Protein AF-A0A3C0ZT37-F1 (afdb_monomer)

pLDDT: mean 84.64, std 20.29, range [24.23, 98.62]

Structure (mmCIF, N/CA/C/O backbone):
data_AF-A0A3C0ZT37-F1
#
_entry.id   AF-A0A3C0ZT37-F1
#
loop_
_atom_site.group_PDB
_atom_site.id
_atom_site.type_symbol
_atom_site.label_atom_id
_atom_site.label_alt_id
_atom_site.label_comp_id
_atom_site.label_asym_id
_atom_site.label_entity_id
_atom_site.label_seq_id
_atom_site.pdbx_PDB_ins_code
_atom_site.Cartn_x
_atom_site.Cartn_y
_atom_site.Cartn_z
_atom_site.occupancy
_atom_site.B_iso_or_equiv
_atom_site.auth_seq_id
_atom_site.auth_comp_id
_atom_site.auth_asym_id
_atom_site.auth_atom_id
_atom_site.pdbx_PDB_model_num
ATOM 1 N N . ALA A 1 1 ? 21.926 -20.081 -16.270 1.00 62.78 1 ALA A N 1
ATOM 2 C CA . ALA A 1 1 ? 21.949 -19.148 -17.415 1.00 62.78 1 ALA A CA 1
ATOM 3 C C . ALA A 1 1 ? 20.867 -19.490 -18.444 1.00 62.78 1 ALA A C 1
ATOM 5 O O . ALA A 1 1 ? 19.847 -18.819 -18.460 1.00 62.78 1 ALA A O 1
ATOM 6 N N . GLU A 1 2 ? 21.018 -20.553 -19.239 1.00 76.12 2 GLU A N 1
ATOM 7 C CA . GLU A 1 2 ? 20.168 -20.848 -20.412 1.00 76.12 2 GLU A CA 1
ATOM 8 C C . GLU A 1 2 ? 18.647 -20.848 -20.156 1.00 76.12 2 GLU A C 1
ATOM 10 O O . GLU A 1 2 ? 17.920 -20.118 -20.822 1.00 76.12 2 GLU A O 1
ATOM 15 N N . ARG A 1 3 ? 18.158 -21.558 -19.124 1.00 81.38 3 ARG A N 1
ATOM 16 C CA . ARG A 1 3 ? 16.723 -21.560 -18.753 1.00 81.38 3 ARG A CA 1
ATOM 17 C C . ARG A 1 3 ? 16.158 -20.169 -18.428 1.00 81.38 3 ARG A C 1
ATOM 19 O O . ARG A 1 3 ? 14.959 -19.961 -18.578 1.00 81.38 3 ARG A O 1
ATOM 26 N N . TYR A 1 4 ? 16.992 -19.241 -17.954 1.00 78.88 4 TYR A N 1
ATOM 27 C CA . TYR A 1 4 ? 16.582 -17.859 -17.693 1.00 78.88 4 TYR A CA 1
ATOM 28 C C . TYR A 1 4 ? 16.500 -17.062 -18.997 1.00 78.88 4 TYR A C 1
ATOM 30 O O . TYR A 1 4 ? 15.489 -16.413 -19.230 1.00 78.88 4 TYR A O 1
ATOM 38 N N . LEU A 1 5 ? 17.506 -17.192 -19.872 1.00 81.88 5 LEU A N 1
ATOM 39 C CA . LEU A 1 5 ? 17.511 -16.579 -21.204 1.00 81.88 5 LEU A CA 1
ATOM 40 C C . LEU A 1 5 ? 16.255 -16.993 -21.986 1.00 81.88 5 LEU A C 1
ATOM 42 O O . LEU A 1 5 ? 15.454 -16.136 -22.337 1.00 81.88 5 LEU A O 1
ATOM 46 N N . VAL A 1 6 ? 15.995 -18.298 -22.120 1.00 84.31 6 VAL A N 1
ATOM 47 C CA . VAL A 1 6 ? 14.788 -18.822 -22.791 1.00 84.31 6 VAL A CA 1
ATOM 48 C C . VAL A 1 6 ? 13.493 -18.283 -22.163 1.00 84.31 6 VAL A C 1
ATOM 50 O O . VAL A 1 6 ? 12.551 -17.956 -22.880 1.00 84.31 6 VAL A O 1
ATOM 53 N N . ARG A 1 7 ? 13.434 -18.128 -20.833 1.00 85.31 7 ARG A N 1
ATOM 54 C CA . ARG A 1 7 ? 12.256 -17.575 -20.145 1.00 85.31 7 ARG A CA 1
ATOM 55 C C . ARG A 1 7 ? 11.990 -16.104 -20.491 1.00 85.31 7 ARG A C 1
ATOM 57 O O . ARG A 1 7 ? 10.824 -15.723 -20.523 1.00 85.31 7 ARG A O 1
ATOM 64 N N . VAL A 1 8 ? 13.029 -15.288 -20.691 1.00 84.62 8 VAL A N 1
ATOM 65 C CA . VAL A 1 8 ? 12.888 -13.830 -20.898 1.00 84.62 8 VAL A CA 1
ATOM 66 C C . VAL A 1 8 ? 12.962 -13.396 -22.363 1.00 84.62 8 VAL A C 1
ATOM 68 O O . VAL A 1 8 ? 12.512 -12.297 -22.676 1.00 84.62 8 VAL A O 1
ATOM 71 N N . THR A 1 9 ? 13.496 -14.229 -23.265 1.00 86.56 9 THR A N 1
ATOM 72 C CA . THR A 1 9 ? 13.659 -13.870 -24.684 1.00 86.56 9 THR A CA 1
ATOM 73 C C . THR A 1 9 ? 12.733 -14.602 -25.652 1.00 86.56 9 THR A C 1
ATOM 75 O O . THR A 1 9 ? 12.522 -14.097 -26.750 1.00 86.56 9 THR A O 1
ATOM 78 N N . ASP A 1 10 ? 12.214 -15.785 -25.308 1.00 89.69 10 ASP A N 1
ATOM 79 C CA . ASP A 1 10 ? 11.339 -16.558 -26.200 1.00 89.69 10 ASP A CA 1
ATOM 80 C C . ASP A 1 10 ? 9.941 -15.907 -26.291 1.00 89.69 10 ASP A C 1
ATOM 82 O O . ASP A 1 10 ? 9.232 -15.850 -25.275 1.00 89.69 10 ASP A O 1
ATOM 86 N N . PRO A 1 11 ? 9.498 -15.450 -27.481 1.00 89.88 11 PRO A N 1
ATOM 87 C CA . PRO A 1 11 ? 8.179 -14.851 -27.655 1.00 89.88 11 PRO A CA 1
ATOM 88 C C . PRO A 1 11 ? 7.033 -15.759 -27.195 1.00 89.88 11 PRO A C 1
ATOM 90 O O . PRO A 1 11 ? 6.060 -15.259 -26.633 1.00 89.88 11 PRO A O 1
ATOM 93 N N . ALA A 1 12 ? 7.149 -17.084 -27.346 1.00 93.44 12 ALA A N 1
ATOM 94 C CA . ALA A 1 12 ? 6.108 -18.015 -26.920 1.00 93.44 12 ALA A CA 1
ATOM 95 C C . ALA A 1 12 ? 5.930 -18.021 -25.391 1.00 93.44 12 ALA A C 1
ATOM 97 O O . ALA A 1 12 ? 4.796 -18.076 -24.905 1.00 93.44 12 ALA A O 1
ATOM 98 N N . ASN A 1 13 ? 7.025 -17.895 -24.629 1.00 93.38 13 ASN A N 1
ATOM 99 C CA . ASN A 1 13 ? 6.995 -17.789 -23.165 1.00 93.38 13 ASN A CA 1
ATOM 100 C C . ASN A 1 13 ? 6.423 -16.442 -22.700 1.00 93.38 13 ASN A C 1
ATOM 102 O O . ASN A 1 13 ? 5.638 -16.399 -21.746 1.00 93.38 13 ASN A O 1
ATOM 106 N N . LEU A 1 14 ? 6.776 -15.352 -23.388 1.00 91.88 14 LEU A N 1
ATOM 107 C CA . LEU A 1 14 ? 6.248 -14.014 -23.106 1.00 91.88 14 LEU A CA 1
ATOM 108 C C . LEU A 1 14 ? 4.737 -13.957 -23.373 1.00 91.88 14 LEU A C 1
ATOM 110 O O . LEU A 1 14 ? 3.965 -13.601 -22.484 1.00 91.88 14 LEU A O 1
ATOM 114 N N . GLU A 1 15 ? 4.283 -14.414 -24.541 1.00 94.88 15 GLU A N 1
ATOM 115 C CA . GLU A 1 15 ? 2.856 -14.486 -24.859 1.00 94.88 15 GLU A CA 1
ATOM 116 C C . GLU A 1 15 ? 2.078 -15.436 -23.935 1.00 94.88 15 GLU A C 1
ATOM 118 O O . GLU A 1 15 ? 0.931 -15.160 -23.581 1.00 94.88 15 GLU A O 1
ATOM 123 N N . ALA A 1 16 ? 2.658 -16.579 -23.551 1.00 95.75 16 ALA A N 1
ATOM 124 C CA . ALA A 1 16 ? 2.023 -17.495 -22.606 1.00 95.75 16 ALA A CA 1
ATOM 125 C C . ALA A 1 16 ? 1.843 -16.842 -21.227 1.00 95.75 16 ALA A C 1
ATOM 127 O O . ALA A 1 16 ? 0.796 -17.025 -20.603 1.00 95.75 16 ALA A O 1
ATOM 128 N N . SER A 1 17 ? 2.816 -16.036 -20.793 1.00 94.81 17 SER A N 1
ATOM 129 C CA . SER A 1 17 ? 2.747 -15.254 -19.555 1.00 94.81 17 SER A CA 1
ATOM 130 C C . SER A 1 17 ? 1.667 -14.167 -19.635 1.00 94.81 17 SER A C 1
ATOM 132 O O . SER A 1 17 ? 0.823 -14.083 -18.743 1.00 94.81 17 SER A O 1
ATOM 134 N N . ASP A 1 18 ? 1.612 -13.412 -20.737 1.00 96.31 18 ASP A N 1
ATOM 135 C CA . ASP A 1 18 ? 0.574 -12.407 -21.010 1.00 96.31 18 ASP A CA 1
ATOM 136 C C . ASP A 1 18 ? -0.840 -13.026 -21.014 1.00 96.31 18 ASP A C 1
ATOM 138 O O . ASP A 1 18 ? -1.763 -12.501 -20.382 1.00 96.31 18 ASP A O 1
ATOM 142 N N . ARG A 1 19 ? -1.015 -14.184 -21.671 1.00 97.50 19 ARG A N 1
ATOM 143 C CA . ARG A 1 19 ? -2.281 -14.944 -21.686 1.00 97.50 19 ARG A CA 1
ATOM 144 C C . ARG A 1 19 ? -2.660 -15.474 -20.301 1.00 97.50 19 ARG A C 1
ATOM 146 O O . ARG A 1 19 ? -3.839 -15.448 -19.940 1.00 97.50 19 ARG A O 1
ATOM 153 N N . LEU A 1 20 ? -1.688 -15.947 -19.519 1.00 97.75 20 LEU A N 1
ATOM 154 C CA . LEU A 1 20 ? -1.914 -16.414 -18.150 1.00 97.75 20 LEU A CA 1
ATOM 155 C C . LEU A 1 20 ? -2.333 -15.261 -17.229 1.00 97.75 20 LEU A C 1
ATOM 157 O O . LEU A 1 20 ? -3.264 -15.429 -16.443 1.00 97.75 20 LEU A O 1
ATOM 161 N N . PHE A 1 21 ? -1.715 -14.086 -17.368 1.00 98.00 21 PHE A N 1
ATOM 162 C CA . PHE A 1 21 ? -2.103 -12.892 -16.623 1.00 98.00 21 PHE A CA 1
ATOM 163 C C . PHE A 1 21 ? -3.526 -12.429 -16.980 1.00 98.00 21 PHE A C 1
ATOM 165 O O . PHE A 1 21 ? -4.343 -12.231 -16.084 1.00 98.00 21 PHE A O 1
ATOM 172 N N . ALA A 1 22 ? -3.881 -12.362 -18.268 1.00 98.19 22 ALA A N 1
ATOM 173 C CA . ALA A 1 22 ? -5.251 -12.041 -18.685 1.00 98.19 22 ALA A CA 1
ATOM 174 C C . ALA A 1 22 ? -6.286 -13.055 -18.143 1.00 98.19 22 ALA A C 1
ATOM 176 O O . ALA A 1 22 ? -7.393 -12.679 -17.748 1.00 98.19 22 ALA A O 1
ATOM 177 N N . LYS A 1 23 ? -5.926 -14.348 -18.051 1.00 98.44 23 LYS A N 1
ATOM 178 C CA . LYS A 1 23 ? -6.744 -15.353 -17.352 1.00 98.44 23 LYS A CA 1
ATOM 179 C C . LYS A 1 23 ? -6.867 -15.038 -15.858 1.00 98.44 23 LYS A C 1
ATOM 181 O O . LYS A 1 23 ? -7.985 -15.067 -15.356 1.00 98.44 23 LYS A O 1
ATOM 186 N N . LEU A 1 24 ? -5.771 -14.726 -15.162 1.00 98.44 24 LEU A N 1
ATOM 187 C CA . LEU A 1 24 ? -5.781 -14.387 -13.734 1.00 98.44 24 LEU A CA 1
ATOM 188 C C . LEU A 1 24 ? -6.713 -13.203 -13.431 1.00 98.44 24 LEU A C 1
ATOM 190 O O . LEU A 1 24 ? -7.558 -13.321 -12.546 1.00 98.44 24 LEU A O 1
ATOM 194 N N . VAL A 1 25 ? -6.611 -12.104 -14.188 1.00 98.56 25 VAL A N 1
ATOM 195 C CA . VAL A 1 25 ? -7.469 -10.921 -13.991 1.00 98.56 25 VAL A CA 1
ATOM 196 C C . VAL A 1 25 ? -8.940 -11.265 -14.227 1.00 98.56 25 VAL A C 1
ATOM 198 O O . VAL A 1 25 ? -9.780 -10.961 -13.385 1.00 98.56 25 VAL A O 1
ATOM 201 N N . ARG A 1 26 ? -9.264 -11.997 -15.302 1.00 98.44 26 ARG A N 1
ATOM 202 C CA . ARG A 1 26 ? -10.639 -12.453 -15.573 1.00 98.44 26 ARG A CA 1
ATOM 203 C C . ARG A 1 26 ? -11.199 -13.346 -14.457 1.00 98.44 26 ARG A C 1
ATOM 205 O O . ARG A 1 26 ? -12.362 -13.202 -14.079 1.00 98.44 26 ARG A O 1
ATOM 212 N N . GLU A 1 27 ? -10.395 -14.260 -13.914 1.00 98.56 27 GLU A N 1
ATOM 213 C CA . GLU A 1 27 ? -10.796 -15.095 -12.776 1.00 98.56 27 GLU A CA 1
ATOM 214 C C . GLU A 1 27 ? -11.001 -14.257 -11.498 1.00 98.56 27 GLU A C 1
ATOM 216 O O . GLU A 1 27 ? -11.981 -14.478 -10.782 1.00 98.56 27 GLU A O 1
ATOM 221 N N . ALA A 1 28 ? -10.153 -13.259 -11.230 1.00 98.50 28 ALA A N 1
ATOM 222 C CA . ALA A 1 28 ? -10.330 -12.324 -10.117 1.00 98.50 28 ALA A CA 1
ATOM 223 C C . ALA A 1 28 ? -11.627 -11.501 -10.268 1.00 98.50 28 ALA A C 1
ATOM 225 O O . ALA A 1 28 ? -12.463 -11.489 -9.359 1.00 98.50 28 ALA A O 1
ATOM 226 N N . HIS A 1 29 ? -11.860 -10.918 -11.448 1.00 98.56 29 HIS A N 1
ATOM 227 C CA . HIS A 1 29 ? -13.063 -10.142 -11.772 1.00 98.56 29 HIS A CA 1
ATOM 228 C C . HIS A 1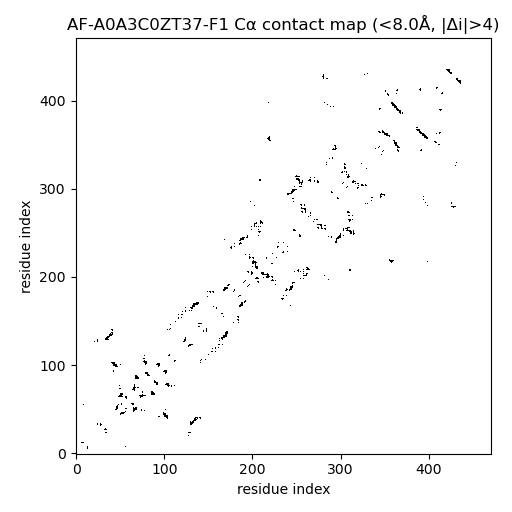 29 ? -14.349 -10.950 -11.593 1.00 98.56 29 HIS A C 1
ATOM 230 O O . HIS A 1 29 ? -15.300 -10.449 -10.996 1.00 98.56 29 HIS A O 1
ATOM 236 N N . SER A 1 30 ? -14.368 -12.221 -12.015 1.00 98.38 30 SER A N 1
ATOM 237 C CA . SER A 1 30 ? -15.528 -13.114 -11.820 1.00 98.38 30 SER A CA 1
ATOM 238 C C . SER A 1 30 ? -15.886 -13.363 -10.345 1.00 98.38 30 SER A C 1
ATOM 240 O O . SER A 1 30 ? -17.005 -13.767 -10.038 1.00 98.38 30 SER A O 1
ATOM 242 N N . ARG A 1 31 ? -14.950 -13.090 -9.425 1.00 98.19 31 ARG A N 1
ATOM 243 C CA . ARG A 1 31 ? -15.101 -13.203 -7.965 1.00 98.19 31 ARG A CA 1
ATOM 244 C C . ARG A 1 31 ? -15.261 -11.833 -7.285 1.00 98.19 31 ARG A C 1
ATOM 246 O O . ARG A 1 31 ? -15.252 -11.751 -6.060 1.00 98.19 31 ARG A O 1
ATOM 253 N N . GLY A 1 32 ? -15.400 -10.755 -8.063 1.00 97.50 32 GLY A N 1
ATOM 254 C CA . GLY A 1 32 ? -15.494 -9.379 -7.565 1.00 97.50 32 GLY A CA 1
ATOM 255 C C . GLY A 1 32 ? -14.183 -8.816 -7.004 1.00 97.50 32 GLY A C 1
ATOM 256 O O . GLY A 1 32 ? -14.214 -7.821 -6.280 1.00 97.50 32 GLY A O 1
ATOM 257 N N . ILE A 1 33 ? -13.044 -9.444 -7.311 1.00 98.25 33 ILE A N 1
ATOM 258 C CA . ILE A 1 33 ? -11.706 -9.022 -6.879 1.00 98.25 33 ILE A CA 1
ATOM 259 C C . ILE A 1 33 ? -11.094 -8.148 -7.977 1.00 98.25 33 ILE A C 1
ATOM 261 O O . ILE A 1 33 ? -11.113 -8.518 -9.148 1.00 98.25 33 ILE A O 1
ATOM 265 N N . ARG A 1 34 ? -10.548 -6.993 -7.588 1.00 98.19 34 ARG A N 1
ATOM 266 C CA . ARG A 1 34 ? -9.828 -6.058 -8.464 1.00 98.19 34 ARG A CA 1
ATOM 267 C C . ARG A 1 34 ? -8.325 -6.339 -8.406 1.00 98.19 34 ARG A C 1
ATOM 269 O O . ARG A 1 34 ? -7.826 -6.734 -7.355 1.00 98.19 34 ARG A O 1
ATOM 276 N N . VAL A 1 35 ? -7.611 -6.132 -9.510 1.00 98.50 35 VAL A N 1
ATOM 277 C CA . VAL A 1 35 ? -6.169 -6.389 -9.639 1.00 98.50 35 VAL A CA 1
ATOM 278 C C . VAL A 1 35 ? -5.430 -5.087 -9.930 1.00 98.50 35 VAL A C 1
ATOM 280 O O . VAL A 1 35 ? -5.585 -4.503 -11.000 1.00 98.50 35 VAL A O 1
ATOM 283 N N . ILE A 1 36 ? -4.600 -4.656 -8.982 1.00 98.44 36 ILE A N 1
ATOM 284 C CA . ILE A 1 36 ? -3.688 -3.515 -9.115 1.00 98.44 36 ILE A CA 1
ATOM 285 C C . ILE A 1 36 ? -2.286 -4.074 -9.380 1.00 98.44 36 ILE A C 1
ATOM 287 O O . ILE A 1 36 ? -1.880 -5.040 -8.734 1.00 98.44 36 ILE A O 1
ATOM 291 N N . LEU A 1 37 ? -1.567 -3.494 -10.340 1.00 98.38 37 LEU A N 1
ATOM 292 C CA . LEU A 1 37 ? -0.207 -3.900 -10.702 1.00 98.38 37 LEU A CA 1
ATOM 293 C C . LEU A 1 37 ? 0.845 -2.988 -10.080 1.00 98.38 37 LEU A C 1
ATOM 295 O O . LEU A 1 37 ? 0.604 -1.796 -9.930 1.00 98.38 37 LEU A O 1
ATOM 299 N N . ASP A 1 38 ? 2.025 -3.531 -9.791 1.00 97.88 38 ASP A N 1
ATOM 300 C CA . ASP A 1 38 ? 3.190 -2.722 -9.436 1.00 97.88 38 ASP A CA 1
ATOM 301 C C . ASP A 1 38 ? 3.871 -2.180 -10.703 1.00 97.88 38 ASP A C 1
ATOM 303 O O . ASP A 1 38 ? 4.174 -2.927 -11.639 1.00 97.88 38 ASP A O 1
ATOM 307 N N . GLY A 1 39 ? 4.046 -0.865 -10.756 1.00 96.69 39 GLY A N 1
ATOM 308 C CA . GLY A 1 39 ? 4.568 -0.100 -11.879 1.00 96.69 39 GLY A CA 1
ATOM 309 C C . GLY A 1 39 ? 5.954 0.436 -11.560 1.00 96.69 39 GLY A C 1
ATOM 310 O O . GLY A 1 39 ? 6.101 1.614 -11.229 1.00 96.69 39 GLY A O 1
ATOM 311 N N . VAL A 1 40 ? 6.964 -0.428 -11.683 1.00 95.81 40 VAL A N 1
ATOM 312 C CA . VAL A 1 40 ? 8.378 -0.060 -11.529 1.00 95.81 40 VAL A CA 1
ATOM 313 C C . VAL A 1 40 ? 8.829 0.721 -12.761 1.00 95.81 40 VAL A C 1
ATOM 315 O O . VAL A 1 40 ? 9.255 0.152 -13.765 1.00 95.81 40 VAL A O 1
ATOM 318 N N . PHE A 1 41 ? 8.647 2.041 -12.705 1.00 95.19 41 PHE A N 1
ATOM 319 C CA . PHE A 1 41 ? 8.941 2.952 -13.814 1.00 95.19 41 PHE A CA 1
ATOM 320 C C . PHE A 1 41 ? 10.163 3.852 -13.558 1.00 95.19 41 PHE A C 1
ATOM 322 O O . PHE A 1 41 ? 10.697 4.401 -14.512 1.00 95.19 41 PHE A O 1
ATOM 329 N N . ASN A 1 42 ? 10.657 3.997 -12.324 1.00 93.38 42 ASN A N 1
ATOM 330 C CA . ASN A 1 42 ? 11.855 4.809 -12.038 1.00 93.38 42 ASN A CA 1
ATOM 331 C C . ASN A 1 42 ? 13.147 4.210 -12.635 1.00 93.38 42 ASN A C 1
ATOM 333 O O . ASN A 1 42 ? 14.013 4.911 -13.157 1.00 93.38 42 ASN A O 1
ATOM 337 N N . HIS A 1 43 ? 13.267 2.888 -12.590 1.00 93.75 43 HIS A N 1
ATOM 338 C CA . HIS A 1 43 ? 14.451 2.149 -13.009 1.00 93.75 43 HIS A CA 1
ATOM 339 C C . HIS A 1 43 ? 14.038 0.838 -13.691 1.00 93.75 43 HIS A C 1
ATOM 341 O O . HIS A 1 43 ? 12.890 0.406 -13.594 1.00 93.75 43 HIS A O 1
ATOM 347 N N . CYS A 1 44 ? 14.972 0.182 -14.377 1.00 93.00 44 CYS A N 1
ATOM 348 C CA . CYS A 1 44 ? 14.813 -1.211 -14.805 1.00 93.00 44 CYS A CA 1
ATOM 349 C C . CYS A 1 44 ? 15.963 -2.061 -14.253 1.00 93.00 44 CYS A C 1
ATOM 351 O O . CYS A 1 44 ? 16.907 -1.520 -13.690 1.00 93.00 44 CYS A O 1
ATOM 353 N N . GLY A 1 45 ? 15.917 -3.385 -14.417 1.00 93.12 45 GLY A N 1
ATOM 354 C CA . GLY A 1 45 ? 17.074 -4.232 -14.102 1.00 93.12 45 GLY A CA 1
ATOM 355 C C . GLY A 1 45 ? 18.237 -4.012 -15.082 1.00 93.12 45 GLY A C 1
ATOM 356 O O . GLY A 1 45 ? 18.001 -3.720 -16.256 1.00 93.12 45 GLY A O 1
ATOM 357 N N . SER A 1 46 ? 19.480 -4.226 -14.642 1.00 91.31 46 SER A N 1
ATOM 358 C CA . SER A 1 46 ? 20.684 -4.271 -15.502 1.00 91.31 46 SER A CA 1
ATOM 359 C C . SER A 1 46 ? 20.547 -5.271 -16.664 1.00 91.31 46 SER A C 1
ATOM 361 O O . SER A 1 46 ? 20.938 -4.987 -17.799 1.00 91.31 46 SER A O 1
ATOM 363 N N . PHE A 1 47 ? 19.871 -6.387 -16.382 1.00 90.31 47 PHE A N 1
ATOM 364 C CA . PHE A 1 47 ? 19.502 -7.465 -17.304 1.00 90.31 47 PHE A CA 1
ATOM 365 C C . PHE A 1 47 ? 18.277 -7.166 -18.175 1.00 90.31 47 PHE A C 1
ATOM 367 O O . PHE A 1 47 ? 17.806 -8.038 -18.911 1.00 90.31 47 PHE A O 1
ATOM 374 N N . HIS A 1 48 ? 17.701 -5.965 -18.096 1.00 92.69 48 HIS A N 1
ATOM 375 C CA . HIS A 1 48 ? 16.637 -5.572 -19.009 1.00 92.69 48 HIS A CA 1
ATOM 376 C C . HIS A 1 48 ? 17.210 -5.316 -20.406 1.00 92.69 48 HIS A C 1
ATOM 378 O O . HIS A 1 48 ? 18.287 -4.737 -20.536 1.00 92.69 48 HIS A O 1
ATOM 384 N N . ARG A 1 49 ? 16.462 -5.670 -21.459 1.00 91.50 49 ARG A N 1
ATOM 385 C CA . ARG A 1 49 ? 16.884 -5.543 -22.869 1.00 91.50 49 ARG A CA 1
ATOM 386 C C . ARG A 1 49 ? 17.419 -4.156 -23.248 1.00 91.50 49 ARG A C 1
ATOM 388 O O . ARG A 1 49 ? 18.268 -4.042 -24.127 1.00 91.50 49 ARG A O 1
ATOM 395 N N . TRP A 1 50 ? 16.917 -3.107 -22.599 1.00 94.12 50 TRP A N 1
ATOM 396 C CA . TRP A 1 50 ? 17.378 -1.739 -22.829 1.00 94.12 50 TRP A CA 1
ATOM 397 C C . TRP A 1 50 ? 18.832 -1.515 -22.396 1.00 94.12 50 TRP A C 1
ATOM 399 O O . TRP A 1 50 ? 19.553 -0.811 -23.095 1.00 94.12 50 TRP A O 1
ATOM 409 N N . MET A 1 51 ? 19.279 -2.124 -21.294 1.00 92.38 51 MET A N 1
ATOM 410 C CA . MET A 1 51 ? 20.653 -2.002 -20.794 1.00 92.38 51 MET A CA 1
ATOM 411 C C . MET A 1 51 ? 21.542 -3.154 -21.295 1.00 92.38 51 MET A C 1
ATOM 413 O O . MET A 1 51 ? 22.616 -2.898 -21.841 1.00 92.38 51 MET A O 1
ATOM 417 N N . ASP A 1 52 ? 21.048 -4.392 -21.174 1.00 90.94 52 ASP A N 1
ATOM 418 C CA . ASP A 1 52 ? 21.694 -5.670 -21.518 1.00 90.94 52 ASP A CA 1
ATOM 419 C C . ASP A 1 52 ? 23.106 -5.846 -20.929 1.00 90.94 52 ASP A C 1
ATOM 421 O O . ASP A 1 52 ? 24.060 -6.184 -21.636 1.00 90.94 52 ASP A O 1
ATOM 425 N N . ALA A 1 53 ? 23.264 -5.591 -19.625 1.00 87.81 53 ALA A N 1
ATOM 426 C CA . ALA A 1 53 ? 24.578 -5.619 -18.982 1.00 87.81 53 ALA A CA 1
ATOM 427 C C . ALA A 1 53 ? 25.238 -7.014 -18.992 1.00 87.81 53 ALA A C 1
ATOM 429 O O . ALA A 1 53 ? 26.464 -7.123 -19.047 1.00 87.81 53 ALA A O 1
ATOM 430 N N . GLU A 1 54 ? 24.421 -8.065 -18.979 1.00 87.19 54 GLU A N 1
ATOM 431 C CA . GLU A 1 54 ? 24.790 -9.480 -18.930 1.00 87.19 54 GLU A CA 1
ATOM 432 C C . GLU A 1 54 ? 24.741 -10.163 -20.315 1.00 87.19 54 GLU A C 1
ATOM 434 O O . GLU A 1 54 ? 24.952 -11.375 -20.410 1.00 87.19 54 GLU A O 1
ATOM 439 N N . LYS A 1 55 ? 24.501 -9.398 -21.395 1.00 87.31 55 LYS A N 1
ATOM 440 C CA . LYS A 1 55 ? 24.547 -9.844 -22.807 1.00 87.31 55 LYS A CA 1
ATOM 441 C C . LYS A 1 55 ? 23.600 -11.006 -23.126 1.00 87.31 55 LYS A C 1
ATOM 443 O O . LYS A 1 55 ? 23.930 -11.946 -23.854 1.00 87.31 55 LYS A O 1
ATOM 448 N N . ILE A 1 56 ? 22.402 -10.931 -22.561 1.00 86.81 56 ILE A N 1
ATOM 449 C CA . ILE A 1 56 ? 21.308 -11.886 -22.733 1.00 86.81 56 ILE A CA 1
ATOM 450 C C . ILE A 1 56 ? 20.680 -11.732 -24.125 1.00 86.81 56 ILE A C 1
ATOM 452 O O . ILE A 1 56 ? 20.311 -12.738 -24.734 1.00 86.81 56 ILE A O 1
ATOM 456 N N . TYR A 1 57 ? 20.586 -10.502 -24.648 1.00 87.56 57 TYR A N 1
ATOM 457 C CA . TYR A 1 57 ? 19.866 -10.201 -25.892 1.00 87.56 57 TYR A CA 1
ATOM 458 C C . TYR A 1 57 ? 20.791 -10.039 -27.111 1.00 87.56 57 TYR A C 1
ATOM 460 O O . TYR A 1 57 ? 20.308 -10.162 -28.233 1.00 87.56 57 TYR A O 1
ATOM 468 N N . GLU A 1 58 ? 22.114 -9.885 -26.933 1.00 81.94 58 GLU A N 1
ATOM 469 C CA . GLU A 1 58 ? 23.104 -9.836 -28.038 1.00 81.94 58 GLU A CA 1
ATOM 470 C C . GLU A 1 58 ? 23.005 -11.009 -29.040 1.00 81.94 58 GLU A C 1
ATOM 472 O O . GLU A 1 58 ? 23.440 -10.879 -30.185 1.00 81.94 58 GLU A O 1
ATOM 477 N N . LYS A 1 59 ? 22.455 -12.157 -28.622 1.00 77.69 59 LYS A N 1
ATOM 478 C CA . LYS A 1 59 ? 22.288 -13.365 -29.451 1.00 77.69 59 LYS A CA 1
ATOM 479 C C . LYS A 1 59 ? 20.969 -13.416 -30.233 1.00 77.69 59 LYS A C 1
ATOM 481 O O . LYS A 1 59 ? 20.725 -14.408 -30.920 1.00 77.69 59 LYS A O 1
ATOM 486 N N . LEU A 1 60 ? 20.100 -12.410 -30.111 1.00 82.69 60 LEU A N 1
ATOM 487 C CA . LEU A 1 60 ? 18.816 -12.402 -30.810 1.00 82.69 60 LEU A CA 1
ATOM 488 C C . LEU A 1 60 ? 18.968 -12.067 -32.304 1.00 82.69 60 LEU A C 1
ATOM 490 O O . LEU A 1 60 ? 19.810 -11.240 -32.659 1.00 82.69 60 LEU A O 1
ATOM 494 N N . PRO A 1 61 ? 18.130 -12.649 -33.191 1.00 81.62 61 PRO A N 1
ATOM 495 C CA . PRO A 1 61 ? 18.247 -12.448 -34.639 1.00 81.62 61 PRO A CA 1
ATOM 496 C C . PRO A 1 61 ? 18.068 -11.001 -35.120 1.00 81.62 61 PRO A C 1
ATOM 498 O O . PRO A 1 61 ? 18.455 -10.688 -36.241 1.00 81.62 61 PRO A O 1
ATOM 501 N N . ASP A 1 62 ? 17.475 -10.125 -34.303 1.00 84.62 62 ASP A N 1
ATOM 502 C CA . ASP A 1 62 ? 17.273 -8.711 -34.642 1.00 84.62 62 ASP A CA 1
ATOM 503 C C . ASP A 1 62 ? 18.540 -7.843 -34.500 1.00 84.62 62 ASP A C 1
ATOM 505 O O . ASP A 1 62 ? 18.569 -6.719 -35.001 1.00 84.62 62 ASP A O 1
ATOM 509 N N . GLY A 1 63 ? 19.598 -8.354 -33.856 1.00 81.50 63 GLY A N 1
ATOM 510 C CA . GLY A 1 63 ? 20.886 -7.669 -33.720 1.00 81.50 63 GLY A CA 1
ATOM 511 C C . GLY A 1 63 ? 20.873 -6.400 -32.854 1.00 81.50 63 GLY A C 1
ATOM 512 O O . GLY A 1 63 ? 21.875 -5.679 -32.824 1.00 81.50 63 GLY A O 1
ATOM 513 N N . ILE A 1 64 ? 19.776 -6.103 -32.146 1.00 87.44 64 ILE A N 1
ATOM 514 C CA . ILE A 1 64 ? 19.651 -4.891 -31.331 1.00 87.44 64 ILE A CA 1
ATOM 515 C C . ILE A 1 64 ? 20.402 -5.079 -30.010 1.00 87.44 64 ILE A C 1
ATOM 517 O O . ILE A 1 64 ? 19.989 -5.846 -29.142 1.00 87.44 64 ILE A O 1
ATOM 521 N N . ARG A 1 65 ? 21.487 -4.319 -29.833 1.00 88.12 65 ARG A N 1
ATOM 522 C CA . ARG A 1 65 ? 22.285 -4.294 -28.598 1.00 88.12 65 ARG A CA 1
ATOM 523 C C . ARG A 1 65 ? 21.706 -3.336 -27.558 1.00 88.12 65 ARG A C 1
ATOM 525 O O . ARG A 1 65 ? 21.206 -2.268 -27.918 1.00 88.12 65 ARG A O 1
ATOM 532 N N . GLY A 1 66 ? 21.848 -3.678 -26.278 1.00 91.94 66 GLY A N 1
ATOM 533 C CA . GLY A 1 66 ? 21.549 -2.778 -25.160 1.00 91.94 66 GLY A CA 1
ATOM 534 C C . GLY A 1 66 ? 22.493 -1.570 -25.076 1.00 91.94 66 GLY A C 1
ATOM 535 O O . GLY A 1 66 ? 23.560 -1.533 -25.700 1.00 91.94 66 GLY A O 1
ATOM 536 N N . ALA A 1 67 ? 22.092 -0.571 -24.293 1.00 91.69 67 ALA A N 1
ATOM 537 C CA . ALA A 1 67 ? 22.782 0.706 -24.133 1.00 91.69 67 ALA A CA 1
ATOM 538 C C . ALA A 1 67 ? 24.218 0.562 -23.596 1.00 91.69 67 ALA A C 1
ATOM 540 O O . ALA A 1 67 ? 25.118 1.277 -24.046 1.00 91.69 67 ALA A O 1
ATOM 541 N N . LYS A 1 68 ? 24.467 -0.415 -22.708 1.00 88.56 68 LYS A N 1
ATOM 542 C CA . LYS A 1 68 ? 25.813 -0.706 -22.185 1.00 88.56 68 LYS A CA 1
ATOM 543 C C . LYS A 1 68 ? 26.782 -1.152 -23.282 1.00 88.56 68 LYS A C 1
ATOM 545 O O . LYS A 1 68 ? 27.952 -0.776 -23.278 1.00 88.56 68 LYS A O 1
ATOM 550 N N . ALA A 1 69 ? 26.286 -1.944 -24.233 1.00 86.69 69 ALA A N 1
ATOM 551 C CA . ALA A 1 69 ? 27.086 -2.581 -25.274 1.00 86.69 69 ALA A CA 1
ATOM 552 C C . ALA A 1 69 ? 27.341 -1.679 -26.499 1.00 86.69 69 ALA A C 1
ATOM 554 O O . ALA A 1 69 ? 28.254 -1.954 -27.284 1.00 86.69 69 ALA A O 1
ATOM 555 N N . SER A 1 70 ? 26.564 -0.604 -26.706 1.00 86.81 70 SER A N 1
ATOM 556 C CA . SER A 1 70 ? 26.819 0.349 -27.797 1.00 86.81 70 SER A CA 1
ATOM 557 C C . SER A 1 70 ? 26.161 1.721 -27.620 1.00 86.81 70 SER A C 1
ATOM 559 O O . SER A 1 70 ? 24.945 1.818 -27.478 1.00 86.81 70 SER A O 1
ATOM 561 N N . ARG A 1 71 ? 26.931 2.798 -27.848 1.00 85.94 71 ARG A N 1
ATOM 562 C CA . ARG A 1 71 ? 26.406 4.173 -27.993 1.00 85.94 71 ARG A CA 1
ATOM 563 C C . ARG A 1 71 ? 25.411 4.353 -29.146 1.00 85.94 71 ARG A C 1
ATOM 565 O O . ARG A 1 71 ? 24.668 5.332 -29.153 1.00 85.94 71 ARG A O 1
ATOM 572 N N . ARG A 1 72 ? 25.421 3.433 -30.122 1.00 89.00 72 ARG A N 1
ATOM 573 C CA . ARG A 1 72 ? 24.480 3.385 -31.257 1.00 89.00 72 ARG A CA 1
ATOM 574 C C . ARG A 1 72 ? 23.237 2.530 -30.972 1.00 89.00 72 ARG A C 1
ATOM 576 O O . ARG A 1 72 ? 22.443 2.316 -31.881 1.00 89.00 72 ARG A O 1
ATOM 583 N N . SER A 1 73 ? 23.080 2.012 -29.751 1.00 91.25 73 SER A N 1
ATOM 584 C CA . SER A 1 73 ? 21.839 1.362 -29.325 1.00 91.25 73 SER A CA 1
ATOM 585 C C . SER A 1 73 ? 20.666 2.347 -29.440 1.00 91.25 73 SER A C 1
ATOM 587 O O . SER A 1 73 ? 20.834 3.503 -29.042 1.00 91.25 73 SER A O 1
ATOM 589 N N . PRO A 1 74 ? 19.472 1.919 -29.896 1.00 92.25 74 PRO A N 1
ATOM 590 C CA . PRO A 1 74 ? 18.270 2.756 -29.822 1.00 92.25 74 PRO A CA 1
ATOM 591 C C . PRO A 1 74 ? 17.917 3.137 -28.374 1.00 92.25 74 PRO A C 1
ATOM 593 O O . PRO A 1 74 ? 17.266 4.146 -28.138 1.00 92.25 74 PRO A O 1
ATOM 596 N N . TYR A 1 75 ? 18.397 2.370 -27.391 1.00 93.88 75 TYR A N 1
ATOM 597 C CA . TYR A 1 75 ? 18.163 2.604 -25.967 1.00 93.88 75 TYR A CA 1
ATOM 598 C C . TYR A 1 75 ? 19.254 3.464 -25.308 1.00 93.88 75 TYR A C 1
ATOM 600 O O . TYR A 1 75 ? 19.216 3.671 -24.099 1.00 93.88 75 TYR A O 1
ATOM 608 N N . ALA A 1 76 ? 20.238 3.971 -26.063 1.00 90.75 76 ALA A N 1
ATOM 609 C CA . ALA A 1 76 ? 21.373 4.710 -25.499 1.00 90.75 76 ALA A CA 1
ATOM 610 C C . ALA A 1 76 ? 20.963 5.980 -24.727 1.00 90.75 76 ALA A C 1
ATOM 612 O O . ALA A 1 76 ? 21.668 6.377 -23.806 1.00 90.75 76 ALA A O 1
ATOM 613 N N . GLU A 1 77 ? 19.832 6.598 -25.081 1.00 93.00 77 GLU A N 1
ATOM 614 C CA . GLU A 1 77 ? 19.296 7.793 -24.409 1.00 93.00 77 GLU A CA 1
ATOM 615 C C . GLU A 1 77 ? 18.340 7.464 -23.252 1.00 93.00 77 GLU A C 1
ATOM 617 O O . GLU A 1 77 ? 18.011 8.350 -22.467 1.00 93.00 77 GLU A O 1
ATOM 622 N N . TYR A 1 78 ? 17.930 6.196 -23.096 1.00 94.62 78 TYR A N 1
ATOM 623 C CA . TYR A 1 78 ? 17.049 5.750 -22.004 1.00 94.62 78 TYR A CA 1
ATOM 624 C C . TYR A 1 78 ? 17.772 5.730 -20.648 1.00 94.62 78 TYR A C 1
ATOM 626 O O . TYR A 1 78 ? 17.121 5.591 -19.617 1.00 94.62 78 TYR A O 1
ATOM 634 N N . PHE A 1 79 ? 19.096 5.890 -20.638 1.00 93.75 79 PHE A N 1
ATOM 635 C CA . PHE A 1 79 ? 19.935 5.961 -19.444 1.00 93.75 79 PHE A CA 1
ATOM 636 C C . PHE A 1 79 ? 20.888 7.146 -19.553 1.00 93.75 79 PHE A C 1
ATOM 638 O O . PHE A 1 79 ? 21.217 7.602 -20.651 1.00 93.75 79 PHE A O 1
ATOM 645 N N . ARG A 1 80 ? 21.372 7.625 -18.408 1.00 90.75 80 ARG A N 1
ATOM 646 C CA . ARG A 1 80 ? 22.388 8.673 -18.348 1.00 90.75 80 ARG A CA 1
ATOM 647 C C . ARG A 1 80 ? 23.733 8.061 -17.980 1.00 90.75 80 ARG A C 1
ATOM 649 O O . ARG A 1 80 ? 23.933 7.663 -16.837 1.00 90.75 80 ARG A O 1
ATOM 656 N N . PHE A 1 81 ? 24.639 7.994 -18.952 1.00 89.94 81 PHE A N 1
ATOM 657 C CA . PHE A 1 81 ? 26.022 7.563 -18.742 1.00 89.94 81 PHE A CA 1
ATOM 658 C C . PHE A 1 81 ? 26.917 8.753 -18.370 1.00 89.94 81 PHE A C 1
ATOM 660 O O . PHE A 1 81 ? 26.736 9.854 -18.896 1.00 89.94 81 PHE A O 1
ATOM 667 N N . ALA A 1 82 ? 27.879 8.536 -17.472 1.00 84.69 82 ALA A N 1
ATOM 668 C CA . ALA A 1 82 ? 28.786 9.576 -16.982 1.00 84.69 82 ALA A CA 1
ATOM 669 C C . ALA A 1 82 ? 30.034 9.752 -17.865 1.00 84.69 82 ALA A C 1
ATOM 671 O O . ALA A 1 82 ? 30.579 10.854 -17.944 1.00 84.69 82 ALA A O 1
ATOM 672 N N . ASN A 1 83 ? 30.478 8.690 -18.546 1.00 82.38 83 ASN A N 1
ATOM 673 C CA . ASN A 1 83 ? 31.594 8.721 -19.492 1.00 82.38 83 ASN A CA 1
ATOM 674 C C . ASN A 1 83 ? 31.161 8.281 -20.910 1.00 82.38 83 ASN A C 1
ATOM 676 O O . ASN A 1 83 ? 29.983 8.028 -21.164 1.00 82.38 83 ASN A O 1
ATOM 680 N N . SER A 1 84 ? 32.110 8.218 -21.853 1.00 81.38 84 SER A N 1
ATOM 681 C CA . SER A 1 84 ? 31.855 7.799 -23.243 1.00 81.38 84 SER A CA 1
ATOM 682 C C . SER A 1 84 ? 32.568 6.505 -23.665 1.00 81.38 84 SER A C 1
ATOM 684 O O . SER A 1 84 ? 32.983 6.365 -24.816 1.00 81.38 84 SER A O 1
ATOM 686 N N . GLU A 1 85 ? 32.723 5.553 -22.747 1.00 79.31 85 GLU A N 1
ATOM 687 C CA . GLU A 1 85 ? 33.465 4.310 -22.977 1.00 79.31 85 GLU A CA 1
ATOM 688 C C . GLU A 1 85 ? 32.543 3.179 -23.460 1.00 79.31 85 GLU A C 1
ATOM 690 O O . GLU A 1 85 ? 31.659 2.721 -22.747 1.00 79.31 85 GLU A O 1
ATOM 695 N N . TRP A 1 86 ? 32.751 2.691 -24.686 1.00 82.44 86 TRP A N 1
ATOM 696 C CA . TRP A 1 86 ? 32.046 1.530 -25.250 1.00 82.44 86 TRP A CA 1
ATOM 697 C C . TRP A 1 86 ? 33.055 0.560 -25.878 1.00 82.44 86 TRP A C 1
ATOM 699 O O . TRP A 1 86 ? 34.062 1.021 -26.416 1.00 82.44 86 TRP A O 1
ATOM 709 N N . PRO A 1 87 ? 32.808 -0.769 -25.865 1.00 68.69 87 PRO A N 1
ATOM 710 C CA . PRO A 1 87 ? 31.518 -1.443 -25.651 1.00 68.69 87 PRO A CA 1
ATOM 711 C C . PRO A 1 87 ? 31.261 -2.000 -24.229 1.00 68.69 87 PRO A C 1
ATOM 713 O O . PRO A 1 87 ? 30.578 -3.016 -24.099 1.00 68.69 87 PRO A O 1
ATOM 716 N N . SER A 1 88 ? 31.786 -1.373 -23.169 1.00 71.69 88 SER A N 1
ATOM 717 C CA . SER A 1 88 ? 31.362 -1.638 -21.781 1.00 71.69 88 SER A CA 1
ATOM 718 C C . SER A 1 88 ? 31.360 -0.341 -20.978 1.00 71.69 88 SER A C 1
ATOM 720 O O . SER A 1 88 ? 32.404 0.064 -20.479 1.00 71.69 88 SER A O 1
ATOM 722 N N . ASN A 1 89 ? 30.201 0.318 -20.884 1.00 78.75 89 ASN A N 1
ATOM 723 C CA . ASN A 1 89 ? 30.052 1.501 -20.038 1.00 78.75 89 ASN A CA 1
ATOM 724 C C . ASN A 1 89 ? 29.461 1.119 -18.678 1.00 78.75 89 ASN A C 1
ATOM 726 O O . ASN A 1 89 ? 28.259 0.889 -18.553 1.00 78.75 89 ASN A O 1
ATOM 730 N N . ASP A 1 90 ? 30.306 1.052 -17.657 1.00 80.38 90 ASP A N 1
ATOM 731 C CA . ASP A 1 90 ? 29.903 0.735 -16.285 1.00 80.38 90 ASP A CA 1
ATOM 732 C C . ASP A 1 90 ? 29.529 1.988 -15.464 1.00 80.38 90 ASP A C 1
ATOM 734 O O . ASP A 1 90 ? 29.202 1.887 -14.286 1.00 80.38 90 ASP A O 1
ATOM 738 N N . THR A 1 91 ? 29.531 3.180 -16.078 1.00 85.38 91 THR A N 1
ATOM 739 C CA . THR A 1 91 ? 29.279 4.457 -15.389 1.00 85.38 91 THR A CA 1
ATOM 740 C C . THR A 1 91 ? 27.936 5.068 -15.797 1.00 85.38 91 THR A C 1
ATOM 742 O O . THR A 1 91 ? 27.833 5.776 -16.797 1.00 85.38 91 THR A O 1
ATOM 745 N N . TYR A 1 92 ? 26.882 4.813 -15.023 1.00 85.56 92 TYR A N 1
ATOM 746 C CA . TYR A 1 92 ? 25.540 5.354 -15.271 1.00 85.56 92 TYR A CA 1
ATOM 747 C C . TYR A 1 92 ? 24.789 5.676 -13.978 1.00 85.56 92 TYR A C 1
ATOM 749 O O . TYR A 1 92 ? 25.100 5.152 -12.908 1.00 85.56 92 TYR A O 1
ATOM 757 N N . ASP A 1 93 ? 23.778 6.535 -14.090 1.00 86.06 93 ASP A N 1
ATOM 758 C CA . ASP A 1 93 ? 22.860 6.818 -12.990 1.00 86.06 93 ASP A CA 1
ATOM 759 C C . ASP A 1 93 ? 22.080 5.553 -12.607 1.00 86.06 93 ASP A C 1
ATOM 761 O O . ASP A 1 93 ? 21.461 4.896 -13.447 1.00 86.06 93 ASP A O 1
ATOM 765 N N . ALA A 1 94 ? 22.076 5.228 -11.317 1.00 84.94 94 ALA A N 1
ATOM 766 C CA . ALA A 1 94 ? 21.426 4.045 -10.771 1.00 84.94 94 ALA A CA 1
ATOM 767 C C . ALA A 1 94 ? 20.686 4.381 -9.474 1.00 84.94 94 ALA A C 1
ATOM 769 O O . ALA A 1 94 ? 21.140 5.222 -8.686 1.00 84.94 94 ALA A O 1
ATOM 770 N N . TRP A 1 95 ? 19.550 3.724 -9.232 1.00 82.38 95 TRP A N 1
ATOM 771 C CA . TRP A 1 95 ? 18.765 3.960 -8.024 1.00 82.38 95 TRP A CA 1
ATOM 772 C C . TRP A 1 95 ? 19.586 3.580 -6.785 1.00 82.38 95 TRP A C 1
ATOM 774 O O . TRP A 1 95 ? 20.089 2.464 -6.673 1.00 82.38 95 TRP A O 1
ATOM 784 N N . TRP A 1 96 ? 19.808 4.557 -5.899 1.00 78.75 96 TRP A N 1
ATOM 785 C CA . TRP A 1 96 ? 20.684 4.446 -4.720 1.00 78.75 96 TRP A CA 1
ATOM 786 C C . TRP A 1 96 ? 22.099 3.894 -5.014 1.00 78.75 96 TRP A C 1
ATOM 788 O O . TRP A 1 96 ? 22.751 3.342 -4.132 1.00 78.75 96 TRP A O 1
ATOM 798 N N . LYS A 1 97 ? 22.610 4.099 -6.240 1.00 81.88 97 LYS A N 1
ATOM 799 C CA . LYS A 1 97 ? 23.891 3.557 -6.742 1.00 81.88 97 LYS A CA 1
ATOM 800 C C . LYS A 1 97 ? 23.954 2.022 -6.844 1.00 81.88 97 LYS A C 1
ATOM 802 O O . LYS A 1 97 ? 25.042 1.479 -7.017 1.00 81.88 97 LYS A O 1
ATOM 807 N N . PHE A 1 98 ? 22.827 1.312 -6.779 1.00 81.25 98 PHE A N 1
ATOM 808 C CA . PHE A 1 98 ? 22.799 -0.121 -7.067 1.00 81.25 98 PHE A CA 1
ATOM 809 C C . PHE A 1 98 ? 22.911 -0.352 -8.576 1.00 81.25 98 PHE A C 1
ATOM 811 O O . PHE A 1 98 ? 21.940 -0.166 -9.300 1.00 81.25 98 PHE A O 1
ATOM 818 N N . GLU A 1 99 ? 24.077 -0.791 -9.055 1.00 83.81 99 GLU A N 1
ATOM 819 C CA . GLU A 1 99 ? 24.350 -1.068 -10.482 1.00 83.81 99 GLU A CA 1
ATOM 820 C C . GLU A 1 99 ? 23.320 -2.013 -11.134 1.00 83.81 99 GLU A C 1
ATOM 822 O O . GLU A 1 99 ? 23.043 -1.927 -12.327 1.00 83.81 99 GLU A O 1
ATOM 827 N N . THR A 1 100 ? 22.684 -2.886 -10.351 1.00 87.69 100 THR A N 1
ATOM 828 C CA . THR A 1 100 ? 21.603 -3.770 -10.813 1.00 87.69 100 THR A CA 1
ATOM 829 C C . THR A 1 100 ? 20.299 -3.043 -11.162 1.00 87.69 100 THR A C 1
ATOM 831 O O . THR A 1 100 ? 19.436 -3.656 -11.791 1.00 87.69 100 THR A O 1
ATOM 834 N N . LEU A 1 101 ? 20.150 -1.765 -10.788 1.00 91.19 101 LEU A N 1
ATOM 835 C CA . LEU A 1 101 ? 18.953 -0.932 -10.961 1.00 91.19 101 LEU A CA 1
ATOM 836 C C . LEU A 1 101 ? 19.261 0.410 -11.682 1.00 91.19 101 LEU A C 1
ATOM 838 O O . LEU A 1 101 ? 19.117 1.482 -11.079 1.00 91.19 101 LEU A O 1
ATOM 842 N N . PRO A 1 102 ? 19.683 0.395 -12.968 1.00 92.12 102 PRO A N 1
ATOM 843 C CA . PRO A 1 102 ? 19.860 1.608 -13.770 1.00 92.12 102 PRO A CA 1
ATOM 844 C C . PRO A 1 102 ? 18.624 2.525 -13.775 1.00 92.12 102 PRO A C 1
ATOM 846 O O . PRO A 1 102 ? 17.516 2.086 -14.104 1.00 92.12 102 PRO A O 1
ATOM 849 N N . LYS A 1 103 ? 18.819 3.813 -13.463 1.00 93.81 103 LYS A N 1
ATOM 850 C CA . LYS A 1 103 ? 17.758 4.829 -13.476 1.00 93.81 103 LYS A CA 1
ATOM 851 C C . LYS A 1 103 ? 17.426 5.235 -14.912 1.00 93.81 103 LYS A C 1
ATOM 853 O O . LYS A 1 103 ? 18.318 5.437 -15.738 1.00 93.81 103 LYS A O 1
ATOM 858 N N . LEU A 1 104 ? 16.134 5.355 -15.202 1.00 94.81 104 LEU A N 1
ATOM 859 C CA . LEU A 1 104 ? 15.632 5.685 -16.530 1.00 94.81 104 LEU A CA 1
ATOM 860 C C . LEU A 1 104 ? 15.650 7.208 -16.763 1.00 94.81 104 LEU A C 1
ATOM 862 O O . LEU A 1 104 ? 15.171 7.995 -15.951 1.00 94.81 104 LEU A O 1
ATOM 866 N N . ASN A 1 105 ? 16.218 7.632 -17.890 1.00 94.56 105 ASN A N 1
ATOM 867 C CA . ASN A 1 105 ? 16.463 9.032 -18.241 1.00 94.56 105 ASN A CA 1
ATOM 868 C C . ASN A 1 105 ? 15.274 9.644 -19.002 1.00 94.56 105 ASN A C 1
ATOM 870 O O . ASN A 1 105 ? 15.312 9.825 -20.221 1.00 94.56 105 ASN A O 1
ATOM 874 N N . TYR A 1 106 ? 14.198 9.953 -18.281 1.00 93.81 106 TYR A N 1
ATOM 875 C CA . TYR A 1 106 ? 12.989 10.524 -18.879 1.00 93.81 106 TYR A CA 1
ATOM 876 C C . TYR A 1 106 ? 13.200 11.925 -19.464 1.00 93.81 106 TYR A C 1
ATOM 878 O O . TYR A 1 106 ? 12.772 12.176 -20.591 1.00 93.81 106 TYR A O 1
ATOM 886 N N . ASP A 1 107 ? 13.886 12.815 -18.738 1.00 91.25 107 ASP A N 1
ATOM 887 C CA . ASP A 1 107 ? 14.174 14.187 -19.179 1.00 91.25 107 ASP A CA 1
ATOM 888 C C . ASP A 1 107 ? 14.953 14.219 -20.513 1.00 91.25 107 ASP A C 1
ATOM 890 O O . ASP A 1 107 ? 14.791 15.148 -21.305 1.00 91.25 107 ASP A O 1
ATOM 894 N N . GLY A 1 108 ? 15.777 13.196 -20.783 1.00 90.38 108 GLY A N 1
ATOM 895 C CA . GLY A 1 108 ? 16.547 13.057 -22.020 1.00 90.38 108 GLY A CA 1
ATOM 896 C C . GLY A 1 108 ? 15.902 12.215 -23.127 1.00 90.38 108 GLY A C 1
ATOM 897 O O . GLY A 1 108 ? 16.464 12.173 -24.218 1.00 90.38 108 GLY A O 1
ATOM 898 N N . SER A 1 109 ? 14.758 11.551 -22.901 1.00 94.62 109 SER A N 1
ATOM 899 C CA . SER A 1 109 ? 14.134 10.692 -23.920 1.00 94.62 109 SER A CA 1
ATOM 900 C C . SER A 1 109 ? 12.599 10.729 -23.913 1.00 94.62 109 SER A C 1
ATOM 902 O O . SER A 1 109 ? 11.904 10.048 -23.155 1.00 94.62 109 SER A O 1
ATOM 904 N N . GLU A 1 110 ? 12.037 11.461 -24.879 1.00 95.62 110 GLU A N 1
ATOM 905 C CA . GLU A 1 110 ? 10.596 11.451 -25.171 1.00 95.62 110 GLU A CA 1
ATOM 906 C C . GLU A 1 110 ? 10.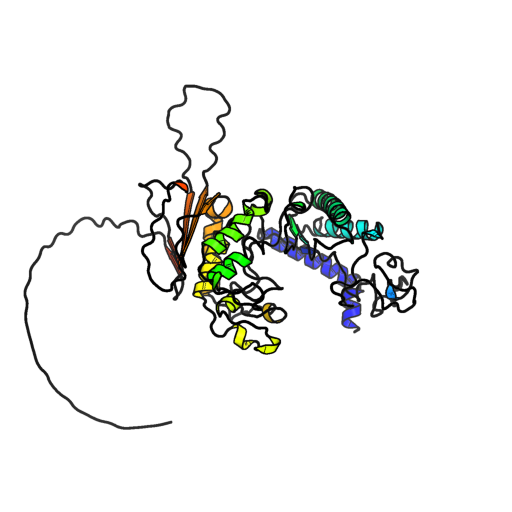134 10.114 -25.798 1.00 95.62 110 GLU A C 1
ATOM 908 O O . GLU A 1 110 ? 8.941 9.807 -25.822 1.00 95.62 110 GLU A O 1
ATOM 913 N N . GLU A 1 111 ? 11.044 9.271 -26.300 1.00 96.50 111 GLU A N 1
ATOM 914 C CA . GLU A 1 111 ? 10.701 7.899 -26.699 1.00 96.50 111 GLU A CA 1
ATOM 915 C C . GLU A 1 111 ? 10.441 7.006 -25.485 1.00 96.50 111 GLU A C 1
ATOM 917 O O . GLU A 1 111 ? 9.360 6.420 -25.402 1.00 96.50 111 GLU A O 1
ATOM 922 N N . LEU A 1 112 ? 11.341 7.010 -24.496 1.00 96.31 112 LEU A N 1
ATOM 923 C CA . LEU A 1 112 ? 11.125 6.365 -23.198 1.00 96.31 112 LEU A CA 1
ATOM 924 C C . LEU A 1 112 ? 9.819 6.848 -22.544 1.00 96.31 112 LEU A C 1
ATOM 926 O O . LEU A 1 112 ? 9.009 6.030 -22.102 1.00 96.31 112 LEU A O 1
ATOM 930 N N . CYS A 1 113 ? 9.555 8.162 -22.554 1.00 96.94 113 CYS A N 1
ATOM 931 C CA . CYS A 1 113 ? 8.301 8.716 -22.035 1.00 96.94 113 CYS A CA 1
ATOM 932 C C . CYS A 1 113 ? 7.064 8.114 -22.722 1.00 96.94 113 CYS A C 1
ATOM 934 O O . CYS A 1 113 ? 6.105 7.716 -22.055 1.00 96.94 113 CYS A O 1
ATOM 936 N N . ARG A 1 114 ? 7.070 8.031 -24.061 1.00 97.75 114 ARG A N 1
ATOM 937 C CA . ARG A 1 114 ? 5.972 7.433 -24.840 1.00 97.75 114 ARG A CA 1
ATOM 938 C C . ARG A 1 114 ? 5.840 5.935 -24.585 1.00 97.75 114 ARG A C 1
ATOM 940 O O . ARG A 1 114 ? 4.713 5.450 -24.495 1.00 97.75 114 ARG A O 1
ATOM 947 N N . GLU A 1 115 ? 6.952 5.223 -24.443 1.00 97.69 115 GLU A N 1
ATOM 948 C CA . GLU A 1 115 ? 6.980 3.777 -24.234 1.00 97.69 115 GLU A CA 1
ATOM 949 C C . GLU A 1 115 ? 6.448 3.380 -22.851 1.00 97.69 115 GLU A C 1
ATOM 951 O O . GLU A 1 115 ? 5.583 2.511 -22.747 1.00 97.69 115 GLU A O 1
ATOM 956 N N . ILE A 1 116 ? 6.846 4.080 -21.788 1.00 97.62 116 ILE A N 1
ATOM 957 C CA . ILE A 1 116 ? 6.330 3.832 -20.433 1.00 97.62 116 ILE A CA 1
ATOM 958 C C . ILE A 1 116 ? 4.841 4.195 -20.345 1.00 97.62 116 ILE A C 1
ATOM 960 O O . ILE A 1 116 ? 4.045 3.439 -19.785 1.00 97.62 116 ILE A O 1
ATOM 964 N N . ILE A 1 117 ? 4.410 5.284 -20.992 1.00 98.38 117 ILE A N 1
ATOM 965 C CA . ILE A 1 117 ? 2.982 5.613 -21.123 1.00 98.38 117 ILE A CA 1
ATOM 966 C C . ILE A 1 117 ? 2.227 4.531 -21.923 1.00 98.38 117 ILE A C 1
ATOM 968 O O . ILE A 1 117 ? 1.088 4.192 -21.585 1.00 98.38 117 ILE A O 1
ATOM 972 N N . ARG A 1 118 ? 2.836 3.941 -22.961 1.00 98.44 118 ARG A N 1
ATOM 973 C CA . ARG A 1 118 ? 2.262 2.815 -23.717 1.00 98.44 118 ARG A CA 1
ATOM 974 C C . ARG A 1 118 ? 2.114 1.571 -22.838 1.00 98.44 118 ARG A C 1
ATOM 976 O O . ARG A 1 118 ? 1.064 0.932 -22.898 1.00 98.44 118 ARG A O 1
ATOM 983 N N . ILE A 1 119 ? 3.105 1.257 -22.002 1.00 97.75 119 ILE A N 1
ATOM 984 C CA . ILE A 1 119 ? 3.065 0.153 -21.029 1.00 97.75 119 ILE A CA 1
ATOM 985 C C . ILE A 1 119 ? 1.966 0.395 -19.984 1.00 97.75 119 ILE A C 1
ATOM 987 O O . ILE A 1 119 ? 1.112 -0.472 -19.794 1.00 97.75 119 ILE A O 1
ATOM 991 N N . GLY A 1 120 ? 1.913 1.592 -19.391 1.00 97.62 120 GLY A N 1
ATOM 992 C CA . GLY A 1 120 ? 0.878 1.997 -18.433 1.00 97.62 120 GLY A CA 1
ATOM 993 C C . GLY A 1 120 ? -0.542 1.838 -18.984 1.00 97.62 120 GLY A C 1
ATOM 994 O O . GLY A 1 120 ? -1.439 1.374 -18.279 1.00 97.62 120 GLY A O 1
ATOM 995 N N . LYS A 1 121 ? -0.738 2.139 -20.276 1.00 98.19 121 LYS A N 1
ATOM 996 C CA . LYS A 1 121 ? -1.991 1.872 -21.000 1.00 98.19 121 LYS A CA 1
ATOM 997 C C . LYS A 1 121 ? -2.230 0.392 -21.302 1.00 98.19 121 LYS A C 1
ATOM 999 O O . LYS A 1 121 ? -3.379 -0.036 -21.209 1.00 98.19 121 LYS A O 1
ATOM 1004 N N . LYS A 1 122 ? -1.205 -0.370 -21.718 1.00 98.00 122 LYS A N 1
ATOM 1005 C CA . LYS A 1 122 ? -1.331 -1.768 -22.185 1.00 98.00 122 LYS A CA 1
ATOM 1006 C C . LYS A 1 122 ? -2.108 -2.601 -21.170 1.00 98.00 122 LYS A C 1
ATOM 1008 O O . LYS A 1 122 ? -3.121 -3.192 -21.520 1.00 98.00 122 LYS A O 1
ATOM 1013 N N . TRP A 1 123 ? -1.643 -2.622 -19.925 1.00 98.31 123 TRP A N 1
ATOM 1014 C CA . TRP A 1 123 ? -2.127 -3.571 -18.922 1.00 98.31 123 TRP A CA 1
ATOM 1015 C C . TRP A 1 123 ? -3.506 -3.239 -18.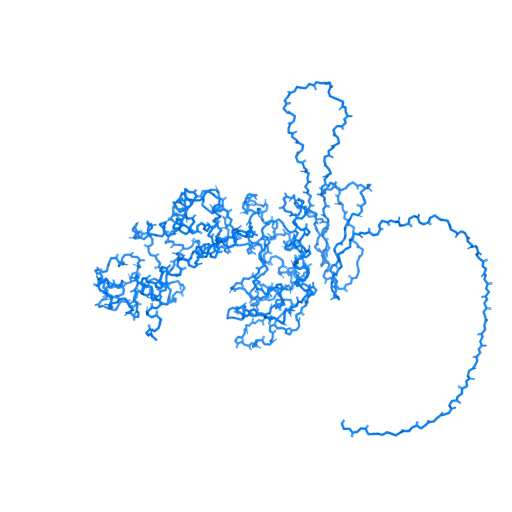345 1.00 98.31 123 TRP A C 1
ATOM 1017 O O . TRP A 1 123 ? -4.217 -4.150 -17.932 1.00 98.31 123 TRP A O 1
ATOM 1027 N N . VAL A 1 124 ? -3.926 -1.971 -18.378 1.00 98.50 124 VAL A N 1
ATOM 1028 C CA . VAL A 1 124 ? -5.299 -1.569 -18.008 1.00 98.50 124 VAL A CA 1
ATOM 1029 C C . VAL A 1 124 ? -6.290 -1.677 -19.177 1.00 98.50 124 VAL A C 1
ATOM 1031 O O . VAL A 1 124 ? -7.493 -1.548 -18.975 1.00 98.50 124 VAL A O 1
ATOM 1034 N N . SER A 1 125 ? -5.804 -1.919 -20.402 1.00 98.44 125 SER A N 1
ATOM 1035 C CA . SER A 1 125 ? -6.633 -2.105 -21.602 1.00 98.44 125 SER A CA 1
ATOM 1036 C C . SER A 1 125 ? -7.026 -3.577 -21.804 1.00 98.44 125 SER A C 1
ATOM 1038 O O . SER A 1 125 ? -6.332 -4.475 -21.316 1.00 98.44 125 SER A O 1
ATOM 1040 N N . PRO A 1 126 ? -8.078 -3.870 -22.592 1.00 97.00 126 PRO A N 1
ATOM 1041 C CA . PRO A 1 126 ? -8.327 -5.219 -23.095 1.00 97.00 126 PRO A CA 1
ATOM 1042 C C . PRO A 1 126 ? -7.111 -5.787 -23.855 1.00 97.00 126 PRO A C 1
ATOM 1044 O O . PRO A 1 126 ? -6.433 -5.033 -24.557 1.00 97.00 126 PRO A O 1
ATOM 1047 N N . PRO A 1 127 ? -6.826 -7.101 -23.757 1.00 96.62 127 PRO A N 1
ATOM 1048 C CA . PRO A 1 127 ? -7.583 -8.132 -23.037 1.00 96.62 127 PRO A CA 1
ATOM 1049 C C . PRO A 1 127 ? -7.220 -8.273 -21.544 1.00 96.62 127 PRO A C 1
ATOM 1051 O O . PRO A 1 127 ? -7.744 -9.167 -20.887 1.00 96.62 127 PRO A O 1
ATOM 1054 N N . TYR A 1 128 ? -6.307 -7.450 -21.020 1.00 97.94 128 TYR A N 1
ATOM 1055 C CA . TYR A 1 128 ? -5.747 -7.600 -19.671 1.00 97.94 128 TYR A CA 1
ATOM 1056 C C . TYR A 1 128 ? -6.642 -6.996 -18.587 1.00 97.94 128 TYR A C 1
ATOM 1058 O O . TYR A 1 128 ? -6.871 -7.639 -17.569 1.00 97.94 128 TYR A O 1
ATOM 1066 N N . CYS A 1 129 ? -7.158 -5.786 -18.826 1.00 97.88 129 CYS A N 1
ATOM 1067 C CA . CYS A 1 129 ? -8.127 -5.090 -17.975 1.00 97.88 129 CYS A CA 1
ATOM 1068 C C . CYS A 1 129 ? -7.730 -4.966 -16.488 1.00 97.88 129 CYS A C 1
ATOM 1070 O O . CYS A 1 129 ? -8.597 -5.061 -15.622 1.00 97.88 129 CYS A O 1
ATOM 1072 N N . ALA A 1 130 ? -6.449 -4.740 -16.172 1.00 98.44 130 ALA A N 1
ATOM 1073 C CA . ALA A 1 130 ? -6.043 -4.423 -14.802 1.00 98.44 130 ALA A CA 1
ATOM 1074 C C . ALA A 1 130 ? -6.752 -3.153 -14.286 1.00 98.44 130 ALA A C 1
ATOM 1076 O O . ALA A 1 130 ? -7.031 -2.211 -15.037 1.00 98.44 130 ALA A O 1
ATOM 1077 N N . ASP A 1 131 ? -7.031 -3.130 -12.986 1.00 98.62 131 ASP A N 1
ATOM 1078 C CA . ASP A 1 131 ? -7.851 -2.120 -12.313 1.00 98.62 131 ASP A CA 1
ATOM 1079 C C . ASP A 1 131 ? -7.029 -0.974 -11.707 1.00 98.62 131 ASP A C 1
ATOM 1081 O O . ASP A 1 131 ? -7.583 -0.111 -11.027 1.00 98.62 131 ASP A O 1
ATOM 1085 N N . GLY A 1 132 ? -5.713 -0.945 -11.926 1.00 98.12 132 GLY A N 1
ATOM 1086 C CA . GLY A 1 132 ? -4.871 0.159 -11.483 1.00 98.12 132 GLY A CA 1
ATOM 1087 C C . GLY A 1 132 ? -3.379 -0.137 -11.419 1.00 98.12 132 GLY A C 1
ATOM 1088 O O . GLY A 1 132 ? -2.922 -1.233 -11.748 1.00 98.12 132 GLY A O 1
ATOM 1089 N N . TRP A 1 133 ? -2.648 0.866 -10.941 1.00 98.50 133 TRP A N 1
ATOM 1090 C CA 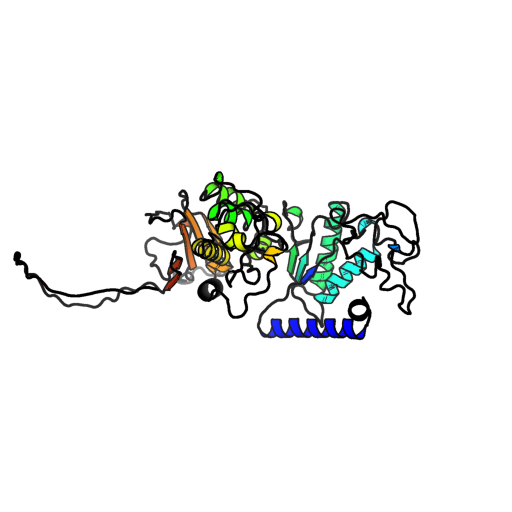. TRP A 1 133 ? -1.205 0.873 -10.731 1.00 98.50 133 TRP A CA 1
ATOM 1091 C C . TRP A 1 133 ? -0.862 1.327 -9.305 1.00 98.50 133 TRP A C 1
ATOM 1093 O O . TRP A 1 133 ? -1.315 2.394 -8.889 1.00 98.50 133 TRP A O 1
ATOM 1103 N N . ARG A 1 134 ? -0.030 0.552 -8.598 1.00 98.00 134 ARG A N 1
ATOM 1104 C CA . ARG A 1 134 ? 0.861 1.018 -7.525 1.00 98.00 134 ARG A CA 1
ATOM 1105 C C . ARG A 1 134 ? 2.138 1.501 -8.198 1.00 98.00 134 ARG A C 1
ATOM 1107 O O . ARG A 1 134 ? 2.713 0.762 -8.984 1.00 98.00 134 ARG A O 1
ATOM 1114 N N . LEU A 1 135 ? 2.546 2.737 -7.952 1.00 96.75 135 LEU A N 1
ATOM 1115 C CA . LEU A 1 135 ? 3.714 3.344 -8.586 1.00 96.75 135 LEU A CA 1
ATOM 1116 C C . LEU A 1 135 ? 4.902 3.303 -7.625 1.00 96.75 135 LEU A C 1
ATOM 1118 O O . LEU A 1 135 ? 4.870 3.958 -6.581 1.00 96.75 135 LEU A O 1
ATOM 1122 N N . ASP A 1 136 ? 5.925 2.540 -7.996 1.00 92.06 136 ASP A N 1
ATOM 1123 C CA . ASP A 1 136 ? 7.183 2.406 -7.262 1.00 92.06 136 ASP A CA 1
ATOM 1124 C C . ASP A 1 136 ? 8.011 3.694 -7.341 1.00 92.06 136 ASP A C 1
ATOM 1126 O O . ASP A 1 136 ? 8.201 4.239 -8.434 1.00 92.06 136 ASP A O 1
ATOM 1130 N N . VAL A 1 137 ? 8.488 4.190 -6.191 1.00 86.25 137 VAL A N 1
ATOM 1131 C CA . VAL A 1 137 ? 9.380 5.365 -6.086 1.00 86.25 137 VAL A CA 1
ATOM 1132 C C . VAL A 1 137 ? 8.899 6.563 -6.945 1.00 86.25 137 VAL A C 1
ATOM 1134 O O . VAL A 1 137 ? 9.669 7.281 -7.586 1.00 86.25 137 VAL A O 1
ATOM 1137 N N . ALA A 1 138 ? 7.582 6.796 -6.981 1.00 85.69 138 ALA A N 1
ATOM 1138 C CA . ALA A 1 138 ? 6.940 7.661 -7.977 1.00 85.69 138 ALA A CA 1
ATOM 1139 C C . ALA A 1 138 ? 7.397 9.134 -7.937 1.00 85.69 138 ALA A C 1
ATOM 1141 O O . ALA A 1 138 ? 7.371 9.828 -8.957 1.00 85.69 138 ALA A O 1
ATOM 1142 N N . ALA A 1 139 ? 7.819 9.616 -6.765 1.00 84.62 139 ALA A N 1
ATOM 1143 C CA . ALA A 1 139 ? 8.258 10.994 -6.554 1.00 84.62 139 ALA A CA 1
ATOM 1144 C C . ALA A 1 139 ? 9.607 11.337 -7.229 1.00 84.62 139 ALA A C 1
ATOM 1146 O O . ALA A 1 139 ? 9.847 12.510 -7.518 1.00 84.62 139 ALA A O 1
ATOM 1147 N N . ASP A 1 140 ? 10.461 10.344 -7.513 1.00 87.38 140 ASP A N 1
ATOM 1148 C CA . ASP A 1 140 ? 11.832 10.516 -8.041 1.00 87.38 140 ASP A CA 1
ATOM 1149 C C . ASP A 1 140 ? 11.978 10.038 -9.505 1.00 87.38 140 ASP A C 1
ATOM 1151 O O . ASP A 1 140 ? 13.065 9.698 -9.950 1.00 87.38 140 ASP A O 1
ATOM 1155 N N . LEU A 1 141 ? 10.895 9.997 -10.287 1.00 87.12 141 LEU A N 1
ATOM 1156 C CA . LEU A 1 141 ? 10.913 9.440 -11.650 1.00 87.12 141 LEU A CA 1
ATOM 1157 C C . LEU A 1 141 ? 11.945 10.103 -12.594 1.00 87.12 141 LEU A C 1
ATOM 1159 O O . LEU A 1 141 ? 12.728 9.419 -13.247 1.00 87.12 141 LEU A O 1
ATOM 1163 N N . GLY A 1 142 ? 11.923 11.431 -12.686 1.00 85.19 142 GLY A N 1
ATOM 1164 C CA . GLY A 1 142 ? 12.844 12.260 -13.468 1.00 85.19 142 GLY A CA 1
ATOM 1165 C C . GLY A 1 142 ? 13.648 13.210 -12.580 1.00 85.19 142 GLY A C 1
ATOM 1166 O O . GLY A 1 142 ? 13.490 13.244 -11.355 1.00 85.19 142 GLY A O 1
ATOM 1167 N N . TYR A 1 143 ? 14.534 13.990 -13.198 1.00 85.12 143 TYR A N 1
ATOM 1168 C CA . TYR A 1 143 ? 15.564 14.763 -12.488 1.00 85.12 143 TYR A CA 1
ATOM 1169 C C . TYR A 1 143 ? 15.079 16.097 -11.902 1.00 85.12 143 TYR A C 1
ATOM 1171 O O . TYR A 1 143 ? 15.837 16.765 -11.195 1.00 85.12 143 TYR A O 1
ATOM 1179 N N . SER A 1 144 ? 13.839 16.513 -12.180 1.00 89.38 144 SER A N 1
ATOM 1180 C CA . SER A 1 144 ? 13.268 17.751 -11.642 1.00 89.38 144 SER A CA 1
ATOM 1181 C C . SER A 1 144 ? 11.815 17.571 -11.175 1.00 89.38 144 SER A C 1
ATOM 1183 O O . SER A 1 144 ? 11.028 16.918 -11.865 1.00 89.38 144 SER A O 1
ATOM 1185 N N . PRO A 1 145 ? 11.391 18.204 -10.059 1.00 87.75 145 PRO A N 1
ATOM 1186 C CA . PRO A 1 145 ? 10.006 18.113 -9.586 1.00 87.75 145 PRO A CA 1
ATOM 1187 C C . PRO A 1 145 ? 8.976 18.546 -10.640 1.00 87.75 145 PRO A C 1
ATOM 1189 O O . PRO A 1 145 ? 7.920 17.933 -10.776 1.00 87.75 145 PRO A O 1
ATOM 1192 N N . SER A 1 146 ? 9.297 19.575 -11.431 1.00 90.88 146 SER A N 1
ATOM 1193 C CA . SER A 1 146 ? 8.452 20.062 -12.527 1.00 90.88 146 SER A CA 1
ATOM 1194 C C . SER A 1 146 ? 8.250 19.028 -13.634 1.00 90.88 146 SER A C 1
ATOM 1196 O O . SER A 1 146 ? 7.136 18.899 -14.144 1.00 90.88 146 SER A O 1
ATOM 1198 N N . PHE A 1 147 ? 9.299 18.281 -13.992 1.00 93.25 147 PHE A N 1
ATOM 1199 C CA . PHE A 1 147 ? 9.192 17.211 -14.978 1.00 93.25 147 PHE A CA 1
ATOM 1200 C C . PHE A 1 147 ? 8.368 16.042 -14.426 1.00 93.25 147 PHE A C 1
ATOM 1202 O O . PHE A 1 147 ? 7.482 15.540 -15.117 1.00 93.25 147 PHE A O 1
ATOM 1209 N N . ASN A 1 148 ? 8.576 15.669 -13.160 1.00 93.00 148 ASN A N 1
ATOM 1210 C CA . ASN A 1 148 ? 7.857 14.563 -12.518 1.00 93.00 148 ASN A CA 1
ATOM 1211 C C . ASN A 1 148 ? 6.341 14.837 -12.506 1.00 93.00 148 ASN A C 1
ATOM 1213 O O . ASN A 1 148 ? 5.560 13.987 -12.937 1.00 93.00 148 ASN A O 1
ATOM 1217 N N . HIS A 1 149 ? 5.926 16.061 -12.152 1.00 94.75 149 HIS A N 1
ATOM 1218 C CA . HIS A 1 149 ? 4.533 16.506 -12.287 1.00 94.75 149 HIS A CA 1
ATOM 1219 C C . HIS A 1 149 ? 4.028 16.460 -13.740 1.00 94.75 149 HIS A C 1
ATOM 1221 O O . HIS A 1 149 ? 2.944 15.942 -14.019 1.00 94.75 149 HIS A O 1
ATOM 1227 N N . GLN A 1 150 ? 4.808 16.959 -14.706 1.00 95.75 150 GLN A N 1
ATOM 1228 C CA . GLN A 1 150 ? 4.418 16.926 -16.120 1.00 95.75 150 GLN A CA 1
ATOM 1229 C C . GLN A 1 150 ? 4.214 15.489 -16.631 1.00 95.75 150 GLN A C 1
ATOM 1231 O O . GLN A 1 150 ? 3.236 15.218 -17.338 1.00 95.75 150 GLN A O 1
ATOM 1236 N N . PHE A 1 151 ? 5.103 14.563 -16.267 1.00 96.88 151 PHE A N 1
ATOM 1237 C CA . PHE A 1 151 ? 4.995 13.158 -16.635 1.00 96.88 151 PHE A CA 1
ATOM 1238 C C . PHE A 1 151 ? 3.753 12.512 -16.019 1.00 96.88 151 PHE A C 1
ATOM 1240 O O . PHE A 1 151 ? 2.962 11.913 -16.751 1.00 96.88 151 PHE A O 1
ATOM 1247 N N . TRP A 1 152 ? 3.519 12.662 -14.711 1.00 97.12 152 TRP A N 1
ATOM 1248 C CA . TRP A 1 152 ? 2.381 12.004 -14.062 1.00 97.12 152 TRP A CA 1
ATOM 1249 C C . TRP A 1 152 ? 1.025 12.523 -14.563 1.00 97.12 152 TRP A C 1
ATOM 1251 O O . TRP A 1 152 ? 0.105 11.718 -14.732 1.00 97.12 152 TRP A O 1
ATOM 1261 N N . LYS A 1 153 ? 0.915 13.799 -14.968 1.00 97.81 153 LYS A N 1
ATOM 1262 C CA . LYS A 1 153 ? -0.274 14.321 -15.680 1.00 97.81 153 LYS A CA 1
ATOM 1263 C C . LYS A 1 153 ? -0.488 13.638 -17.034 1.00 97.81 153 LYS A C 1
ATOM 1265 O O . LYS A 1 153 ? -1.610 13.244 -17.375 1.00 97.81 153 LYS A O 1
ATOM 1270 N N . ARG A 1 154 ? 0.584 13.451 -17.817 1.00 97.94 154 ARG A N 1
ATOM 1271 C CA . ARG A 1 154 ? 0.540 12.719 -19.101 1.00 97.94 154 ARG A CA 1
ATOM 1272 C C . ARG A 1 154 ? 0.147 11.252 -18.890 1.00 97.94 154 ARG A C 1
ATOM 1274 O O . ARG A 1 154 ? -0.713 10.745 -19.614 1.00 97.94 154 ARG A O 1
ATOM 1281 N N . PHE A 1 155 ? 0.736 10.597 -17.889 1.00 98.44 155 PHE A N 1
ATOM 1282 C CA . PHE A 1 155 ? 0.474 9.207 -17.521 1.00 98.44 155 PHE A CA 1
ATOM 1283 C C . PHE A 1 155 ? -0.978 9.004 -17.071 1.00 98.44 155 PHE A C 1
ATOM 1285 O O . PHE A 1 155 ? -1.673 8.165 -17.645 1.00 98.44 155 PHE A O 1
ATOM 1292 N N . ARG A 1 156 ? -1.493 9.827 -16.143 1.00 98.31 156 ARG A N 1
ATOM 1293 C CA . ARG A 1 156 ? -2.902 9.785 -15.717 1.00 98.31 156 ARG A CA 1
ATOM 1294 C C . ARG A 1 156 ? -3.846 9.931 -16.899 1.00 98.31 156 ARG A C 1
ATOM 1296 O O . ARG A 1 156 ? -4.729 9.096 -17.075 1.00 98.31 156 ARG A O 1
ATOM 1303 N N . LYS A 1 157 ? -3.652 10.954 -17.739 1.00 98.44 157 LYS A N 1
ATOM 1304 C CA . LYS A 1 157 ? -4.494 11.190 -18.924 1.00 98.44 157 LYS A CA 1
ATOM 1305 C C . LYS A 1 157 ? -4.510 9.983 -19.866 1.00 98.44 157 LYS A C 1
ATOM 1307 O O . LYS A 1 157 ? -5.542 9.679 -20.460 1.00 98.44 157 LYS A O 1
ATOM 1312 N N . ALA A 1 158 ? -3.382 9.292 -20.002 1.00 98.44 158 ALA A N 1
ATOM 1313 C CA . ALA A 1 158 ? -3.258 8.094 -20.818 1.00 98.44 158 ALA A CA 1
ATOM 1314 C C . ALA A 1 158 ? -3.955 6.868 -20.196 1.00 98.44 158 ALA A C 1
ATOM 1316 O O . ALA A 1 158 ? -4.735 6.213 -20.890 1.00 98.44 158 ALA A O 1
ATOM 1317 N N . V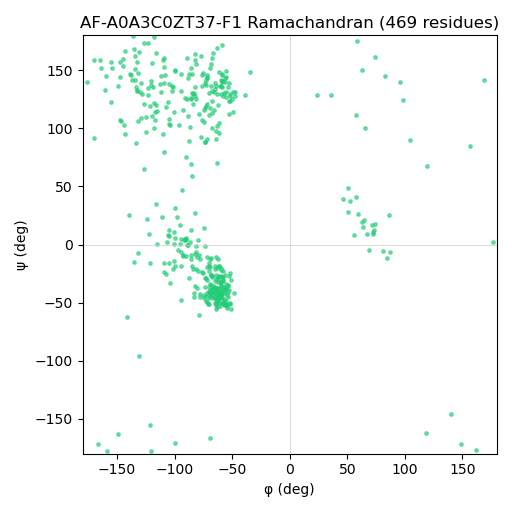AL A 1 159 ? -3.716 6.595 -18.909 1.00 98.50 159 VAL A N 1
ATOM 1318 C CA . VAL A 1 159 ? -4.312 5.481 -18.149 1.00 98.50 159 VAL A CA 1
ATOM 1319 C C . VAL A 1 159 ? -5.824 5.649 -18.023 1.00 98.50 159 VAL A C 1
ATOM 1321 O O . VAL A 1 159 ? -6.561 4.768 -18.454 1.00 98.50 159 VAL A O 1
ATOM 1324 N N . LYS A 1 160 ? -6.308 6.809 -17.560 1.00 98.31 160 LYS A N 1
ATOM 1325 C CA . LYS A 1 160 ? -7.746 7.098 -17.415 1.00 98.31 160 LYS A CA 1
ATOM 1326 C C . LYS A 1 160 ? -8.493 7.111 -18.757 1.00 98.31 160 LYS A C 1
ATOM 1328 O O . LYS A 1 160 ? -9.680 6.816 -18.795 1.00 98.31 160 LYS A O 1
ATOM 1333 N N . LYS A 1 161 ? -7.814 7.398 -19.880 1.00 98.31 161 LYS A N 1
ATOM 1334 C CA . LYS A 1 161 ? -8.392 7.237 -21.231 1.00 98.31 161 LYS A CA 1
ATOM 1335 C C . LYS A 1 161 ? -8.516 5.766 -21.655 1.00 98.31 161 LYS A C 1
ATOM 1337 O O . LYS A 1 161 ? -9.374 5.457 -22.475 1.00 98.31 161 LYS A O 1
ATOM 1342 N N . ALA A 1 162 ? -7.653 4.882 -21.155 1.00 98.19 162 ALA A N 1
ATOM 1343 C CA . ALA A 1 162 ? -7.714 3.447 -21.432 1.00 98.19 162 ALA A CA 1
ATOM 1344 C C . ALA A 1 162 ? -8.718 2.725 -20.514 1.00 98.19 162 ALA A C 1
ATOM 1346 O O . ALA A 1 162 ? -9.490 1.897 -20.989 1.00 98.19 162 ALA A O 1
ATOM 1347 N N . ASN A 1 163 ? -8.740 3.083 -19.228 1.00 98.19 163 ASN A N 1
ATOM 1348 C CA . ASN A 1 163 ? -9.696 2.613 -18.231 1.00 98.19 163 ASN A CA 1
ATOM 1349 C C . ASN A 1 163 ? -9.971 3.752 -17.218 1.00 98.19 163 ASN A C 1
ATOM 1351 O O . ASN A 1 163 ? -9.101 4.037 -16.392 1.00 98.19 163 ASN A O 1
ATOM 1355 N N . PRO A 1 164 ? -11.144 4.418 -17.259 1.00 97.50 164 PRO A N 1
ATOM 1356 C CA . PRO A 1 164 ? -11.472 5.523 -16.347 1.00 97.50 164 PRO A CA 1
ATOM 1357 C C . PRO A 1 164 ? -11.450 5.137 -14.862 1.00 97.50 164 PRO A C 1
ATOM 1359 O O . PRO A 1 164 ? -11.054 5.946 -14.021 1.00 97.50 164 PRO A O 1
ATOM 1362 N N . GLU A 1 165 ? -11.806 3.888 -14.555 1.00 96.88 165 GLU A N 1
ATOM 1363 C CA . GLU A 1 165 ? -11.870 3.353 -13.192 1.00 96.88 165 GLU A CA 1
ATOM 1364 C C . GLU A 1 165 ? -10.500 2.890 -12.667 1.00 96.88 165 GLU A C 1
ATOM 1366 O O . GLU A 1 165 ? -10.381 2.576 -11.485 1.00 96.88 165 GLU A O 1
ATOM 1371 N N . ALA A 1 166 ? -9.456 2.846 -13.509 1.00 98.12 166 ALA A N 1
ATOM 1372 C CA . ALA A 1 166 ? -8.140 2.363 -13.094 1.00 98.12 166 ALA A CA 1
ATOM 1373 C C . ALA A 1 166 ? -7.518 3.289 -12.040 1.00 98.12 166 ALA A C 1
ATOM 1375 O O . ALA A 1 166 ? -7.224 4.450 -12.340 1.00 98.12 166 ALA A O 1
ATOM 1376 N N . VAL A 1 167 ? -7.307 2.793 -10.818 1.00 97.69 167 VAL A N 1
ATOM 1377 C CA . VAL A 1 167 ? -6.717 3.581 -9.725 1.00 97.69 167 VAL A CA 1
ATOM 1378 C C . VAL A 1 167 ? -5.222 3.806 -9.951 1.00 97.69 167 VAL A C 1
ATOM 1380 O O . VAL A 1 167 ? -4.513 2.920 -10.421 1.00 97.69 167 VAL A O 1
ATOM 1383 N N . ILE A 1 168 ? -4.729 4.994 -9.619 1.00 98.12 168 ILE A N 1
ATOM 1384 C CA . ILE A 1 168 ? -3.305 5.334 -9.640 1.00 98.12 168 ILE A CA 1
ATOM 1385 C C . ILE A 1 168 ? -2.899 5.674 -8.208 1.00 98.12 168 ILE A C 1
ATOM 1387 O O . ILE A 1 168 ? -3.178 6.774 -7.736 1.00 98.12 168 ILE A O 1
ATOM 1391 N N . LEU A 1 169 ? -2.277 4.729 -7.507 1.00 95.94 169 LEU A N 1
ATOM 1392 C CA . LEU A 1 169 ? -1.769 4.931 -6.152 1.00 95.94 169 LEU A CA 1
ATOM 1393 C C . LEU A 1 169 ? -0.242 4.963 -6.169 1.00 95.94 169 LEU A C 1
ATOM 1395 O O . LEU A 1 169 ? 0.382 4.184 -6.883 1.00 95.94 169 LEU A O 1
ATOM 1399 N N . ALA A 1 170 ? 0.369 5.861 -5.407 1.00 94.81 170 ALA A N 1
ATOM 1400 C CA . ALA A 1 170 ? 1.820 6.019 -5.391 1.00 94.81 170 ALA A CA 1
ATOM 1401 C C . ALA A 1 170 ? 2.441 5.590 -4.065 1.00 94.81 170 ALA A C 1
ATOM 1403 O O . ALA A 1 170 ? 1.886 5.825 -2.989 1.00 94.81 170 ALA A O 1
ATOM 1404 N N . GLU A 1 171 ? 3.636 5.018 -4.136 1.00 91.88 171 GLU A N 1
ATOM 1405 C CA . GLU A 1 171 ? 4.530 5.016 -2.993 1.00 91.88 171 GLU A CA 1
ATOM 1406 C C . GLU A 1 171 ? 5.081 6.431 -2.768 1.00 91.88 171 GLU A C 1
ATOM 1408 O O . GLU A 1 171 ? 5.735 7.000 -3.643 1.00 91.88 171 GLU A O 1
ATOM 1413 N N . ASN A 1 172 ? 4.833 6.996 -1.584 1.00 87.88 172 ASN A N 1
ATOM 1414 C CA . ASN A 1 172 ? 5.488 8.222 -1.145 1.00 87.88 172 ASN A CA 1
ATOM 1415 C C . ASN A 1 172 ? 5.652 8.241 0.381 1.00 87.88 172 ASN A C 1
ATOM 1417 O O . ASN A 1 172 ? 4.709 7.938 1.105 1.00 87.88 172 ASN A O 1
ATOM 1421 N N . TYR A 1 173 ? 6.829 8.653 0.853 1.00 83.19 173 TYR A N 1
ATOM 1422 C CA . TYR A 1 173 ? 7.180 8.770 2.279 1.00 83.19 173 TYR A CA 1
ATOM 1423 C C . TYR A 1 173 ? 7.200 10.230 2.774 1.00 83.19 173 TYR A C 1
ATOM 1425 O O . TYR A 1 173 ? 7.756 10.525 3.827 1.00 83.19 173 TYR A O 1
ATOM 1433 N N . THR A 1 174 ? 6.673 11.158 1.974 1.00 78.44 174 THR A N 1
ATOM 1434 C CA . THR A 1 174 ? 6.751 12.611 2.191 1.00 78.44 174 THR A CA 1
ATOM 1435 C C . THR A 1 174 ? 5.399 13.276 1.914 1.00 78.44 174 THR A C 1
ATOM 1437 O O . THR A 1 174 ? 4.455 12.603 1.490 1.00 78.44 174 THR A O 1
ATOM 1440 N N . ASP A 1 175 ? 5.322 14.602 2.075 1.00 83.25 175 ASP A N 1
ATOM 1441 C CA . ASP A 1 175 ? 4.150 15.396 1.693 1.00 83.25 175 ASP A CA 1
ATOM 1442 C C . ASP A 1 175 ? 3.693 15.066 0.258 1.00 83.25 175 ASP A C 1
ATOM 1444 O O . ASP A 1 175 ? 4.382 15.318 -0.736 1.00 83.25 175 ASP A O 1
ATOM 1448 N N . SER A 1 176 ? 2.501 14.476 0.170 1.00 86.81 176 SER A N 1
ATOM 1449 C CA . SER A 1 176 ? 1.879 14.050 -1.081 1.00 86.81 176 SER A CA 1
ATOM 1450 C C . SER A 1 176 ? 0.871 15.059 -1.639 1.00 86.81 176 SER A C 1
ATOM 1452 O O . SER A 1 176 ? 0.392 14.873 -2.760 1.00 86.81 176 SER A O 1
ATOM 1454 N N . GLN A 1 177 ? 0.573 16.151 -0.921 1.00 87.88 177 GLN A N 1
ATOM 1455 C CA . GLN A 1 177 ? -0.528 17.069 -1.229 1.00 87.88 177 GLN A CA 1
ATOM 1456 C C . GLN A 1 177 ? -0.466 17.589 -2.673 1.00 87.88 177 GLN A C 1
ATOM 1458 O O . GLN A 1 177 ? -1.490 17.656 -3.358 1.00 87.88 177 GLN A O 1
ATOM 1463 N N . LYS A 1 178 ? 0.734 17.916 -3.169 1.00 90.12 178 LYS A N 1
ATOM 1464 C CA . LYS A 1 178 ? 0.961 18.446 -4.528 1.00 90.12 178 LYS A CA 1
ATOM 1465 C C . LYS A 1 178 ? 0.550 17.471 -5.637 1.00 90.12 178 LYS A C 1
ATOM 1467 O O . LYS A 1 178 ? 0.083 17.911 -6.681 1.00 90.12 178 LYS A O 1
ATOM 1472 N N . TRP A 1 179 ? 0.672 16.168 -5.394 1.00 91.69 179 TRP A N 1
ATOM 1473 C CA . TRP A 1 179 ? 0.343 15.103 -6.347 1.00 91.69 179 TRP A CA 1
ATOM 1474 C C . TRP A 1 179 ? -1.146 14.730 -6.346 1.00 91.69 179 TRP A C 1
ATOM 1476 O O . TRP A 1 179 ? -1.658 14.169 -7.314 1.00 91.69 179 TRP A O 1
ATOM 1486 N N . LEU A 1 180 ? -1.857 15.048 -5.262 1.00 93.00 180 LEU A N 1
ATOM 1487 C CA . LEU A 1 180 ? -3.246 14.642 -5.026 1.00 93.00 180 LEU A CA 1
ATOM 1488 C C . LEU A 1 180 ? -4.279 15.701 -5.447 1.00 93.00 180 LEU A C 1
ATOM 1490 O O . LEU A 1 180 ? -5.454 15.607 -5.103 1.00 93.00 180 LEU A O 1
ATOM 1494 N N . GLN A 1 181 ? -3.875 16.682 -6.259 1.00 91.00 181 GLN A N 1
ATOM 1495 C CA . GLN A 1 181 ? -4.748 17.739 -6.798 1.00 91.00 181 GLN A CA 1
ATOM 1496 C C . GLN A 1 181 ? -5.697 17.254 -7.925 1.00 91.00 181 GLN A C 1
ATOM 1498 O O . GLN A 1 181 ? -6.278 18.058 -8.648 1.00 91.00 181 GLN A O 1
ATOM 1503 N N . GLY A 1 182 ? -5.854 15.936 -8.108 1.00 90.75 182 GLY A N 1
ATOM 1504 C CA . GLY A 1 182 ? -6.784 15.315 -9.064 1.00 90.75 182 GLY A CA 1
ATOM 1505 C C . GLY A 1 182 ? -6.270 15.161 -10.503 1.00 90.75 182 GLY A C 1
ATOM 1506 O O . GLY A 1 182 ? -6.876 14.422 -11.287 1.00 90.75 182 GLY A O 1
ATOM 1507 N N . GLU A 1 183 ? -5.145 15.792 -10.851 1.00 94.25 183 GLU A N 1
ATOM 1508 C CA . GLU A 1 183 ? -4.523 15.713 -12.184 1.00 94.25 183 GLU A CA 1
ATOM 1509 C C . GLU A 1 183 ? -3.451 14.620 -12.323 1.00 94.25 183 GLU A C 1
ATOM 1511 O O . GLU A 1 183 ? -3.026 14.333 -13.443 1.00 94.25 183 GLU A O 1
ATOM 1516 N N . GLU A 1 184 ? -3.029 13.982 -11.226 1.00 95.62 184 GLU A N 1
ATOM 1517 C CA . GLU A 1 184 ? -1.879 13.062 -11.204 1.00 95.62 184 GLU A CA 1
ATOM 1518 C C . GLU A 1 184 ? -2.231 11.732 -10.513 1.00 95.62 184 GLU A C 1
ATOM 1520 O O . GLU A 1 184 ? -2.811 10.841 -11.148 1.00 95.62 184 GLU A O 1
ATOM 1525 N N . TRP A 1 185 ? -1.929 11.579 -9.225 1.00 96.06 185 TRP A N 1
ATOM 1526 C CA . TRP A 1 185 ? -2.256 10.362 -8.476 1.00 96.06 185 TRP A CA 1
ATOM 1527 C C . TRP A 1 185 ? -3.691 10.438 -7.927 1.00 96.06 185 TRP A C 1
ATOM 1529 O O . TRP A 1 185 ? -4.227 11.520 -7.694 1.00 96.06 185 TRP A O 1
ATOM 1539 N N . ASP A 1 186 ? -4.339 9.286 -7.747 1.00 96.31 186 ASP A N 1
ATOM 1540 C CA . ASP A 1 186 ? -5.607 9.192 -7.014 1.00 96.31 186 ASP A CA 1
ATOM 1541 C C . ASP A 1 186 ? -5.371 9.140 -5.499 1.00 96.31 186 ASP A C 1
ATOM 1543 O O . ASP A 1 186 ? -6.183 9.665 -4.743 1.00 96.31 186 ASP A O 1
ATOM 1547 N N . THR A 1 187 ? -4.290 8.488 -5.048 1.00 95.00 187 THR A N 1
ATOM 1548 C CA . THR A 1 187 ? -3.970 8.303 -3.621 1.00 95.00 187 THR A CA 1
ATOM 1549 C C . THR A 1 187 ? -2.530 7.808 -3.392 1.00 95.00 187 THR A C 1
ATOM 1551 O O . THR A 1 187 ? -1.736 7.740 -4.331 1.00 95.00 187 THR A O 1
ATOM 1554 N N . ILE A 1 188 ? -2.194 7.448 -2.149 1.00 94.69 188 ILE A N 1
ATOM 1555 C CA . ILE A 1 188 ? -0.875 6.967 -1.718 1.00 94.69 188 ILE A CA 1
ATOM 1556 C C . ILE A 1 188 ? -0.924 5.677 -0.880 1.00 94.69 188 ILE A C 1
ATOM 1558 O O . ILE A 1 188 ? -1.963 5.289 -0.334 1.00 94.69 188 ILE A O 1
ATOM 1562 N N . MET A 1 189 ? 0.249 5.059 -0.726 1.00 95.44 189 MET A N 1
ATOM 1563 C CA . MET A 1 189 ? 0.582 4.156 0.380 1.00 95.44 189 MET A CA 1
ATOM 1564 C C . MET A 1 189 ? 0.648 4.969 1.682 1.00 95.44 189 MET A C 1
ATOM 1566 O O . MET A 1 189 ? 1.491 5.851 1.820 1.00 95.44 189 MET A O 1
ATOM 1570 N N . ASN A 1 190 ? -0.278 4.733 2.618 1.00 94.00 190 ASN A N 1
ATOM 1571 C CA . ASN A 1 190 ? -0.505 5.642 3.748 1.00 94.00 190 ASN A CA 1
ATOM 1572 C C . ASN A 1 190 ? 0.437 5.360 4.933 1.00 94.00 190 ASN A C 1
ATOM 1574 O O . ASN A 1 190 ? 0.021 4.863 5.983 1.00 94.00 190 ASN A O 1
ATOM 1578 N N . TYR A 1 191 ? 1.726 5.646 4.749 1.00 93.94 191 TYR A N 1
ATOM 1579 C CA . TYR A 1 191 ? 2.721 5.501 5.811 1.00 93.94 191 TYR A CA 1
ATOM 1580 C C . TYR A 1 191 ? 2.535 6.555 6.911 1.00 93.94 191 TYR A C 1
ATOM 1582 O O . TYR A 1 191 ? 2.413 6.203 8.082 1.00 93.94 191 TYR A O 1
ATOM 1590 N N . GLU A 1 192 ? 2.457 7.829 6.517 1.00 90.50 192 GLU A N 1
ATOM 1591 C CA . GLU A 1 192 ? 2.489 8.994 7.415 1.00 90.50 192 GLU A CA 1
ATOM 1592 C C . GLU A 1 192 ? 1.236 9.120 8.298 1.00 90.50 192 GLU A C 1
ATOM 1594 O O . GLU A 1 192 ? 1.350 9.342 9.498 1.00 90.50 192 GLU A O 1
ATOM 1599 N N . PHE A 1 193 ? 0.034 8.935 7.737 1.00 92.06 193 PHE A N 1
ATOM 1600 C CA . PHE A 1 193 ? -1.227 9.190 8.454 1.00 92.06 193 PHE A CA 1
ATOM 1601 C C . PHE A 1 193 ? -1.966 7.918 8.894 1.00 92.06 193 PHE A C 1
ATOM 1603 O O . PHE A 1 193 ? -3.114 7.993 9.343 1.00 92.06 193 PHE A O 1
ATOM 1610 N N . PHE A 1 194 ? -1.337 6.748 8.749 1.00 94.94 194 PHE A N 1
ATOM 1611 C CA . PHE A 1 194 ? -1.880 5.481 9.239 1.00 94.94 194 PHE A CA 1
ATOM 1612 C C . PHE A 1 194 ? -0.806 4.562 9.827 1.00 94.94 194 PHE A C 1
ATOM 1614 O O . PHE A 1 194 ? -0.886 4.267 11.015 1.00 94.94 194 PHE A O 1
ATOM 1621 N N . MET A 1 195 ? 0.184 4.109 9.043 1.00 96.50 195 MET A N 1
ATOM 1622 C CA . MET A 1 195 ? 1.122 3.076 9.517 1.00 96.50 195 MET A CA 1
ATOM 1623 C C . MET A 1 195 ? 1.963 3.548 10.710 1.00 96.50 195 MET A C 1
ATOM 1625 O O . MET A 1 195 ? 1.979 2.870 11.735 1.00 96.50 195 MET A O 1
ATOM 1629 N N . GLU A 1 196 ? 2.652 4.684 10.592 1.00 94.88 196 GLU A N 1
ATOM 1630 C CA . GLU A 1 196 ? 3.542 5.193 11.646 1.00 94.88 196 GLU A CA 1
ATOM 1631 C C . GLU A 1 196 ? 2.797 5.547 12.941 1.00 94.88 196 GLU A C 1
ATOM 1633 O O . GLU A 1 196 ? 3.126 4.936 13.959 1.00 94.88 196 GLU A O 1
ATOM 1638 N N . PRO A 1 197 ? 1.755 6.410 12.953 1.00 95.75 197 PRO A N 1
ATOM 1639 C CA . PRO A 1 197 ? 1.067 6.762 14.196 1.00 95.75 197 PRO A CA 1
ATOM 1640 C C . PRO A 1 197 ? 0.460 5.541 14.897 1.00 95.75 197 PRO A C 1
ATOM 1642 O O . PRO A 1 197 ? 0.579 5.412 16.114 1.00 95.75 197 PRO A O 1
ATOM 1645 N N . LEU A 1 198 ? -0.138 4.606 14.147 1.00 97.12 198 LEU A N 1
ATOM 1646 C CA . LEU A 1 198 ? -0.691 3.368 14.706 1.00 97.12 198 LEU A CA 1
ATOM 1647 C C . LEU A 1 198 ? 0.401 2.490 15.332 1.00 97.12 198 LEU A C 1
ATOM 1649 O O . LEU A 1 198 ? 0.182 1.911 16.395 1.00 97.12 198 LEU A O 1
ATOM 1653 N N . THR A 1 199 ? 1.573 2.399 14.699 1.00 97.62 199 THR A N 1
ATOM 1654 C CA . THR A 1 199 ? 2.707 1.619 15.220 1.00 97.62 199 THR A CA 1
ATOM 1655 C C . THR A 1 199 ? 3.310 2.275 16.458 1.00 97.62 199 THR A C 1
ATOM 1657 O O . THR A 1 199 ? 3.498 1.599 17.467 1.00 97.62 199 THR A O 1
ATOM 1660 N N . GLY A 1 200 ? 3.537 3.591 16.416 1.00 97.69 200 GLY A N 1
ATOM 1661 C CA . GLY A 1 200 ? 4.007 4.371 17.557 1.00 97.69 200 GLY A CA 1
ATOM 1662 C C . GLY A 1 200 ? 3.101 4.173 18.771 1.00 97.69 200 GLY A C 1
ATOM 1663 O O . GLY A 1 200 ? 3.579 3.726 19.809 1.00 97.69 200 GLY A O 1
ATOM 1664 N N . PHE A 1 201 ? 1.789 4.371 18.601 1.00 97.81 201 PHE A N 1
ATOM 1665 C CA . PHE A 1 201 ? 0.806 4.187 19.670 1.00 97.81 201 PHE A CA 1
ATOM 1666 C C . PHE A 1 201 ? 0.771 2.752 20.217 1.00 97.81 201 PHE A C 1
ATOM 1668 O O . PHE A 1 201 ? 0.887 2.555 21.424 1.00 97.81 201 PHE A O 1
ATOM 1675 N N . LEU A 1 202 ? 0.625 1.740 19.351 1.00 97.50 202 LEU A N 1
ATOM 1676 C CA . LEU A 1 202 ? 0.398 0.357 19.788 1.00 97.50 202 LEU A CA 1
ATOM 1677 C C . LEU A 1 202 ? 1.657 -0.397 20.232 1.00 97.50 202 LEU A C 1
ATOM 1679 O O . LEU A 1 202 ? 1.535 -1.392 20.945 1.00 97.50 202 LEU A O 1
ATOM 1683 N N . THR A 1 203 ? 2.856 0.001 19.795 1.00 97.50 203 THR A N 1
ATOM 1684 C CA . THR A 1 203 ? 4.090 -0.753 20.092 1.00 97.50 203 THR A CA 1
ATOM 1685 C C . THR A 1 203 ? 5.273 0.111 20.526 1.00 97.50 203 THR A C 1
ATOM 1687 O O . THR A 1 203 ? 6.242 -0.421 21.074 1.00 97.50 203 THR A O 1
ATOM 1690 N N . GLY A 1 204 ? 5.233 1.429 20.317 1.00 97.56 204 GLY A N 1
ATOM 1691 C CA . GLY A 1 204 ? 6.385 2.300 20.551 1.00 97.56 204 GLY A CA 1
ATOM 1692 C C . GLY A 1 204 ? 7.561 1.990 19.626 1.00 97.56 204 GLY A C 1
ATOM 1693 O O . GLY A 1 204 ? 8.697 2.296 19.969 1.00 97.56 204 GLY A O 1
ATOM 1694 N N . MET A 1 205 ? 7.332 1.336 18.486 1.00 97.56 205 MET A N 1
ATOM 1695 C CA . MET A 1 205 ? 8.354 1.077 17.468 1.00 97.56 205 MET A CA 1
ATOM 1696 C C . MET A 1 205 ? 8.081 1.943 16.244 1.00 97.56 205 MET A C 1
ATOM 1698 O O . MET A 1 205 ? 6.927 2.250 15.951 1.00 97.56 205 MET A O 1
ATOM 1702 N N . GLU A 1 206 ? 9.118 2.281 15.483 1.00 94.81 206 GLU A N 1
ATOM 1703 C CA . GLU A 1 206 ? 8.904 2.720 14.100 1.00 94.81 206 GLU A CA 1
ATOM 1704 C C . GLU A 1 206 ? 8.746 1.503 13.159 1.00 94.81 206 GLU A C 1
ATOM 1706 O O . GLU A 1 206 ? 9.037 0.356 13.527 1.00 94.81 206 GLU A O 1
ATOM 1711 N N . LYS A 1 207 ? 8.218 1.728 11.952 1.00 94.88 207 LYS A N 1
ATOM 1712 C CA . LYS A 1 207 ? 7.833 0.671 10.994 1.00 94.88 207 LYS A CA 1
ATOM 1713 C C . LYS A 1 207 ? 8.938 -0.312 10.552 1.00 94.88 207 LYS A C 1
ATOM 1715 O O . LYS A 1 207 ? 8.597 -1.412 10.119 1.00 94.88 207 LYS A O 1
ATOM 1720 N N . HIS A 1 208 ? 10.227 0.023 10.627 1.00 95.56 208 HIS A N 1
ATOM 1721 C CA . HIS A 1 208 ? 11.339 -0.855 10.229 1.00 95.56 208 HIS A CA 1
ATOM 1722 C C . HIS A 1 208 ? 11.919 -1.711 11.377 1.00 95.56 208 HIS A C 1
ATOM 1724 O O . HIS A 1 208 ? 12.697 -2.623 11.105 1.00 95.56 208 HIS A O 1
ATOM 1730 N N . SER A 1 209 ? 11.526 -1.486 12.635 1.00 96.00 209 SER A N 1
ATOM 1731 C CA . SER A 1 209 ? 12.190 -2.036 13.834 1.00 96.00 209 SER A CA 1
ATOM 1732 C C . SER A 1 209 ? 13.647 -1.569 14.050 1.00 96.00 209 SER A C 1
ATOM 1734 O O . SER A 1 209 ? 14.377 -2.189 14.820 1.00 96.00 209 SER A O 1
ATOM 1736 N N . ASP A 1 210 ? 14.074 -0.463 13.439 1.00 95.75 210 ASP A N 1
ATOM 1737 C CA . ASP A 1 210 ? 15.384 0.172 13.647 1.00 95.75 210 ASP A CA 1
ATOM 1738 C C . ASP A 1 210 ? 15.430 1.069 14.900 1.00 95.75 210 ASP A C 1
ATOM 1740 O O . ASP A 1 210 ? 16.513 1.343 15.420 1.00 95.75 210 ASP A O 1
ATOM 1744 N N . ALA A 1 211 ? 14.279 1.530 15.407 1.00 96.56 211 ALA A N 1
ATOM 1745 C CA . ALA A 1 211 ? 14.210 2.365 16.608 1.00 96.56 211 ALA A CA 1
ATOM 1746 C C . ALA A 1 211 ? 12.969 2.098 17.476 1.00 96.56 211 ALA A C 1
ATOM 1748 O O . ALA A 1 211 ? 11.907 1.699 16.993 1.00 96.56 211 ALA A O 1
ATOM 1749 N N . ARG A 1 212 ? 13.121 2.380 18.777 1.00 96.88 212 ARG A N 1
ATOM 1750 C CA . ARG A 1 212 ? 12.071 2.332 19.801 1.00 96.88 212 ARG A CA 1
ATOM 1751 C C . ARG A 1 212 ? 11.888 3.720 20.421 1.00 96.88 212 ARG A C 1
ATOM 1753 O O . ARG A 1 212 ? 12.866 4.407 20.713 1.00 96.88 212 ARG A O 1
ATOM 1760 N N . ARG A 1 213 ? 10.635 4.128 20.586 1.00 96.56 213 ARG A N 1
ATOM 1761 C CA . ARG A 1 213 ? 10.154 5.453 20.987 1.00 96.56 213 ARG A CA 1
ATOM 1762 C C . ARG A 1 213 ? 9.087 5.290 22.065 1.00 96.56 213 ARG A C 1
ATOM 1764 O O . ARG A 1 213 ? 7.896 5.209 21.773 1.00 96.56 213 ARG A O 1
ATOM 1771 N N . GLU A 1 214 ? 9.530 5.221 23.319 1.00 95.62 214 GLU A N 1
ATOM 1772 C CA . GLU A 1 214 ? 8.621 5.093 24.470 1.00 95.62 214 GLU A CA 1
ATOM 1773 C C . GLU A 1 214 ? 7.673 6.283 24.605 1.00 95.62 214 GLU A C 1
ATOM 1775 O O . GLU A 1 214 ? 6.566 6.114 25.091 1.00 95.62 214 GLU A O 1
ATOM 1780 N N . ASP A 1 215 ? 8.081 7.457 24.126 1.00 95.88 215 ASP A N 1
ATOM 1781 C CA . ASP A 1 215 ? 7.279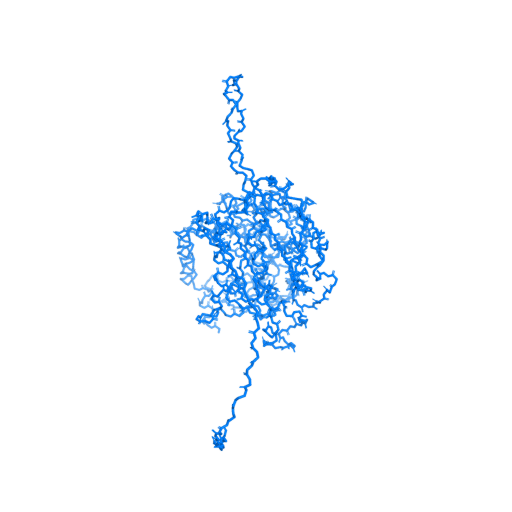 8.679 24.111 1.00 95.88 215 ASP A CA 1
ATOM 1782 C C . ASP A 1 215 ? 6.076 8.629 23.153 1.00 95.88 215 ASP A C 1
ATOM 1784 O O . ASP A 1 215 ? 5.216 9.497 23.224 1.00 95.88 215 ASP A O 1
ATOM 1788 N N . LEU A 1 216 ? 6.005 7.627 22.268 1.00 96.56 216 LEU A N 1
ATOM 1789 C CA . LEU A 1 216 ? 4.845 7.386 21.403 1.00 96.56 216 LEU A CA 1
ATOM 1790 C C . LEU A 1 216 ? 3.950 6.250 21.920 1.00 96.56 216 LEU A C 1
ATOM 1792 O O . LEU A 1 216 ? 2.785 6.173 21.532 1.00 96.56 216 LEU A O 1
ATOM 1796 N N . TYR A 1 217 ? 4.478 5.362 22.771 1.00 97.12 217 TYR A N 1
ATOM 1797 C CA . TYR A 1 217 ? 3.772 4.164 23.223 1.00 97.12 217 TYR A CA 1
ATOM 1798 C C . TYR A 1 217 ? 2.619 4.538 24.154 1.00 97.12 217 TYR A C 1
ATOM 1800 O O . TYR A 1 217 ? 2.835 4.987 25.276 1.00 97.12 217 TYR A O 1
ATOM 1808 N N . GLY A 1 218 ? 1.390 4.337 23.683 1.00 95.88 218 GLY A N 1
ATOM 1809 C CA . GLY A 1 218 ? 0.191 4.734 24.410 1.00 95.88 218 GLY A CA 1
ATOM 1810 C C . GLY A 1 218 ? -0.083 6.238 24.456 1.00 95.88 218 GLY A C 1
ATOM 1811 O O . GLY A 1 218 ? -0.981 6.615 25.196 1.00 95.88 218 GLY A O 1
ATOM 1812 N N . ASP A 1 219 ? 0.611 7.089 23.686 1.00 96.25 219 ASP A N 1
ATOM 1813 C CA . ASP A 1 219 ? 0.303 8.530 23.606 1.00 96.25 219 ASP A CA 1
ATOM 1814 C C . ASP A 1 219 ? -0.781 8.802 22.531 1.00 96.25 219 ASP A C 1
ATOM 1816 O O . ASP A 1 219 ? -0.470 8.858 21.330 1.00 96.25 219 ASP A O 1
ATOM 1820 N N . PRO A 1 220 ? -2.063 9.008 22.910 1.00 94.56 220 PRO A N 1
ATOM 1821 C CA . PRO A 1 220 ? -3.109 9.356 21.950 1.00 94.56 220 PRO A CA 1
ATOM 1822 C C . PRO A 1 220 ? -2.894 10.750 21.340 1.00 94.56 220 PRO A C 1
ATOM 1824 O O . PRO A 1 220 ? -3.287 10.997 20.199 1.00 94.56 220 PRO A O 1
ATOM 1827 N N . THR A 1 221 ? -2.234 11.676 22.041 1.00 94.50 221 THR A N 1
ATOM 1828 C CA . THR A 1 221 ? -1.947 13.020 21.528 1.00 94.50 221 THR A CA 1
ATOM 1829 C C . THR A 1 221 ? -0.921 12.974 20.400 1.00 94.50 221 THR A C 1
ATOM 1831 O O . THR A 1 221 ? -1.127 13.647 19.384 1.00 94.50 221 THR A O 1
ATOM 1834 N N . ALA A 1 222 ? 0.132 12.158 20.508 1.00 94.56 222 ALA A N 1
ATOM 1835 C CA . ALA A 1 222 ? 1.035 11.884 19.390 1.00 94.56 222 ALA A CA 1
ATOM 1836 C C . ALA A 1 222 ? 0.305 11.234 18.211 1.00 94.56 222 ALA A C 1
ATOM 1838 O O . ALA A 1 222 ? 0.379 11.753 17.092 1.00 94.56 222 ALA A O 1
ATOM 1839 N N . PHE A 1 223 ? -0.468 10.173 18.473 1.00 95.62 223 PHE A N 1
ATOM 1840 C CA . PHE A 1 223 ? -1.265 9.491 17.453 1.00 95.62 223 PHE A CA 1
ATOM 1841 C C . PHE A 1 223 ? -2.150 10.473 16.669 1.00 95.62 223 PHE A C 1
ATOM 1843 O O . PHE A 1 223 ? -2.096 10.524 15.440 1.00 95.62 223 PHE A O 1
ATOM 1850 N N . TRP A 1 224 ? -2.928 11.311 17.361 1.00 93.81 224 TRP A N 1
ATOM 1851 C CA . TRP A 1 224 ? -3.834 12.265 16.720 1.00 93.81 224 TRP A CA 1
ATOM 1852 C C . TRP A 1 224 ? -3.131 13.461 16.079 1.00 93.81 224 TRP A C 1
ATOM 1854 O O . TRP A 1 224 ? -3.649 14.007 15.102 1.00 93.81 224 TRP A O 1
ATOM 1864 N N . ARG A 1 225 ? -1.964 13.878 16.585 1.00 91.75 225 ARG A N 1
ATOM 1865 C CA . ARG A 1 225 ? -1.134 14.916 15.955 1.00 91.75 225 ARG A CA 1
ATOM 1866 C C . ARG A 1 225 ? -0.692 14.476 14.562 1.00 91.75 225 ARG A C 1
ATOM 1868 O O . ARG A 1 225 ? -0.807 15.258 13.617 1.00 91.75 225 ARG A O 1
ATOM 1875 N N . GLU A 1 226 ? -0.226 13.239 14.440 1.00 90.12 226 GLU A N 1
ATOM 1876 C CA . GLU A 1 226 ? 0.265 12.664 13.187 1.00 90.12 226 GLU A CA 1
ATOM 1877 C C . GLU A 1 226 ? -0.894 12.220 12.293 1.00 90.12 226 GLU A C 1
ATOM 1879 O O . GLU A 1 226 ? -1.105 12.821 11.241 1.00 90.12 226 GLU A O 1
ATOM 1884 N N . ALA A 1 227 ? -1.745 11.290 12.736 1.00 90.75 227 ALA A N 1
ATOM 1885 C CA . ALA A 1 227 ? -2.870 10.799 11.938 1.00 90.75 227 ALA A CA 1
ATOM 1886 C C . ALA A 1 227 ? -3.852 11.923 11.548 1.00 90.75 227 ALA A C 1
ATOM 1888 O O . ALA A 1 227 ? -4.316 11.992 10.409 1.00 90.75 227 ALA A O 1
ATOM 1889 N N . GLY A 1 228 ? -4.108 12.884 12.445 1.00 83.25 228 GLY A N 1
ATOM 1890 C CA . GLY A 1 228 ? -4.918 14.074 12.160 1.00 83.25 228 GLY A CA 1
ATOM 1891 C C . GLY A 1 228 ? -4.326 15.008 11.095 1.00 83.25 228 GLY A C 1
ATOM 1892 O O . GLY A 1 228 ? -5.028 15.899 10.613 1.00 83.25 228 GLY A O 1
ATOM 1893 N N . GLY A 1 229 ? -3.071 14.803 10.678 1.00 78.56 229 GLY A N 1
ATOM 1894 C CA . GLY A 1 229 ? -2.479 15.412 9.485 1.00 78.56 229 GLY A CA 1
ATOM 1895 C C . GLY A 1 229 ? -3.305 15.178 8.217 1.00 78.56 229 GLY A C 1
ATOM 1896 O O . GLY A 1 229 ? -3.465 16.117 7.437 1.00 78.56 229 GLY A O 1
ATOM 1897 N N . MET A 1 230 ? -3.956 14.011 8.077 1.00 74.25 230 MET A N 1
ATOM 1898 C CA . MET A 1 230 ? -4.799 13.689 6.912 1.00 74.25 230 MET A CA 1
ATOM 1899 C C . MET A 1 230 ? -5.864 14.766 6.638 1.00 74.25 230 MET A C 1
ATOM 1901 O O . MET A 1 230 ? -6.089 15.139 5.491 1.00 74.25 230 MET A O 1
ATOM 1905 N N . ASN A 1 231 ? -6.469 15.313 7.701 1.00 67.69 231 ASN A N 1
ATOM 1906 C CA . ASN A 1 231 ? -7.561 16.285 7.627 1.00 67.69 231 ASN A CA 1
ATOM 1907 C C . ASN A 1 231 ? -7.058 17.732 7.480 1.00 67.69 231 ASN A C 1
ATOM 1909 O O . ASN A 1 231 ? -7.842 18.633 7.189 1.00 67.69 231 ASN A O 1
ATOM 1913 N N . ARG A 1 232 ? -5.757 17.983 7.682 1.00 61.78 232 ARG A N 1
ATOM 1914 C CA . ARG A 1 232 ? -5.135 19.318 7.645 1.00 61.78 232 ARG A CA 1
ATOM 1915 C C . ARG A 1 232 ? -4.577 19.642 6.253 1.00 61.78 232 ARG A C 1
ATOM 1917 O O . ARG A 1 232 ? -3.458 20.120 6.120 1.00 61.78 232 ARG A O 1
ATOM 1924 N N . ASN A 1 233 ? -5.389 19.386 5.225 1.00 60.12 233 ASN A N 1
ATOM 1925 C CA . ASN A 1 233 ? -5.103 19.532 3.787 1.00 60.12 233 ASN A CA 1
ATOM 1926 C C . ASN A 1 233 ? -4.084 18.553 3.165 1.00 60.12 233 ASN A C 1
ATOM 1928 O O . ASN A 1 233 ? -3.941 18.576 1.944 1.00 60.12 233 ASN A O 1
ATOM 1932 N N . ALA A 1 234 ? -3.431 17.674 3.936 1.00 72.25 234 ALA A N 1
ATOM 1933 C CA . ALA A 1 234 ? -2.436 16.743 3.391 1.00 72.25 234 ALA A CA 1
ATOM 1934 C C . ALA A 1 234 ? -3.048 15.672 2.465 1.00 72.25 234 ALA A C 1
ATOM 1936 O O . ALA A 1 234 ? -2.497 15.389 1.401 1.00 72.25 234 ALA A O 1
ATOM 1937 N N . LEU A 1 235 ? -4.214 15.115 2.827 1.00 85.81 235 LEU A N 1
ATOM 1938 C CA . LEU A 1 235 ? -4.970 14.178 1.990 1.00 85.81 235 LEU A CA 1
ATOM 1939 C C . LEU A 1 235 ? -6.366 14.739 1.675 1.00 85.81 235 LEU A C 1
ATOM 1941 O O . LEU A 1 235 ? -7.225 14.782 2.556 1.00 85.81 235 LEU A O 1
ATOM 1945 N N . PRO A 1 236 ? -6.655 15.121 0.417 1.00 89.31 236 PRO A N 1
ATOM 1946 C CA . PRO A 1 236 ? -8.019 15.417 -0.009 1.00 89.31 236 PRO A CA 1
ATOM 1947 C C . PRO A 1 236 ? -8.952 14.227 0.256 1.00 89.31 236 PRO A C 1
ATOM 1949 O O . PRO A 1 236 ? -8.563 13.081 0.041 1.00 89.31 236 PRO A O 1
ATOM 1952 N N . GLU A 1 237 ? -10.202 14.487 0.653 1.00 88.12 237 GLU A N 1
ATOM 1953 C CA . GLU A 1 237 ? -11.191 13.456 1.034 1.00 88.12 237 GLU A CA 1
ATOM 1954 C C . GLU A 1 237 ? -11.288 12.304 0.014 1.00 88.12 237 GLU A C 1
ATOM 1956 O O . GLU A 1 237 ? -11.327 11.135 0.389 1.00 88.12 237 GLU A O 1
ATOM 1961 N N . ALA A 1 238 ? -11.261 12.608 -1.289 1.00 90.19 238 ALA A N 1
ATOM 1962 C CA . ALA A 1 238 ? -11.281 11.588 -2.339 1.00 90.19 238 ALA A CA 1
ATOM 1963 C C . ALA A 1 238 ? -10.071 10.633 -2.274 1.00 90.19 238 ALA A C 1
ATOM 1965 O O . ALA A 1 238 ? -10.252 9.426 -2.417 1.00 90.19 238 ALA A O 1
ATOM 1966 N N . ALA A 1 239 ? -8.871 11.160 -2.010 1.00 92.75 239 ALA A N 1
ATOM 1967 C CA . ALA A 1 239 ? -7.643 10.383 -1.863 1.00 92.75 239 ALA A CA 1
ATOM 1968 C C . ALA A 1 239 ? -7.626 9.603 -0.542 1.00 92.75 239 ALA A C 1
ATOM 1970 O O . ALA A 1 239 ? -7.323 8.409 -0.548 1.00 92.75 239 ALA A O 1
ATOM 1971 N N . LEU A 1 240 ? -8.025 10.240 0.567 1.00 91.50 240 LEU A N 1
ATOM 1972 C CA . LEU A 1 240 ? -8.150 9.606 1.884 1.00 91.50 240 LEU A CA 1
ATOM 1973 C C . LEU A 1 240 ? -9.092 8.396 1.842 1.00 91.50 240 LEU A C 1
ATOM 1975 O O . LEU A 1 240 ? -8.789 7.351 2.406 1.00 91.50 240 LEU A O 1
ATOM 1979 N N . ARG A 1 241 ? -10.228 8.488 1.141 1.00 91.00 241 ARG A N 1
ATOM 1980 C CA . ARG A 1 241 ? -11.213 7.392 1.069 1.00 91.00 241 ARG A CA 1
ATOM 1981 C C . ARG A 1 241 ? -10.711 6.129 0.378 1.00 91.00 241 ARG A C 1
ATOM 1983 O O . ARG A 1 241 ? -11.306 5.073 0.592 1.00 91.00 241 ARG A O 1
ATOM 1990 N N . VAL A 1 242 ? -9.640 6.220 -0.406 1.00 93.25 242 VAL A N 1
ATOM 1991 C CA . VAL A 1 242 ? -9.031 5.081 -1.109 1.00 93.25 242 VAL A CA 1
ATOM 1992 C C . VAL A 1 242 ? -7.555 4.868 -0.747 1.00 93.25 242 VAL A C 1
ATOM 1994 O O . VAL A 1 242 ? -6.908 4.027 -1.364 1.00 93.25 242 VAL A O 1
ATOM 1997 N N . SER A 1 243 ? -7.025 5.570 0.265 1.00 94.19 243 SER A N 1
ATOM 1998 C CA . SER A 1 243 ? -5.627 5.437 0.693 1.00 94.19 243 SER A CA 1
ATOM 1999 C C . SER A 1 243 ? -5.326 4.042 1.221 1.00 94.19 243 SER A C 1
ATOM 2001 O O . SER A 1 243 ? -6.111 3.466 1.978 1.00 94.19 243 SER A O 1
ATOM 2003 N N . MET A 1 244 ? -4.178 3.500 0.822 1.00 96.38 244 MET A N 1
ATOM 2004 C CA . MET A 1 244 ? -3.767 2.135 1.138 1.00 96.38 244 MET A CA 1
ATOM 2005 C C . MET A 1 244 ? -3.275 2.085 2.591 1.00 96.38 244 MET A C 1
ATOM 2007 O O . MET A 1 244 ? -2.117 2.380 2.887 1.00 96.38 244 MET A O 1
ATOM 2011 N N . ASN A 1 245 ? -4.191 1.762 3.508 1.00 96.62 245 ASN A N 1
ATOM 2012 C CA . ASN A 1 245 ? -3.958 1.697 4.949 1.00 96.62 245 ASN A CA 1
ATOM 2013 C C . ASN A 1 245 ? -3.459 0.299 5.323 1.00 96.62 245 ASN A C 1
ATOM 2015 O O . ASN A 1 245 ? -4.238 -0.615 5.609 1.00 96.62 245 ASN A O 1
ATOM 2019 N N . GLN A 1 246 ? -2.146 0.135 5.278 1.00 97.06 246 GLN A N 1
ATOM 2020 C CA . GLN A 1 246 ? -1.438 -1.123 5.499 1.00 97.06 246 GLN A CA 1
ATOM 2021 C C . GLN A 1 246 ? -0.764 -1.144 6.875 1.00 97.06 246 GLN A C 1
ATOM 2023 O O . GLN A 1 246 ? -0.175 -0.147 7.287 1.00 97.06 246 GLN A O 1
ATOM 2028 N N . LEU A 1 247 ? -0.847 -2.279 7.578 1.00 98.12 247 LEU A N 1
ATOM 2029 C CA . LEU A 1 247 ? -0.097 -2.506 8.820 1.00 98.12 247 LEU A CA 1
ATOM 2030 C C . LEU A 1 247 ? 1.366 -2.857 8.515 1.00 98.12 247 LEU A C 1
ATOM 2032 O O . LEU A 1 247 ? 2.270 -2.313 9.146 1.00 98.12 247 LEU A O 1
ATOM 2036 N N . SER A 1 248 ? 1.589 -3.703 7.506 1.00 98.00 248 SER A N 1
ATOM 2037 C CA . SER A 1 248 ? 2.897 -4.072 6.954 1.00 98.00 248 SER A CA 1
ATOM 2038 C C . SER A 1 248 ? 2.887 -4.074 5.428 1.00 98.00 248 SER A C 1
ATOM 2040 O O . SER A 1 248 ? 1.836 -4.008 4.798 1.00 98.00 248 SER A O 1
ATOM 2042 N N . ASN A 1 249 ? 4.075 -4.154 4.836 1.00 97.19 249 ASN A N 1
ATOM 2043 C CA . ASN A 1 249 ? 4.310 -4.329 3.407 1.00 97.19 249 ASN A CA 1
ATOM 2044 C C . ASN A 1 249 ? 5.618 -5.122 3.202 1.00 97.19 249 ASN A C 1
ATOM 2046 O O . ASN A 1 249 ? 6.139 -5.741 4.130 1.00 97.19 249 ASN A O 1
ATOM 2050 N N . HIS A 1 250 ? 6.167 -5.073 1.989 1.00 96.56 250 HIS A N 1
ATOM 2051 C CA . HIS A 1 250 ? 7.403 -5.754 1.626 1.00 96.56 250 HIS A CA 1
ATOM 2052 C C . HIS A 1 250 ? 8.698 -5.018 2.025 1.00 96.56 250 HIS A C 1
ATOM 2054 O O . HIS A 1 250 ? 9.767 -5.597 1.842 1.00 96.56 250 HIS A O 1
ATOM 2060 N N . ASP A 1 251 ? 8.644 -3.826 2.629 1.00 95.31 251 ASP A N 1
ATOM 2061 C CA . ASP A 1 251 ? 9.828 -2.987 2.935 1.00 95.31 251 ASP A CA 1
ATOM 2062 C C . ASP A 1 251 ? 9.979 -2.660 4.432 1.00 95.31 251 ASP A C 1
ATOM 2064 O O . ASP A 1 251 ? 11.054 -2.289 4.913 1.00 95.31 251 ASP A O 1
ATOM 2068 N N . HIS A 1 252 ? 8.906 -2.861 5.194 1.00 96.06 252 HIS A N 1
ATOM 2069 C CA . HIS A 1 252 ? 8.818 -2.665 6.640 1.00 96.06 252 HIS A CA 1
ATOM 2070 C C . HIS A 1 252 ? 8.719 -4.008 7.367 1.00 96.06 252 HIS A C 1
ATOM 2072 O O . HIS A 1 252 ? 8.360 -5.025 6.767 1.00 96.06 252 HIS A O 1
ATOM 2078 N N . SER A 1 253 ? 9.035 -4.039 8.661 1.00 97.31 253 SER A N 1
ATOM 2079 C CA . SER A 1 253 ? 8.919 -5.272 9.444 1.00 97.31 253 SER A CA 1
ATOM 2080 C C . SER A 1 253 ? 7.447 -5.669 9.626 1.00 97.31 253 SER A C 1
ATOM 2082 O O . SER A 1 253 ? 6.528 -4.840 9.542 1.00 97.31 253 SER A O 1
ATOM 2084 N N . ARG A 1 254 ? 7.185 -6.960 9.857 1.00 98.38 254 ARG A N 1
ATOM 2085 C CA . ARG A 1 254 ? 5.830 -7.468 10.125 1.00 98.38 254 ARG A CA 1
ATOM 2086 C C . ARG A 1 254 ? 5.262 -6.790 11.373 1.00 98.38 254 ARG A C 1
ATOM 2088 O O . ARG A 1 254 ? 5.965 -6.657 12.374 1.00 98.38 254 ARG A O 1
ATOM 2095 N N . PHE A 1 255 ? 3.998 -6.366 11.336 1.00 98.56 255 PHE A N 1
ATOM 2096 C CA . PHE A 1 255 ? 3.388 -5.653 12.460 1.00 98.56 255 PHE A CA 1
ATOM 2097 C C . PHE A 1 255 ? 3.407 -6.515 13.725 1.00 98.56 255 PHE A C 1
ATOM 2099 O O . PHE A 1 255 ? 3.824 -6.045 14.780 1.00 98.56 255 PHE A O 1
ATOM 2106 N N . LEU A 1 256 ? 3.082 -7.807 13.589 1.00 98.31 256 LEU A N 1
ATOM 2107 C CA . LEU A 1 256 ? 3.184 -8.773 14.680 1.00 98.31 256 LEU A CA 1
ATOM 2108 C C . LEU A 1 256 ? 4.601 -8.824 15.275 1.00 98.31 256 LEU A C 1
ATOM 2110 O O . LEU A 1 256 ? 4.725 -8.855 16.492 1.00 98.31 256 LEU A O 1
ATOM 2114 N N . THR A 1 257 ? 5.664 -8.727 14.470 1.00 98.38 257 THR A N 1
ATOM 2115 C CA . THR A 1 257 ? 7.038 -8.608 14.992 1.00 98.38 257 THR A CA 1
ATOM 2116 C C . THR A 1 257 ? 7.236 -7.318 15.778 1.00 98.38 257 THR A C 1
ATOM 2118 O O . THR A 1 257 ? 7.708 -7.385 16.904 1.00 98.38 257 THR A O 1
ATOM 2121 N N . ARG A 1 258 ? 6.798 -6.157 15.272 1.00 98.44 258 ARG A N 1
ATOM 2122 C CA . ARG A 1 258 ? 6.903 -4.877 16.007 1.00 98.44 258 ARG A CA 1
ATOM 2123 C C . ARG A 1 258 ? 6.230 -4.898 17.380 1.00 98.44 258 ARG A C 1
ATOM 2125 O O . ARG A 1 258 ? 6.683 -4.178 18.265 1.00 98.44 258 ARG A O 1
ATOM 2132 N N . THR A 1 259 ? 5.220 -5.743 17.598 1.00 97.56 259 THR A N 1
ATOM 2133 C CA . THR A 1 259 ? 4.599 -5.899 18.927 1.00 97.56 259 THR A CA 1
ATOM 2134 C C . THR A 1 259 ? 5.547 -6.437 20.006 1.00 97.56 259 THR A C 1
ATOM 2136 O O . THR A 1 259 ? 5.279 -6.202 21.178 1.00 97.56 259 THR A O 1
ATOM 2139 N N . ASN A 1 260 ? 6.662 -7.098 19.654 1.00 96.75 260 ASN A N 1
ATOM 2140 C CA . ASN A 1 260 ? 7.660 -7.546 20.636 1.00 96.75 260 ASN A CA 1
ATOM 2141 C C . ASN A 1 260 ? 8.598 -6.432 21.130 1.00 96.75 260 ASN A C 1
ATOM 2143 O O . ASN A 1 260 ? 9.352 -6.634 22.083 1.00 96.75 260 ASN A O 1
ATOM 2147 N N . ARG A 1 261 ? 8.542 -5.251 20.499 1.00 96.62 261 ARG A N 1
ATOM 2148 C CA . ARG A 1 261 ? 9.284 -4.039 20.882 1.00 96.62 261 ARG A CA 1
ATOM 2149 C C . ARG A 1 261 ? 10.815 -4.214 20.875 1.00 96.62 261 ARG A C 1
ATOM 2151 O O . ARG A 1 261 ? 11.528 -3.510 21.598 1.00 96.62 261 ARG A O 1
ATOM 2158 N N . VAL A 1 262 ? 11.321 -5.152 20.066 1.00 96.31 262 VAL A N 1
ATOM 2159 C CA . VAL A 1 262 ? 12.753 -5.414 19.861 1.00 96.31 262 VAL A CA 1
ATOM 2160 C C . VAL A 1 262 ? 13.278 -4.586 18.688 1.00 96.31 262 VAL A C 1
ATOM 2162 O O . VAL A 1 262 ? 12.756 -4.658 17.575 1.00 96.31 262 VAL A O 1
ATOM 2165 N N . VAL A 1 263 ? 14.346 -3.825 18.938 1.00 96.94 263 VAL A N 1
ATOM 2166 C CA . VAL A 1 263 ? 15.104 -3.107 17.905 1.00 96.94 263 VAL A CA 1
ATOM 2167 C C . VAL A 1 263 ? 16.130 -4.042 17.272 1.00 96.94 263 VAL A C 1
ATOM 2169 O O . VAL A 1 263 ? 16.926 -4.656 17.984 1.00 96.94 263 VAL A O 1
ATOM 2172 N N . GLY A 1 264 ? 16.154 -4.118 15.944 1.00 94.50 264 GLY A N 1
ATOM 2173 C CA . GLY A 1 264 ? 17.176 -4.832 15.188 1.00 94.50 264 GLY A CA 1
ATOM 2174 C C . GLY A 1 264 ? 16.670 -5.431 13.879 1.00 94.50 264 GLY A C 1
ATOM 2175 O O . GLY A 1 264 ? 15.557 -5.174 13.426 1.00 94.50 264 GLY A O 1
ATOM 2176 N N . ARG A 1 265 ? 17.529 -6.242 13.255 1.00 95.06 265 ARG A N 1
ATOM 2177 C CA . ARG A 1 265 ? 17.293 -6.840 11.937 1.00 95.06 265 ARG A CA 1
ATOM 2178 C C . ARG A 1 265 ? 17.645 -8.323 11.939 1.00 95.06 265 ARG A C 1
ATOM 2180 O O . ARG A 1 265 ? 18.398 -8.799 12.790 1.00 95.06 265 ARG A O 1
ATOM 2187 N N . VAL A 1 266 ? 17.142 -9.057 10.947 1.00 95.31 266 VAL A N 1
ATOM 2188 C CA . VAL A 1 266 ? 17.357 -10.510 10.832 1.00 95.31 266 VAL A CA 1
ATOM 2189 C C . VAL A 1 266 ? 18.841 -10.892 10.770 1.00 95.31 266 VAL A C 1
ATOM 2191 O O . VAL A 1 266 ? 19.224 -11.932 11.296 1.00 95.31 266 VAL A O 1
ATOM 2194 N N . GLN A 1 267 ? 19.691 -10.035 10.194 1.00 94.25 267 GLN A N 1
ATOM 2195 C CA . GLN A 1 267 ? 21.131 -10.270 10.063 1.00 94.25 267 GLN A CA 1
ATOM 2196 C C . GLN A 1 267 ? 21.873 -10.245 11.411 1.00 94.25 267 GLN A C 1
ATOM 2198 O O . GLN A 1 267 ? 22.917 -10.880 11.524 1.00 94.25 267 GLN A O 1
ATOM 2203 N N . SER A 1 268 ? 21.360 -9.528 12.421 1.00 94.06 268 SER A N 1
ATOM 2204 C CA . SER A 1 268 ? 21.982 -9.424 13.750 1.00 94.06 268 SER A CA 1
ATOM 2205 C C . SER A 1 268 ? 21.285 -10.266 14.820 1.00 94.06 268 SER A C 1
ATOM 2207 O O . SER A 1 268 ? 21.955 -10.770 15.717 1.00 94.06 268 SER A O 1
ATOM 2209 N N . LEU A 1 269 ? 19.961 -10.435 14.731 1.00 95.25 269 LEU A N 1
ATOM 2210 C CA . LEU A 1 269 ? 19.151 -11.127 15.745 1.00 95.25 269 LEU A CA 1
ATOM 2211 C C . LEU A 1 269 ? 18.692 -12.538 15.335 1.00 95.25 269 LEU A C 1
ATOM 2213 O O . LEU A 1 269 ? 18.264 -13.322 16.182 1.00 95.25 269 LEU A O 1
ATOM 2217 N N . GLY A 1 270 ? 18.763 -12.870 14.044 1.00 94.69 270 GLY A N 1
ATOM 2218 C CA . GLY A 1 270 ? 18.247 -14.120 13.489 1.00 94.69 270 GLY A CA 1
ATOM 2219 C C . GLY A 1 270 ? 16.715 -14.180 13.390 1.00 94.69 270 GLY A C 1
ATOM 2220 O O . GLY A 1 270 ? 15.975 -13.447 14.048 1.00 94.69 270 GLY A O 1
ATOM 2221 N N . CYS A 1 271 ? 16.215 -15.099 12.561 1.00 91.94 271 CYS A N 1
ATOM 2222 C CA . CYS A 1 271 ? 14.790 -15.198 12.218 1.00 91.94 271 CYS A CA 1
ATOM 2223 C C . CYS A 1 271 ? 13.874 -15.492 13.423 1.00 91.94 271 CYS A C 1
ATOM 2225 O O . CYS A 1 271 ? 12.703 -15.106 13.421 1.00 91.94 271 CYS A O 1
ATOM 2227 N N . ALA A 1 272 ? 14.388 -16.180 14.450 1.00 94.25 272 ALA A N 1
ATOM 2228 C CA . ALA A 1 272 ? 13.620 -16.567 15.635 1.00 94.25 272 ALA A CA 1
ATOM 2229 C C . ALA A 1 272 ? 13.244 -15.365 16.519 1.00 94.25 272 ALA A C 1
ATOM 2231 O O . ALA A 1 272 ? 12.144 -15.333 17.074 1.00 94.25 272 ALA A O 1
ATOM 2232 N N . ALA A 1 273 ? 14.110 -14.350 16.603 1.00 95.81 273 ALA A N 1
ATOM 2233 C CA . ALA A 1 273 ? 13.857 -13.148 17.396 1.00 95.81 273 ALA A CA 1
ATOM 2234 C C . ALA A 1 273 ? 12.662 -12.327 16.874 1.00 95.81 273 ALA A C 1
ATOM 2236 O O . ALA A 1 273 ? 12.049 -11.593 17.641 1.00 95.81 273 ALA A O 1
ATOM 2237 N N . ALA A 1 274 ? 12.270 -12.497 15.605 1.00 95.94 274 ALA A N 1
ATOM 2238 C CA . ALA A 1 274 ? 11.090 -11.842 15.037 1.00 95.94 274 ALA A CA 1
ATOM 2239 C C . ALA A 1 274 ? 9.753 -12.370 15.606 1.00 95.94 274 ALA A C 1
ATOM 2241 O O . ALA A 1 274 ? 8.729 -11.702 15.460 1.00 95.94 274 ALA A O 1
ATOM 2242 N N . LEU A 1 275 ? 9.754 -13.567 16.211 1.00 95.06 275 LEU A N 1
ATOM 2243 C CA . LEU A 1 275 ? 8.584 -14.234 16.807 1.00 95.06 275 LEU A CA 1
ATOM 2244 C C . LEU A 1 275 ? 8.609 -14.234 18.343 1.00 95.06 275 LEU A C 1
ATOM 2246 O O . LEU A 1 275 ? 7.567 -14.313 18.989 1.00 95.06 275 LEU A O 1
ATOM 2250 N N . GLN A 1 276 ? 9.790 -14.158 18.953 1.00 95.62 276 GLN A N 1
ATOM 2251 C CA . GLN A 1 276 ? 9.901 -14.131 20.408 1.00 95.62 276 GLN A CA 1
ATOM 2252 C C . GLN A 1 276 ? 9.284 -12.842 20.967 1.00 95.62 276 GLN A C 1
ATOM 2254 O O . GLN A 1 276 ? 9.567 -11.749 20.480 1.00 95.62 276 GLN A O 1
ATOM 2259 N N . GLY A 1 277 ? 8.428 -12.984 21.983 1.00 94.62 277 GLY A N 1
ATOM 2260 C CA . GLY A 1 277 ? 7.784 -11.860 22.670 1.00 94.62 277 GLY A CA 1
ATOM 2261 C C . GLY A 1 277 ? 6.678 -11.141 21.888 1.00 94.62 277 GLY A C 1
ATOM 2262 O O . GLY A 1 277 ? 6.290 -10.057 22.299 1.00 94.62 277 GLY A O 1
ATOM 2263 N N . THR A 1 278 ? 6.171 -11.677 20.772 1.00 96.81 278 THR A N 1
ATOM 2264 C CA . THR A 1 278 ? 5.088 -11.015 20.017 1.00 96.81 278 THR A CA 1
ATOM 2265 C C . THR A 1 278 ? 3.733 -11.119 20.722 1.00 96.81 278 THR A C 1
ATOM 2267 O O . THR A 1 278 ? 3.361 -12.191 21.201 1.00 96.81 278 THR A O 1
ATOM 2270 N N . HIS A 1 279 ? 2.964 -10.031 20.709 1.00 94.81 279 HIS A N 1
ATOM 2271 C CA . HIS A 1 279 ? 1.664 -9.880 21.361 1.00 94.81 279 HIS A CA 1
ATOM 2272 C C . HIS A 1 279 ? 0.514 -9.938 20.343 1.00 94.81 279 HIS A C 1
ATOM 2274 O O . HIS A 1 279 ? 0.233 -8.976 19.621 1.00 94.81 279 HIS A O 1
ATOM 2280 N N . MET A 1 280 ? -0.188 -11.072 20.297 1.00 93.44 280 MET A N 1
ATOM 2281 C CA . MET A 1 280 ? -1.294 -11.295 19.357 1.00 93.44 280 MET A CA 1
ATOM 2282 C C . MET A 1 280 ? -2.513 -10.406 19.661 1.00 93.44 280 MET A C 1
ATOM 2284 O O . MET A 1 280 ? -3.270 -10.031 18.766 1.00 93.44 280 MET A O 1
ATOM 2288 N N . GLU A 1 281 ? -2.691 -10.019 20.922 1.00 92.56 281 GLU A N 1
ATOM 2289 C CA . GLU A 1 281 ? -3.698 -9.060 21.367 1.00 92.56 281 GLU A CA 1
ATOM 2290 C C . GLU A 1 281 ? -3.525 -7.681 20.715 1.00 92.56 281 GLU A C 1
ATOM 2292 O O . GLU A 1 281 ? -4.500 -7.121 20.210 1.00 92.56 281 GLU A O 1
ATOM 2297 N N . VAL A 1 282 ? -2.283 -7.199 20.612 1.00 95.44 282 VAL A N 1
ATOM 2298 C CA . VAL A 1 282 ? -1.947 -5.923 19.964 1.00 95.44 282 VAL A CA 1
ATOM 2299 C C . VAL A 1 282 ? -2.144 -6.021 18.448 1.00 95.44 282 VAL A C 1
ATOM 2301 O O . VAL A 1 282 ? -2.663 -5.094 17.827 1.00 95.44 282 VAL A O 1
ATOM 2304 N N . MET A 1 283 ? -1.833 -7.174 17.841 1.00 96.88 283 MET A N 1
ATOM 2305 C CA . MET A 1 283 ? -2.157 -7.430 16.431 1.00 96.88 283 MET A CA 1
ATOM 2306 C C . MET A 1 283 ? -3.675 -7.372 16.182 1.00 96.88 283 MET A C 1
ATOM 2308 O O . MET A 1 283 ? -4.119 -6.716 15.242 1.00 96.88 283 MET A O 1
ATOM 2312 N N . ARG A 1 284 ? -4.506 -7.976 17.045 1.00 95.44 284 ARG A N 1
ATOM 2313 C CA . ARG A 1 284 ? -5.975 -7.891 16.914 1.00 95.44 284 ARG A CA 1
ATOM 2314 C C . ARG A 1 284 ? -6.500 -6.457 17.077 1.00 95.44 284 ARG A C 1
ATOM 2316 O O . ARG A 1 284 ? -7.390 -6.067 16.323 1.00 95.44 284 ARG A O 1
ATOM 2323 N N . GLN A 1 285 ? -5.930 -5.659 17.983 1.00 95.44 285 GLN A N 1
ATOM 2324 C CA . GLN A 1 285 ? -6.244 -4.226 18.113 1.00 95.44 285 GLN A CA 1
ATOM 2325 C C . GLN A 1 285 ? -5.878 -3.441 16.842 1.00 95.44 285 GLN A C 1
ATOM 2327 O O . GLN A 1 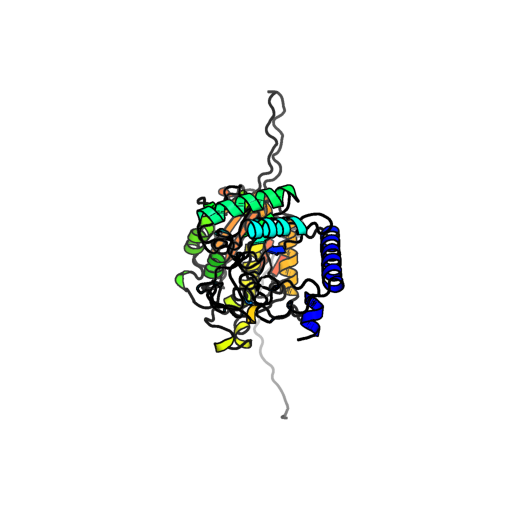285 ? -6.688 -2.659 16.343 1.00 95.44 285 GLN A O 1
ATOM 2332 N N . ALA A 1 286 ? -4.703 -3.695 16.261 1.00 97.50 286 ALA A N 1
ATOM 2333 C CA . ALA A 1 286 ? -4.269 -3.072 15.012 1.00 97.50 286 ALA A CA 1
ATOM 2334 C C . ALA A 1 286 ? -5.207 -3.391 13.835 1.00 97.50 286 ALA A C 1
ATOM 2336 O O . ALA A 1 286 ? -5.550 -2.498 13.060 1.00 97.50 286 ALA A O 1
ATOM 2337 N N . VAL A 1 287 ? -5.677 -4.638 13.727 1.00 97.62 287 VAL A N 1
ATOM 2338 C CA . VAL A 1 287 ? -6.638 -5.069 12.695 1.00 97.62 287 VAL A CA 1
ATOM 2339 C C . VAL A 1 287 ? -8.018 -4.440 12.920 1.00 97.62 287 VAL A C 1
ATOM 2341 O O . VAL A 1 287 ? -8.649 -4.004 11.956 1.00 97.62 287 VAL A O 1
ATOM 2344 N N . LEU A 1 288 ? -8.470 -4.317 14.176 1.00 96.50 288 LEU A N 1
ATOM 2345 C CA . LEU A 1 288 ? -9.691 -3.584 14.524 1.00 96.50 288 LEU A CA 1
ATOM 2346 C C . LEU A 1 288 ? -9.606 -2.126 14.055 1.00 96.50 288 LEU A C 1
ATOM 2348 O O . LEU A 1 288 ? -10.497 -1.686 13.325 1.00 96.50 288 LEU A O 1
ATOM 2352 N N . ILE A 1 289 ? -8.525 -1.404 14.378 1.00 97.12 289 ILE A N 1
ATOM 2353 C CA . ILE A 1 289 ? -8.299 -0.038 13.875 1.00 97.12 289 ILE A CA 1
ATOM 2354 C C . ILE A 1 289 ? -8.266 -0.037 12.342 1.00 97.12 289 ILE A C 1
ATOM 2356 O O . ILE A 1 289 ? -9.010 0.715 11.720 1.00 97.12 289 ILE A O 1
ATOM 2360 N N . GLN A 1 290 ? -7.487 -0.914 11.702 1.00 98.06 290 GLN A N 1
ATOM 2361 C CA . GLN A 1 290 ? -7.378 -0.973 10.240 1.00 98.06 290 GLN A CA 1
ATOM 2362 C C . GLN A 1 290 ? -8.745 -1.126 9.555 1.00 98.06 290 GLN A C 1
ATOM 2364 O O . GLN A 1 290 ? -9.039 -0.429 8.581 1.00 98.06 290 GLN A O 1
ATOM 2369 N N . MET A 1 291 ? -9.610 -1.993 10.085 1.00 97.56 291 MET A N 1
ATOM 2370 C CA . MET A 1 291 ? -10.947 -2.254 9.546 1.00 97.56 291 MET A CA 1
ATOM 2371 C C . MET A 1 291 ? -11.993 -1.209 9.954 1.00 97.56 291 MET A C 1
ATOM 2373 O O . MET A 1 291 ? -13.062 -1.156 9.338 1.00 97.56 291 MET A O 1
ATOM 2377 N N . THR A 1 292 ? -11.691 -0.318 10.900 1.00 96.12 292 THR A N 1
ATOM 2378 C CA . THR A 1 292 ? -12.589 0.757 11.354 1.00 96.12 292 THR A CA 1
ATOM 2379 C C . THR A 1 292 ? -12.068 2.173 11.063 1.00 96.12 292 THR A C 1
ATOM 2381 O O . THR A 1 292 ? -12.798 3.138 11.278 1.00 96.12 292 THR A O 1
ATOM 2384 N N . TRP A 1 293 ? -10.899 2.329 10.434 1.00 95.81 293 TRP A N 1
ATOM 2385 C CA . TRP A 1 293 ? -10.355 3.618 9.976 1.00 95.81 293 TRP A CA 1
ATOM 2386 C C . TRP A 1 293 ? -10.940 4.079 8.618 1.00 95.81 293 TRP A C 1
ATOM 2388 O O . TRP A 1 293 ? -11.399 3.239 7.825 1.00 95.81 293 TRP A O 1
ATOM 2398 N N . PRO A 1 294 ? -10.957 5.388 8.293 1.00 94.38 294 PRO A N 1
ATOM 2399 C CA . PRO A 1 294 ? -11.214 5.884 6.935 1.00 94.38 294 PRO A CA 1
ATOM 2400 C C . PRO A 1 294 ? -10.110 5.457 5.951 1.00 94.38 294 PRO A C 1
ATOM 2402 O O . PRO A 1 294 ? -8.937 5.501 6.300 1.00 94.38 294 PRO A O 1
ATOM 2405 N N . GLY A 1 295 ? -10.480 5.051 4.730 1.00 94.31 295 GLY A N 1
ATOM 2406 C CA . GLY A 1 295 ? -9.551 4.611 3.673 1.00 94.31 295 GLY A CA 1
ATOM 2407 C C . GLY A 1 295 ? -9.749 3.160 3.231 1.00 94.31 295 GLY A C 1
ATOM 2408 O O . GLY A 1 295 ? -10.809 2.570 3.473 1.00 94.31 295 GLY A O 1
ATOM 2409 N N . ALA A 1 296 ? -8.742 2.582 2.574 1.00 96.56 296 ALA A N 1
ATOM 2410 C CA . ALA A 1 296 ? -8.737 1.208 2.076 1.00 96.56 296 ALA A CA 1
ATOM 2411 C C . ALA A 1 296 ? -7.862 0.298 2.974 1.00 96.56 296 ALA A C 1
ATOM 2413 O O . ALA A 1 296 ? -6.632 0.337 2.873 1.00 96.56 296 ALA A O 1
ATOM 2414 N N . PRO A 1 297 ? -8.463 -0.533 3.854 1.00 98.06 297 PRO A N 1
ATOM 2415 C CA . PRO A 1 297 ? -7.728 -1.510 4.659 1.00 98.06 297 PRO A CA 1
ATOM 2416 C C . PRO A 1 297 ? -6.947 -2.457 3.752 1.00 98.06 297 PRO A C 1
ATOM 2418 O O . PRO A 1 297 ? -7.521 -3.036 2.829 1.00 98.06 297 PRO A O 1
ATOM 2421 N N . THR A 1 298 ? -5.651 -2.607 4.006 1.00 98.25 298 THR A N 1
ATOM 2422 C CA . THR A 1 298 ? -4.748 -3.366 3.138 1.00 98.25 298 THR A CA 1
ATOM 2423 C C . THR A 1 298 ? -3.948 -4.379 3.948 1.00 98.25 298 THR A C 1
ATOM 2425 O O . THR A 1 298 ? -3.070 -4.019 4.728 1.00 98.25 298 THR A O 1
ATOM 2428 N N . ILE A 1 299 ? -4.264 -5.658 3.769 1.00 98.56 299 ILE A N 1
ATOM 2429 C CA . ILE A 1 299 ? -3.598 -6.772 4.452 1.00 98.56 299 ILE A CA 1
ATOM 2430 C C . ILE A 1 299 ? -2.406 -7.208 3.598 1.00 98.56 299 ILE A C 1
ATOM 2432 O O . ILE A 1 299 ? -2.581 -7.517 2.417 1.00 98.56 299 ILE A O 1
ATOM 2436 N N . TYR A 1 300 ? -1.207 -7.248 4.178 1.00 98.62 300 TYR A N 1
ATOM 2437 C CA . TYR A 1 300 ? -0.043 -7.836 3.521 1.00 98.62 300 TYR A CA 1
ATOM 2438 C C . TYR A 1 300 ? -0.034 -9.346 3.771 1.00 98.62 300 TYR A C 1
ATOM 2440 O O . TYR A 1 300 ? -0.229 -9.792 4.897 1.00 98.62 300 TYR A O 1
ATOM 2448 N N . TYR A 1 301 ? 0.138 -10.142 2.710 1.00 98.38 301 TYR A N 1
ATOM 2449 C CA . TYR A 1 301 ? -0.155 -11.580 2.736 1.00 98.38 301 TYR A CA 1
ATOM 2450 C C . TYR A 1 301 ? 0.499 -12.298 3.930 1.00 98.38 301 TYR A C 1
ATOM 2452 O O . TYR A 1 301 ? 1.710 -12.209 4.152 1.00 98.38 301 TYR A O 1
ATOM 2460 N N . GLY A 1 302 ? -0.309 -13.003 4.715 1.00 98.19 302 GLY A N 1
ATOM 2461 C CA . GLY A 1 302 ? 0.128 -13.731 5.899 1.00 98.19 302 GLY A CA 1
ATOM 2462 C C . GLY A 1 302 ? 0.162 -12.908 7.186 1.00 98.19 302 GLY A C 1
ATOM 2463 O O . GLY A 1 302 ? 0.327 -13.514 8.241 1.00 98.19 302 GLY A O 1
ATOM 2464 N N . ASP A 1 303 ? -0.073 -11.590 7.154 1.00 98.44 303 ASP A N 1
ATOM 2465 C CA . ASP A 1 303 ? -0.408 -10.831 8.371 1.00 98.44 303 ASP A CA 1
ATOM 2466 C C . ASP A 1 303 ? -1.661 -11.439 9.022 1.00 98.44 303 ASP A C 1
ATOM 2468 O O . ASP A 1 303 ? -1.714 -11.605 10.237 1.00 98.44 303 ASP A O 1
ATOM 2472 N N . GLU A 1 304 ? -2.636 -11.875 8.216 1.00 98.25 304 GLU A N 1
ATOM 2473 C CA . GLU A 1 304 ? -3.846 -12.540 8.698 1.00 98.25 304 GLU A CA 1
ATOM 2474 C C . GLU A 1 304 ? -3.614 -13.960 9.224 1.00 98.25 304 GLU A C 1
ATOM 2476 O O . GLU A 1 304 ? -4.438 -14.461 9.984 1.00 98.25 304 GLU A O 1
ATOM 2481 N N . ALA A 1 305 ? -2.493 -14.580 8.849 1.00 97.81 305 ALA A N 1
ATOM 2482 C CA . ALA A 1 305 ? -2.085 -15.924 9.252 1.00 97.81 305 ALA A CA 1
ATOM 2483 C C . ALA A 1 305 ? -1.042 -15.936 10.389 1.00 97.81 305 ALA A C 1
ATOM 2485 O O . ALA A 1 305 ? -0.609 -17.016 10.790 1.00 97.81 305 ALA A O 1
ATOM 2486 N N . GLY A 1 306 ? -0.629 -14.767 10.895 1.00 96.88 306 GLY A N 1
ATOM 2487 C CA . GLY A 1 306 ? 0.335 -14.637 11.992 1.00 96.88 306 GLY A CA 1
ATOM 2488 C C . GLY A 1 306 ? 1.810 -14.652 11.566 1.00 96.88 306 GLY A C 1
ATOM 2489 O O . GLY A 1 306 ? 2.671 -15.021 12.365 1.00 96.88 306 GLY A O 1
ATOM 2490 N N . LEU A 1 307 ? 2.139 -14.272 10.324 1.00 97.38 307 LEU A N 1
ATOM 2491 C CA . LEU A 1 307 ? 3.536 -14.176 9.892 1.00 97.38 307 LEU A CA 1
ATOM 2492 C C . LEU A 1 307 ? 4.307 -13.083 10.645 1.00 97.38 307 LEU A C 1
ATOM 2494 O O . LEU A 1 307 ? 3.892 -11.931 10.758 1.00 97.38 307 LEU A O 1
ATOM 2498 N N . THR A 1 308 ? 5.504 -13.463 11.078 1.00 97.62 308 THR A N 1
ATOM 2499 C CA . THR A 1 308 ? 6.519 -12.597 11.681 1.00 97.62 308 THR A CA 1
ATOM 2500 C C . THR A 1 308 ? 7.703 -12.417 10.739 1.00 97.62 308 THR A C 1
ATOM 2502 O O . THR A 1 308 ? 7.918 -13.237 9.848 1.00 97.62 308 THR A O 1
ATOM 2505 N N . GLY A 1 309 ? 8.467 -11.348 10.936 1.00 97.69 309 GLY A N 1
ATOM 2506 C CA . GLY A 1 309 ? 9.681 -11.033 10.195 1.00 97.69 309 GLY A CA 1
ATOM 2507 C C . GLY A 1 309 ? 10.159 -9.607 10.469 1.00 97.69 309 GLY A C 1
ATOM 2508 O O . GLY A 1 309 ? 9.342 -8.687 10.557 1.00 97.69 309 GLY A O 1
ATOM 2509 N N . PHE A 1 310 ? 11.474 -9.410 10.575 1.00 97.00 310 PHE A N 1
ATOM 2510 C CA . PHE A 1 310 ? 12.085 -8.072 10.509 1.00 97.00 310 PHE A CA 1
ATOM 2511 C C . PHE A 1 310 ? 11.982 -7.491 9.078 1.00 97.00 310 PHE A C 1
ATOM 2513 O O . PHE A 1 310 ? 11.224 -7.993 8.253 1.00 97.00 310 PHE A O 1
ATOM 2520 N N . THR A 1 311 ? 12.709 -6.418 8.755 1.00 95.50 311 THR A N 1
ATOM 2521 C CA . THR A 1 311 ? 12.810 -5.896 7.375 1.00 95.50 311 THR A CA 1
ATOM 2522 C C . THR A 1 311 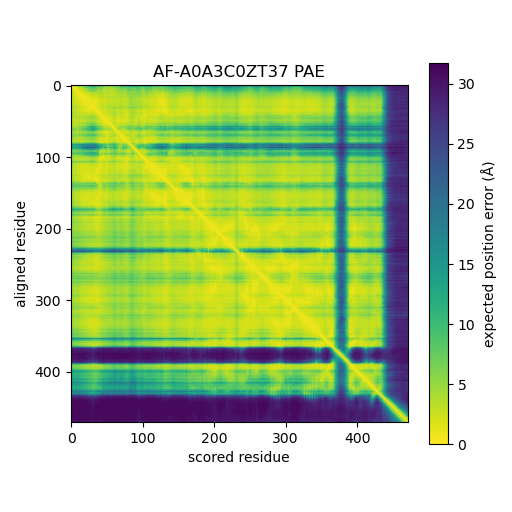? 13.364 -6.924 6.376 1.00 95.50 311 THR A C 1
ATOM 2524 O O . THR A 1 311 ? 13.851 -7.988 6.764 1.00 95.50 311 THR A O 1
ATOM 2527 N N . ASP A 1 312 ? 13.325 -6.574 5.085 1.00 93.88 312 ASP A N 1
ATOM 2528 C CA . ASP A 1 312 ? 13.848 -7.359 3.955 1.00 93.88 312 ASP A CA 1
ATOM 2529 C C . ASP A 1 312 ? 15.186 -8.070 4.280 1.00 93.88 312 ASP A C 1
ATOM 2531 O O . ASP A 1 312 ? 16.120 -7.427 4.781 1.00 93.88 312 ASP A O 1
ATOM 2535 N N . PRO A 1 313 ? 15.304 -9.394 4.043 1.00 95.62 313 PRO A N 1
ATOM 2536 C CA . PRO A 1 313 ? 14.328 -10.301 3.411 1.00 95.62 313 PRO A CA 1
ATOM 2537 C C . PRO A 1 313 ? 13.297 -10.955 4.343 1.00 95.62 313 PRO A C 1
ATOM 2539 O O . PRO A 1 313 ? 12.463 -11.733 3.881 1.00 95.62 313 PRO A O 1
ATOM 2542 N N . ASP A 1 314 ? 13.328 -10.689 5.648 1.00 97.12 314 ASP A N 1
ATOM 2543 C CA . ASP A 1 314 ? 12.605 -11.508 6.630 1.00 97.12 314 ASP A CA 1
ATOM 2544 C C . ASP A 1 314 ? 11.085 -11.251 6.661 1.00 97.12 314 ASP A C 1
ATOM 2546 O O . ASP A 1 314 ? 10.304 -12.135 7.003 1.00 97.12 314 ASP A O 1
ATOM 2550 N N . ASN A 1 315 ? 10.632 -10.079 6.214 1.00 97.25 315 ASN A N 1
ATOM 2551 C CA . ASN A 1 315 ? 9.212 -9.774 5.998 1.00 97.25 315 ASN A CA 1
ATOM 2552 C C . ASN A 1 315 ? 8.595 -10.536 4.803 1.00 97.25 315 ASN A C 1
ATOM 2554 O O . ASN A 1 315 ? 7.369 -10.694 4.750 1.00 97.25 315 ASN A O 1
ATOM 2558 N N . ARG A 1 316 ? 9.422 -11.057 3.883 1.00 97.50 316 ARG A N 1
ATOM 2559 C CA . ARG A 1 316 ? 9.032 -11.731 2.626 1.00 97.50 316 ARG A CA 1
ATOM 2560 C C . ARG A 1 316 ? 9.027 -13.272 2.731 1.00 97.50 316 ARG A C 1
ATOM 2562 O O . ARG A 1 316 ? 9.141 -13.960 1.717 1.00 97.50 316 ARG A O 1
ATOM 2569 N N . ARG A 1 317 ? 8.885 -13.828 3.945 1.00 97.06 317 ARG A N 1
ATOM 2570 C CA . ARG A 1 317 ? 8.722 -15.279 4.198 1.00 97.06 317 ARG A CA 1
ATOM 2571 C C . ARG A 1 317 ? 7.544 -15.885 3.423 1.00 97.06 317 ARG A C 1
ATOM 2573 O O . ARG A 1 317 ? 6.517 -15.245 3.225 1.00 97.06 317 ARG A O 1
ATOM 2580 N N . THR A 1 318 ? 7.662 -17.162 3.059 1.00 97.69 318 THR A N 1
ATOM 2581 C CA . THR A 1 318 ? 6.582 -17.930 2.417 1.00 97.69 318 THR A CA 1
ATOM 2582 C C . THR A 1 318 ? 5.324 -17.989 3.285 1.00 97.69 318 THR A C 1
ATOM 2584 O O . THR A 1 318 ? 5.421 -18.113 4.505 1.00 97.69 318 THR A O 1
ATOM 2587 N N . TYR A 1 319 ? 4.145 -17.985 2.656 1.00 97.94 319 TYR A N 1
ATOM 2588 C CA . TYR A 1 319 ? 2.873 -18.157 3.365 1.00 97.94 319 TYR A CA 1
ATOM 2589 C C . TYR A 1 319 ? 2.825 -19.501 4.123 1.00 97.94 319 TYR A C 1
ATOM 2591 O O . TYR A 1 319 ? 3.218 -20.519 3.540 1.00 97.94 319 TYR A O 1
ATOM 2599 N N . PRO A 1 320 ? 2.349 -19.541 5.383 1.00 96.56 320 PRO A N 1
ATOM 2600 C CA . PRO A 1 320 ? 2.446 -20.716 6.247 1.00 96.56 320 PRO A CA 1
ATOM 2601 C C . PRO A 1 320 ? 1.288 -21.696 5.995 1.00 96.56 320 PRO A C 1
ATOM 2603 O O . PRO A 1 320 ? 0.504 -21.988 6.893 1.00 96.56 320 PRO A O 1
ATOM 2606 N N . TRP A 1 321 ? 1.159 -22.191 4.760 1.00 97.31 321 TRP A N 1
ATOM 2607 C CA . TRP A 1 321 ? 0.062 -23.077 4.348 1.00 97.31 321 TRP A CA 1
ATOM 2608 C C . TRP A 1 321 ? -0.083 -24.301 5.268 1.00 97.31 321 TRP A C 1
ATOM 2610 O O . TRP A 1 321 ? 0.860 -25.076 5.429 1.00 97.31 321 TRP A O 1
ATOM 2620 N N . GLY A 1 322 ? -1.271 -24.487 5.846 1.00 97.44 322 GLY A N 1
ATOM 2621 C CA . GLY A 1 322 ? -1.581 -25.555 6.807 1.00 97.44 322 GLY A CA 1
ATOM 2622 C C . GLY A 1 322 ? -1.132 -25.288 8.252 1.00 97.44 322 GLY A C 1
ATOM 2623 O O . GLY A 1 322 ? -1.476 -26.066 9.145 1.00 97.44 322 GLY A O 1
ATOM 2624 N N . HIS A 1 323 ? -0.406 -24.194 8.489 1.00 96.88 323 HIS A N 1
ATOM 2625 C CA . HIS A 1 323 ? 0.122 -23.754 9.783 1.00 96.88 323 HIS A CA 1
ATOM 2626 C C . HIS A 1 323 ? -0.335 -22.325 10.138 1.00 96.88 323 HIS A C 1
ATOM 2628 O O . HIS A 1 323 ? 0.313 -21.641 10.927 1.00 96.88 323 HIS A O 1
ATOM 2634 N N . GLU A 1 324 ? -1.434 -21.859 9.544 1.00 97.50 324 GLU A N 1
ATOM 2635 C CA . GLU A 1 324 ? -1.965 -20.514 9.747 1.00 97.50 324 GLU A CA 1
ATOM 2636 C C . GLU A 1 324 ? -2.600 -20.340 11.138 1.00 97.50 324 GLU A C 1
ATOM 2638 O O . GLU A 1 324 ? -3.285 -21.242 11.637 1.00 97.50 324 GLU A O 1
ATOM 2643 N N . ASP A 1 325 ? -2.483 -19.145 11.729 1.00 96.12 325 ASP A N 1
ATOM 2644 C CA . ASP A 1 325 ? -3.300 -18.772 12.888 1.00 96.12 325 ASP A CA 1
ATOM 2645 C C . ASP A 1 325 ? -4.778 -18.634 12.478 1.00 96.12 325 ASP A C 1
ATOM 2647 O O . ASP A 1 325 ? -5.233 -17.637 11.907 1.00 96.12 325 ASP A O 1
ATOM 2651 N N . LYS A 1 326 ? -5.556 -19.677 12.778 1.00 95.62 326 LYS A N 1
ATOM 2652 C CA . LYS A 1 326 ? -6.980 -19.761 12.432 1.00 95.62 326 LYS A CA 1
ATOM 2653 C C . LYS A 1 326 ? -7.847 -18.777 13.216 1.00 95.62 326 LYS A C 1
ATOM 2655 O O . LYS A 1 326 ? -8.906 -18.402 12.708 1.00 95.62 326 LYS A O 1
ATOM 2660 N N . GLU A 1 327 ? -7.439 -18.357 14.415 1.00 93.38 327 GLU A N 1
ATOM 2661 C CA . GLU A 1 327 ? -8.173 -17.330 15.156 1.00 93.38 327 GLU A CA 1
ATOM 2662 C C . GLU A 1 327 ? -7.931 -15.956 14.531 1.00 93.38 327 GLU A C 1
ATOM 2664 O O . GLU A 1 327 ? -8.889 -15.211 14.317 1.00 93.38 327 GLU A O 1
ATOM 2669 N N . LEU A 1 328 ? -6.689 -15.634 14.169 1.00 94.88 328 LEU A N 1
ATOM 2670 C CA . LEU A 1 328 ? -6.372 -14.371 13.512 1.00 94.88 328 LEU A CA 1
ATOM 2671 C C . LEU A 1 328 ? -7.036 -14.272 12.129 1.00 94.88 328 LEU A C 1
ATOM 2673 O O . LEU A 1 328 ? -7.605 -13.223 11.810 1.00 94.88 328 LEU A O 1
ATOM 2677 N N . ILE A 1 329 ? -7.096 -15.370 11.363 1.00 96.94 329 ILE A N 1
ATOM 2678 C CA . ILE A 1 329 ? -7.884 -15.448 10.120 1.00 96.94 329 ILE A CA 1
ATOM 2679 C C . ILE A 1 329 ? -9.374 -15.184 10.389 1.00 96.94 329 ILE A C 1
ATOM 2681 O O . ILE A 1 329 ? -10.017 -14.472 9.613 1.00 96.94 329 ILE A O 1
ATOM 2685 N N . ARG A 1 330 ? -9.947 -15.746 11.466 1.00 95.06 330 ARG A N 1
ATOM 2686 C CA . ARG A 1 330 ? -11.351 -15.500 11.849 1.00 95.06 330 ARG A CA 1
ATOM 2687 C C . ARG A 1 330 ? -11.563 -14.023 12.202 1.00 95.06 330 ARG A C 1
ATOM 2689 O O . ARG A 1 330 ? -12.475 -13.411 11.664 1.00 95.06 330 ARG A O 1
ATOM 2696 N N . CYS A 1 331 ? -10.666 -13.432 12.993 1.00 94.12 331 CYS A N 1
ATOM 2697 C CA . CYS A 1 331 ? -10.700 -12.016 13.376 1.00 94.12 331 CYS A CA 1
ATOM 2698 C C . CYS A 1 331 ? -10.733 -11.094 12.146 1.00 94.12 331 CYS A C 1
ATOM 2700 O O . CYS A 1 331 ? -11.602 -10.228 12.033 1.00 94.12 331 CYS A O 1
ATOM 2702 N N . HIS A 1 332 ? -9.847 -11.334 11.172 1.00 96.56 332 HIS A N 1
ATOM 2703 C CA . HIS A 1 332 ? -9.841 -10.588 9.913 1.00 96.56 332 HIS A CA 1
ATOM 2704 C C . HIS A 1 332 ? -11.147 -10.768 9.132 1.00 96.56 332 HIS A C 1
ATOM 2706 O O . HIS A 1 332 ? -11.705 -9.783 8.654 1.00 96.56 332 HIS A O 1
ATOM 2712 N N . LYS A 1 333 ? -11.659 -11.999 9.001 1.00 96.12 333 LYS A N 1
ATOM 2713 C CA . LYS A 1 333 ? -12.919 -12.269 8.285 1.00 96.12 333 LYS A CA 1
ATOM 2714 C C . LYS A 1 333 ? -14.104 -11.540 8.911 1.00 96.12 333 LYS A C 1
ATOM 2716 O O . LYS A 1 333 ? -14.863 -10.909 8.175 1.00 96.12 333 LYS A O 1
ATOM 2721 N N . ASP A 1 334 ? -14.225 -11.580 10.232 1.00 93.94 334 ASP A N 1
ATOM 2722 C CA . ASP A 1 334 ? -15.355 -10.997 10.954 1.00 93.94 334 ASP A CA 1
ATOM 2723 C C . ASP A 1 334 ? -15.302 -9.462 10.902 1.00 93.94 334 ASP A C 1
ATOM 2725 O O . ASP A 1 334 ? -16.304 -8.821 10.589 1.00 93.94 334 ASP A O 1
ATOM 2729 N N . LEU A 1 335 ? -14.118 -8.856 11.053 1.00 94.56 335 LEU A N 1
ATOM 2730 C CA . LEU A 1 335 ? -13.934 -7.406 10.904 1.00 94.56 335 LEU A CA 1
ATOM 2731 C C . LEU A 1 335 ? -14.108 -6.916 9.453 1.00 94.56 335 LEU A C 1
ATOM 2733 O O . LEU A 1 335 ? -14.667 -5.839 9.221 1.00 94.56 335 LEU A O 1
ATOM 2737 N N . ILE A 1 336 ? -13.705 -7.711 8.454 1.00 96.56 336 ILE A N 1
ATOM 2738 C CA . ILE A 1 336 ? -14.010 -7.439 7.039 1.00 96.56 336 ILE A CA 1
ATOM 2739 C C . ILE A 1 336 ? -15.522 -7.517 6.797 1.00 96.56 336 ILE A C 1
ATOM 2741 O O . ILE A 1 336 ? -16.068 -6.661 6.095 1.00 96.56 336 ILE A O 1
ATOM 2745 N N . ALA A 1 337 ? -16.215 -8.512 7.360 1.00 94.50 337 ALA A N 1
ATOM 2746 C CA . ALA A 1 337 ? -17.666 -8.643 7.251 1.00 94.50 337 ALA A CA 1
ATOM 2747 C C . ALA A 1 337 ? -18.381 -7.446 7.899 1.00 94.50 337 ALA A C 1
ATOM 2749 O O . ALA A 1 337 ? -19.225 -6.825 7.250 1.00 94.50 337 ALA A O 1
ATOM 2750 N N . LEU A 1 338 ? -17.956 -7.048 9.102 1.00 92.31 338 LEU A N 1
ATOM 2751 C CA . LEU A 1 338 ? -18.438 -5.876 9.832 1.00 92.31 338 LEU A CA 1
ATOM 2752 C C . LEU A 1 338 ? -18.299 -4.594 8.998 1.00 92.31 338 LEU A C 1
ATOM 2754 O O . LEU A 1 338 ? -19.283 -3.895 8.738 1.00 92.31 338 LEU A O 1
ATOM 2758 N N . ARG A 1 339 ? -17.097 -4.328 8.463 1.00 94.62 339 ARG A N 1
ATOM 2759 C CA . ARG A 1 339 ? -16.856 -3.187 7.565 1.00 94.62 339 ARG A CA 1
ATOM 2760 C C . ARG A 1 339 ? -17.707 -3.275 6.293 1.00 94.62 339 ARG A C 1
ATOM 2762 O O . ARG A 1 339 ? -18.186 -2.253 5.808 1.00 94.62 339 ARG A O 1
ATOM 2769 N N . ARG A 1 340 ? -17.914 -4.466 5.720 1.00 93.88 340 ARG A N 1
ATOM 2770 C CA . ARG A 1 340 ? -18.731 -4.658 4.504 1.00 93.88 340 ARG A CA 1
ATOM 2771 C C . ARG A 1 340 ? -20.231 -4.481 4.743 1.00 93.88 340 ARG A C 1
ATOM 2773 O O . ARG A 1 340 ? -20.913 -4.036 3.817 1.00 93.88 340 ARG A O 1
ATOM 2780 N N . ALA A 1 341 ? -20.738 -4.785 5.933 1.00 91.50 341 ALA A N 1
ATOM 2781 C CA . ALA A 1 341 ? -22.109 -4.471 6.327 1.00 91.50 341 ALA A CA 1
ATOM 2782 C C . ALA A 1 341 ? -22.267 -2.954 6.535 1.00 91.50 341 ALA A C 1
ATOM 2784 O O . ALA A 1 341 ? -23.096 -2.309 5.887 1.00 91.50 341 ALA A O 1
ATOM 2785 N N . SER A 1 342 ? -21.374 -2.363 7.328 1.00 91.69 342 SER A N 1
ATOM 2786 C CA . SER A 1 342 ? -21.444 -0.970 7.766 1.00 91.69 342 SER A CA 1
ATOM 2787 C C . SER A 1 342 ? -21.243 0.069 6.654 1.00 91.69 342 SER A C 1
ATOM 2789 O O . SER A 1 342 ? -20.291 0.007 5.874 1.00 91.69 342 SER A O 1
ATOM 2791 N N . LYS A 1 343 ? -22.105 1.085 6.558 1.00 92.00 343 LYS A N 1
ATOM 2792 C CA . LYS A 1 343 ? -21.842 2.311 5.776 1.00 92.00 343 LYS A CA 1
ATOM 2793 C C . LYS A 1 343 ? -20.949 3.271 6.560 1.00 92.00 343 LYS A C 1
ATOM 2795 O O . LYS A 1 343 ? -20.064 3.879 5.956 1.00 92.00 343 LYS A O 1
ATOM 2800 N N . ALA A 1 344 ? -21.133 3.364 7.875 1.00 92.50 344 ALA A N 1
ATOM 2801 C CA . ALA A 1 344 ? -20.324 4.179 8.778 1.00 92.50 344 ALA A CA 1
ATOM 2802 C C . ALA A 1 344 ? -18.825 3.857 8.706 1.00 92.50 344 ALA A C 1
ATOM 2804 O O . ALA A 1 344 ? -18.022 4.747 8.428 1.00 92.50 344 ALA A O 1
ATOM 2805 N N . LEU A 1 345 ? -18.433 2.588 8.824 1.00 93.50 345 LEU A N 1
ATOM 2806 C CA . LEU A 1 345 ? -17.026 2.186 8.776 1.00 93.50 345 LEU A CA 1
ATOM 2807 C C . LEU A 1 345 ? -16.399 2.446 7.390 1.00 93.50 345 LEU A C 1
ATOM 2809 O O . LEU A 1 345 ? -15.289 2.977 7.305 1.00 93.50 345 LEU A O 1
ATOM 2813 N N . ARG A 1 346 ? -17.118 2.181 6.287 1.00 92.62 346 ARG A N 1
ATOM 2814 C CA . ARG A 1 346 ? -16.611 2.418 4.913 1.00 92.62 346 ARG A CA 1
ATOM 2815 C C . ARG A 1 346 ? -16.569 3.890 4.498 1.00 92.62 346 ARG A C 1
ATOM 2817 O O . ARG A 1 346 ? -15.603 4.320 3.878 1.00 92.62 346 ARG A O 1
ATOM 2824 N N . ARG A 1 347 ? -17.641 4.643 4.758 1.00 90.75 347 ARG A N 1
ATOM 2825 C CA . ARG A 1 347 ? -17.911 5.965 4.152 1.00 90.75 347 ARG A CA 1
ATOM 2826 C C . ARG A 1 347 ? -18.303 7.048 5.155 1.00 90.75 347 ARG A C 1
ATOM 2828 O O . ARG A 1 347 ? -18.417 8.202 4.764 1.00 90.75 347 ARG A O 1
ATOM 2835 N N . GLY A 1 348 ? -18.517 6.700 6.420 1.00 90.88 348 GLY A N 1
ATOM 2836 C CA . GLY A 1 348 ? -18.830 7.660 7.473 1.00 90.88 348 GLY A CA 1
ATOM 2837 C C . GLY A 1 348 ? -17.669 8.594 7.793 1.00 90.88 348 GLY A C 1
ATOM 2838 O O . GLY A 1 348 ? -16.507 8.288 7.506 1.00 90.88 348 GLY A O 1
ATOM 2839 N N . SER A 1 349 ? -17.976 9.719 8.421 1.00 90.00 349 SER A N 1
ATOM 2840 C CA . SER A 1 349 ? -16.982 10.598 9.035 1.00 90.00 349 SER A CA 1
ATOM 2841 C C . SER A 1 349 ? -16.244 9.880 10.170 1.00 90.00 349 SER A C 1
ATOM 2843 O O . SER A 1 349 ? -16.626 8.780 10.584 1.00 90.00 349 SER A O 1
ATOM 2845 N N . LEU A 1 350 ? -15.168 10.490 10.656 1.00 92.25 350 LEU A N 1
ATOM 2846 C CA . LEU A 1 350 ? -14.499 10.120 11.899 1.00 92.25 350 LEU A CA 1
ATOM 2847 C C . LEU A 1 350 ? -14.530 11.333 12.833 1.00 92.25 350 LEU A C 1
ATOM 2849 O O . LEU A 1 350 ? -14.344 12.458 12.369 1.00 92.25 350 LEU A O 1
ATOM 2853 N N . VAL A 1 351 ? -14.745 11.105 14.126 1.00 91.31 351 VAL A N 1
ATOM 2854 C CA . VAL A 1 351 ? -14.554 12.109 15.181 1.00 91.31 351 VAL A CA 1
ATOM 2855 C C . VAL A 1 351 ? -13.759 11.487 16.329 1.00 91.31 351 VAL A C 1
ATOM 2857 O O . VAL A 1 351 ? -14.033 10.358 16.730 1.00 91.31 351 VAL A O 1
ATOM 2860 N N . ARG A 1 352 ? -12.740 12.207 16.805 1.00 93.06 352 ARG A N 1
ATOM 2861 C CA . ARG A 1 352 ? -11.944 11.875 17.998 1.00 93.06 352 ARG A CA 1
ATOM 2862 C C . ARG A 1 352 ? -12.824 12.030 19.240 1.00 93.06 352 ARG A C 1
ATOM 2864 O O . ARG A 1 352 ? -13.567 13.005 19.322 1.00 93.06 352 ARG A O 1
ATOM 2871 N N . LEU A 1 353 ? -12.750 11.074 20.160 1.00 92.69 353 LEU A N 1
ATOM 2872 C CA . LEU A 1 353 ? -13.415 11.144 21.466 1.00 92.69 353 LEU A CA 1
ATOM 2873 C C . LEU A 1 353 ? -12.399 11.576 22.538 1.00 92.69 353 LEU A C 1
ATOM 2875 O O . LEU A 1 353 ? -11.300 12.003 22.188 1.00 92.69 353 LEU A O 1
ATOM 2879 N N . ALA A 1 354 ? -12.769 11.521 23.820 1.00 87.56 354 ALA A N 1
ATOM 2880 C CA . ALA A 1 354 ? -11.864 11.871 24.913 1.00 87.56 354 ALA A CA 1
ATOM 2881 C C . ALA A 1 354 ? -10.594 11.002 24.885 1.00 87.56 354 ALA A C 1
ATOM 2883 O O . ALA A 1 354 ? -10.661 9.808 24.585 1.00 87.56 354 ALA A O 1
ATOM 2884 N N . ASP A 1 355 ? -9.449 11.605 25.184 1.00 85.00 355 ASP A N 1
ATOM 2885 C CA . ASP A 1 355 ? -8.166 10.914 25.222 1.00 85.00 355 ASP A CA 1
ATOM 2886 C C . ASP A 1 355 ? -7.759 10.636 26.667 1.00 85.00 355 ASP A C 1
ATOM 2888 O O . ASP A 1 355 ? -7.829 11.525 27.515 1.00 85.00 355 ASP A O 1
ATOM 2892 N N . GLU A 1 356 ? -7.266 9.429 26.909 1.00 89.81 356 GLU A N 1
ATOM 2893 C CA . GLU A 1 356 ? -6.625 9.023 28.158 1.00 89.81 356 GLU A CA 1
ATOM 2894 C C . GLU A 1 356 ? -5.345 8.259 27.804 1.00 89.81 356 GLU A C 1
ATOM 2896 O O . GLU A 1 356 ? -5.261 7.642 26.737 1.00 89.81 356 GLU A O 1
ATOM 2901 N N . ASP A 1 357 ? -4.333 8.292 28.670 1.00 90.00 357 ASP A N 1
ATOM 2902 C CA . ASP A 1 357 ? -3.066 7.606 28.402 1.00 90.00 357 ASP A CA 1
ATOM 2903 C C . ASP A 1 357 ? -3.301 6.097 28.212 1.00 90.00 357 ASP A C 1
ATOM 2905 O O . ASP A 1 357 ? -3.981 5.437 29.000 1.00 90.00 357 ASP A O 1
ATOM 2909 N N . GLY A 1 358 ? -2.774 5.544 27.119 1.00 92.56 358 GLY A N 1
ATOM 2910 C CA . GLY A 1 358 ? -3.013 4.162 26.702 1.00 92.56 358 GLY A CA 1
ATOM 2911 C C . GLY A 1 358 ? -4.420 3.872 26.154 1.00 92.56 358 GLY A C 1
ATOM 2912 O O . GLY A 1 358 ? -4.736 2.703 25.907 1.00 92.56 358 GLY A O 1
ATOM 2913 N N . VAL A 1 359 ? -5.251 4.894 25.917 1.00 94.44 359 VAL A N 1
ATOM 2914 C CA . VAL A 1 359 ? -6.605 4.763 25.358 1.00 94.44 359 VAL A CA 1
ATOM 2915 C C . VAL A 1 359 ? -6.742 5.556 24.061 1.00 94.44 359 VAL A C 1
ATOM 2917 O O . VAL A 1 359 ? -6.642 6.780 24.033 1.00 94.44 359 VAL A O 1
ATOM 2920 N N . LEU A 1 360 ? -7.042 4.857 22.965 1.00 95.06 360 LEU A N 1
ATOM 2921 C CA . LEU A 1 360 ? -7.415 5.475 21.695 1.00 95.06 360 LEU A CA 1
ATOM 2922 C C . LEU A 1 360 ? -8.910 5.277 21.438 1.00 95.06 360 LEU A C 1
ATOM 2924 O O . LEU A 1 360 ? -9.377 4.148 21.268 1.00 95.06 360 LEU A O 1
ATOM 2928 N N . ALA A 1 361 ? -9.639 6.388 21.356 1.00 94.69 361 ALA A N 1
ATOM 2929 C CA . ALA A 1 361 ? -11.087 6.403 21.217 1.00 94.69 361 ALA A CA 1
ATOM 2930 C C . ALA A 1 361 ? -11.559 7.303 20.065 1.00 94.69 361 ALA A C 1
ATOM 2932 O O . ALA A 1 361 ? -11.156 8.462 19.932 1.00 94.69 361 ALA A O 1
ATOM 2933 N N . TYR A 1 362 ? -12.442 6.778 19.217 1.00 95.19 362 TYR A N 1
ATOM 2934 C CA . TYR A 1 362 ? -13.065 7.545 18.138 1.00 95.19 362 TYR A CA 1
ATOM 2935 C C . TYR A 1 362 ? -14.410 6.966 17.721 1.00 95.19 362 TYR A C 1
ATOM 2937 O O . TYR A 1 362 ? -14.675 5.775 17.871 1.00 95.19 362 TYR A O 1
ATOM 2945 N N . ALA A 1 363 ? -15.247 7.810 17.124 1.00 94.06 363 ALA A N 1
ATOM 2946 C CA . ALA A 1 363 ? -16.498 7.387 16.525 1.00 94.06 363 ALA A CA 1
ATOM 2947 C C . ALA A 1 363 ? -16.453 7.439 14.994 1.00 94.06 363 ALA A C 1
ATOM 2949 O O . ALA A 1 363 ? -15.856 8.336 14.390 1.00 94.06 363 ALA A O 1
ATOM 2950 N N . ARG A 1 364 ? -17.143 6.494 14.353 1.00 93.25 364 ARG A N 1
ATOM 2951 C CA . ARG A 1 364 ? -17.402 6.468 12.909 1.00 93.25 364 ARG A CA 1
ATOM 2952 C C . ARG A 1 364 ? -18.897 6.579 12.678 1.00 93.25 364 ARG A C 1
ATOM 2954 O O . ARG A 1 364 ? -19.632 5.701 13.110 1.00 93.25 364 ARG A O 1
ATOM 2961 N N . PHE A 1 365 ? -19.353 7.613 11.977 1.00 91.56 365 PHE A N 1
ATOM 2962 C CA . PHE A 1 365 ? -20.788 7.860 11.798 1.00 91.56 365 PHE A CA 1
ATOM 2963 C C . PHE A 1 365 ? -21.151 8.207 10.355 1.00 91.56 365 PHE A C 1
ATOM 2965 O O . PHE A 1 365 ? -20.422 8.922 9.664 1.00 91.56 365 PHE A O 1
ATOM 2972 N N . PHE A 1 366 ? -22.295 7.717 9.882 1.00 88.44 366 PHE A N 1
ATOM 2973 C CA . PHE A 1 366 ? -22.825 8.019 8.555 1.00 88.44 366 PHE A CA 1
ATOM 2974 C C . PHE A 1 366 ? -24.299 8.409 8.641 1.00 88.44 366 PHE A C 1
ATOM 2976 O O . PHE A 1 366 ? -25.185 7.565 8.781 1.00 88.44 366 PHE A O 1
ATOM 2983 N N . ARG A 1 367 ? -24.575 9.707 8.470 1.00 76.69 367 ARG A N 1
ATOM 2984 C CA . ARG A 1 367 ? -25.919 10.159 8.104 1.00 76.69 367 ARG A CA 1
ATOM 2985 C C . ARG A 1 367 ? -26.169 9.794 6.648 1.00 76.69 367 ARG A C 1
ATOM 2987 O O . ARG A 1 367 ? -25.481 10.286 5.756 1.00 76.69 367 ARG A O 1
ATOM 2994 N N . GLY A 1 368 ? -27.191 8.976 6.402 1.00 58.91 368 GLY A N 1
ATOM 2995 C CA . GLY A 1 368 ? -27.723 8.826 5.054 1.00 58.91 368 GLY A CA 1
ATOM 2996 C C . GLY A 1 368 ? -28.158 10.189 4.522 1.00 58.91 368 GLY A C 1
ATOM 2997 O O . GLY A 1 368 ? -28.881 10.917 5.204 1.00 58.91 368 GLY A O 1
ATOM 2998 N N . CYS A 1 369 ? -27.731 10.545 3.309 1.00 44.22 369 CYS A N 1
ATOM 2999 C CA . CYS A 1 369 ? -28.275 11.713 2.635 1.00 44.22 369 CYS A CA 1
ATOM 3000 C C . CYS A 1 369 ? -29.775 11.492 2.421 1.00 44.22 369 CYS A C 1
ATOM 3002 O O . CYS A 1 369 ? -30.175 10.763 1.511 1.00 44.22 369 CYS A O 1
ATOM 3004 N N . ALA A 1 370 ? -30.607 12.166 3.218 1.00 42.50 370 ALA A N 1
ATOM 3005 C CA . ALA A 1 370 ? -31.908 12.575 2.723 1.00 42.50 370 ALA A CA 1
ATOM 3006 C C . ALA A 1 370 ? -31.653 13.319 1.405 1.00 42.50 370 ALA A C 1
ATOM 3008 O O . ALA A 1 370 ? -30.777 14.191 1.346 1.00 42.50 370 ALA A O 1
ATOM 3009 N N . GLY A 1 371 ? -32.360 12.941 0.338 1.00 36.28 371 GLY A N 1
ATOM 3010 C CA . GLY A 1 371 ? -32.286 13.690 -0.910 1.00 36.28 371 GLY A CA 1
ATOM 3011 C C . GLY A 1 371 ? -32.565 15.162 -0.616 1.00 36.28 371 GLY A C 1
ATOM 3012 O O . GLY A 1 371 ? -33.443 15.466 0.196 1.00 36.28 371 GLY A O 1
ATOM 3013 N N . ARG A 1 372 ? -31.815 16.078 -1.249 1.00 33.53 372 ARG A N 1
ATOM 3014 C CA . ARG A 1 372 ? -32.187 17.499 -1.229 1.00 33.53 372 ARG A CA 1
ATOM 3015 C C . ARG A 1 372 ? -33.681 17.582 -1.563 1.00 33.53 372 ARG A C 1
ATOM 3017 O O . ARG A 1 372 ? -34.065 16.983 -2.569 1.00 33.53 372 ARG A O 1
ATOM 3024 N N . PRO A 1 373 ? -34.504 18.322 -0.802 1.00 39.22 373 PRO A N 1
ATOM 3025 C CA . PRO A 1 373 ? -35.828 18.666 -1.280 1.00 39.22 373 PRO A CA 1
ATOM 3026 C C . PRO A 1 373 ? -35.645 19.543 -2.524 1.00 39.22 373 PRO A C 1
ATOM 3028 O O . PRO A 1 373 ? -35.388 20.744 -2.426 1.00 39.22 373 PRO A O 1
ATOM 3031 N N . SER A 1 374 ? -35.731 18.930 -3.707 1.00 35.41 374 SER A N 1
ATOM 3032 C CA . SER A 1 374 ? -36.043 19.653 -4.935 1.00 35.41 374 SER A CA 1
ATOM 3033 C C . SER A 1 374 ? -37.355 20.396 -4.688 1.00 35.41 374 SER A C 1
ATOM 3035 O O . SER A 1 374 ? -38.283 19.849 -4.093 1.00 35.41 374 SER A O 1
ATOM 3037 N N . GLY A 1 375 ? -37.367 21.687 -5.017 1.00 44.12 375 GLY A N 1
ATOM 3038 C CA . GLY A 1 375 ? -38.304 22.629 -4.413 1.00 44.12 375 GLY A CA 1
ATOM 3039 C C . GLY A 1 375 ? -39.782 22.317 -4.665 1.00 44.12 375 GLY A C 1
ATOM 3040 O O . GLY A 1 375 ? -40.155 21.855 -5.738 1.00 44.12 375 GLY A O 1
ATOM 3041 N N . GLY A 1 376 ? -40.617 22.682 -3.687 1.00 38.25 376 GLY A N 1
ATOM 3042 C CA . GLY A 1 376 ? -42.068 22.796 -3.849 1.00 38.25 376 GLY A CA 1
ATOM 3043 C C . GLY A 1 376 ? -42.891 21.664 -3.231 1.00 38.25 376 GLY A C 1
ATOM 3044 O O . GLY A 1 376 ? -43.262 20.724 -3.918 1.00 38.25 376 GLY A O 1
ATOM 3045 N N . ASN A 1 377 ? -43.287 21.814 -1.963 1.00 33.69 377 ASN A N 1
ATOM 3046 C CA . ASN A 1 377 ? -44.647 22.250 -1.598 1.00 33.69 377 ASN A CA 1
ATOM 3047 C C . ASN A 1 377 ? -44.750 22.405 -0.062 1.00 33.69 377 ASN A C 1
ATOM 3049 O O . ASN A 1 377 ? -44.224 21.576 0.675 1.00 33.69 377 ASN A O 1
ATOM 3053 N N . ARG A 1 378 ? -45.434 23.437 0.453 1.00 40.34 378 ARG A N 1
ATOM 3054 C CA . ARG A 1 378 ? -45.549 23.703 1.910 1.00 40.34 378 ARG A CA 1
ATOM 3055 C C . ARG A 1 378 ? -46.640 22.867 2.611 1.00 40.34 378 ARG A C 1
ATOM 3057 O O . ARG A 1 378 ? -47.183 23.315 3.608 1.00 40.34 378 ARG A O 1
ATOM 3064 N N . ASN A 1 379 ? -46.972 21.686 2.082 1.00 44.28 379 ASN A N 1
ATOM 3065 C CA . ASN A 1 379 ? -48.101 20.857 2.535 1.00 44.28 379 ASN A CA 1
ATOM 3066 C C . ASN A 1 379 ? -47.789 19.342 2.582 1.00 44.28 379 ASN A C 1
ATOM 3068 O O . ASN A 1 379 ? -48.694 18.515 2.498 1.00 44.28 379 ASN A O 1
ATOM 3072 N N . SER A 1 380 ? -46.519 18.955 2.734 1.00 35.97 380 SER A N 1
ATOM 3073 C CA . SER A 1 380 ? -46.171 17.570 3.092 1.00 35.97 380 SER A CA 1
ATOM 3074 C C . SER A 1 380 ? -46.290 17.372 4.611 1.00 35.97 380 SER A C 1
ATOM 3076 O O . SER A 1 380 ? -45.802 18.231 5.349 1.00 35.97 380 SER A O 1
ATOM 3078 N N . PRO A 1 381 ? -46.885 16.269 5.110 1.00 35.75 381 PRO A N 1
ATOM 3079 C CA . PRO A 1 381 ? -47.001 16.028 6.546 1.00 35.75 381 PRO A CA 1
ATOM 3080 C C . PRO A 1 381 ? -45.633 15.973 7.233 1.00 35.75 381 PRO A C 1
ATOM 3082 O O . PRO A 1 381 ? -44.681 15.390 6.705 1.00 35.75 381 PRO A O 1
ATOM 3085 N N . ALA A 1 382 ? -45.542 16.528 8.442 1.00 44.03 382 ALA A N 1
ATOM 3086 C CA . ALA A 1 382 ? -44.378 16.351 9.302 1.00 44.03 382 ALA A CA 1
ATOM 3087 C C . ALA A 1 382 ? -44.245 14.861 9.671 1.00 44.03 382 ALA A C 1
ATOM 3089 O O . ALA A 1 382 ? -45.004 14.354 10.493 1.00 44.03 382 ALA A O 1
ATOM 3090 N N . GLY A 1 383 ? -43.322 14.140 9.025 1.00 38.22 383 GLY A N 1
ATOM 3091 C CA . GLY A 1 383 ? -43.254 12.685 9.206 1.00 38.22 383 GLY A CA 1
ATOM 3092 C C . GLY A 1 383 ? -42.228 11.898 8.389 1.00 38.22 383 GLY A C 1
ATOM 3093 O O . GLY A 1 383 ? -42.184 10.678 8.538 1.00 38.22 383 GLY A O 1
ATOM 3094 N N . ILE A 1 384 ? -41.377 12.526 7.565 1.00 35.69 384 ILE A N 1
ATOM 3095 C CA . ILE A 1 384 ? -40.240 11.806 6.965 1.00 35.69 384 ILE A CA 1
ATOM 3096 C C . ILE A 1 384 ? -39.214 11.552 8.075 1.00 35.69 384 ILE A C 1
ATOM 3098 O O . ILE A 1 384 ? -38.351 12.390 8.342 1.00 35.69 384 ILE A O 1
ATOM 3102 N N . ARG A 1 385 ? -39.330 10.399 8.748 1.00 35.44 385 ARG A N 1
ATOM 3103 C CA . ARG A 1 385 ? -38.311 9.922 9.688 1.00 35.44 385 ARG A CA 1
ATOM 3104 C C . ARG A 1 385 ? -36.969 9.861 8.945 1.00 35.44 385 ARG A C 1
ATOM 3106 O O . ARG A 1 385 ? -36.920 9.242 7.878 1.00 35.44 385 ARG A O 1
ATOM 3113 N N . PRO A 1 386 ? -35.891 10.481 9.458 1.00 44.97 386 PRO A N 1
ATOM 3114 C CA . PRO A 1 386 ? -34.575 10.296 8.868 1.00 44.97 386 PRO A CA 1
ATOM 3115 C C . PRO A 1 386 ? -34.208 8.808 8.901 1.00 44.97 386 PRO A C 1
ATOM 3117 O O . PRO A 1 386 ? -34.492 8.111 9.875 1.00 44.97 386 PRO A O 1
ATOM 3120 N N . VAL A 1 387 ? -33.577 8.330 7.826 1.00 44.75 387 VAL A N 1
ATOM 3121 C CA . VAL A 1 387 ? -32.944 7.001 7.796 1.00 44.75 387 VAL A CA 1
ATOM 3122 C C . VAL A 1 387 ? -31.979 6.918 8.986 1.00 44.75 387 VAL A C 1
ATOM 3124 O O . VAL A 1 387 ? -31.268 7.908 9.198 1.00 44.75 387 VAL A O 1
ATOM 3127 N N . PRO A 1 388 ? -31.938 5.806 9.752 1.00 52.59 388 PRO A N 1
ATOM 3128 C CA . PRO A 1 388 ? -31.100 5.712 10.943 1.00 52.59 388 PRO A CA 1
ATOM 3129 C C . PRO A 1 388 ? -29.667 6.160 10.662 1.00 52.59 388 PRO A C 1
ATOM 3131 O O . PRO A 1 388 ? -29.060 5.758 9.662 1.00 52.59 388 PRO A O 1
ATOM 3134 N N . ALA A 1 389 ? -29.149 7.033 11.526 1.00 68.19 389 ALA A N 1
ATOM 3135 C CA . ALA A 1 389 ? -27.730 7.330 11.542 1.00 68.19 389 ALA A CA 1
ATOM 3136 C C . ALA A 1 389 ? -27.027 6.076 12.057 1.00 68.19 389 ALA A C 1
ATOM 3138 O O . ALA A 1 389 ? -27.282 5.639 13.173 1.00 68.19 389 ALA A O 1
ATOM 3139 N N . GLU A 1 390 ? -26.177 5.486 11.227 1.00 85.00 390 GLU A N 1
ATOM 3140 C CA . GLU A 1 390 ? -25.326 4.398 11.679 1.00 85.00 390 GLU A CA 1
ATOM 3141 C C . GLU A 1 390 ? -24.093 5.019 12.335 1.00 85.00 390 GLU A C 1
ATOM 3143 O O . GLU A 1 390 ? -23.367 5.769 11.670 1.00 85.00 390 GLU A O 1
ATOM 3148 N N . SER A 1 391 ? -23.861 4.707 13.608 1.00 89.50 391 SER A N 1
ATOM 3149 C CA . SER A 1 391 ? -22.732 5.213 14.387 1.00 89.50 391 SER A CA 1
ATOM 3150 C C . SER A 1 391 ? -22.059 4.074 15.148 1.00 89.50 391 SER A C 1
ATOM 3152 O O . SER A 1 391 ? -22.722 3.241 15.752 1.00 89.50 391 SER A O 1
ATOM 3154 N N . TRP A 1 392 ? -20.731 4.061 15.111 1.00 91.88 392 TRP A N 1
ATOM 3155 C CA . TRP A 1 392 ? -19.861 3.110 15.795 1.00 91.88 392 TRP A CA 1
ATOM 3156 C C . TRP A 1 392 ? -18.949 3.867 16.742 1.00 91.88 392 TRP A C 1
ATOM 3158 O O . TRP A 1 392 ? -18.375 4.875 16.333 1.00 91.88 392 TRP A O 1
ATOM 3168 N N . ILE A 1 393 ? -18.763 3.348 17.951 1.00 93.06 393 ILE A N 1
ATOM 3169 C CA . ILE A 1 393 ? -17.697 3.762 18.864 1.00 93.06 393 ILE A CA 1
ATOM 3170 C C . ILE A 1 393 ? -16.596 2.702 18.799 1.00 93.06 393 ILE A C 1
ATOM 3172 O O . ILE A 1 393 ? -16.881 1.506 18.844 1.00 93.06 393 ILE A O 1
ATOM 3176 N N . VAL A 1 394 ? -15.346 3.135 18.659 1.00 94.19 394 VAL A N 1
ATOM 3177 C CA . VAL A 1 394 ? -14.158 2.278 18.676 1.00 94.19 394 VAL A CA 1
ATOM 3178 C C . VAL A 1 394 ? -13.299 2.711 19.853 1.00 94.19 394 VAL A C 1
ATOM 3180 O O . VAL A 1 394 ? -12.902 3.873 19.921 1.00 94.19 394 VAL A O 1
ATOM 3183 N N . LEU A 1 395 ? -13.027 1.774 20.762 1.00 93.94 395 LEU A N 1
ATOM 3184 C CA . LEU A 1 395 ? -12.194 1.966 21.948 1.00 93.94 395 LEU A CA 1
ATOM 3185 C C . LEU A 1 395 ? -11.054 0.948 21.917 1.00 93.94 395 LEU A C 1
ATOM 3187 O O . LEU A 1 395 ? -11.290 -0.249 21.750 1.00 93.94 395 LEU A O 1
ATOM 3191 N N . ILE A 1 396 ? -9.824 1.425 22.081 1.00 94.12 396 ILE A N 1
ATOM 3192 C CA . ILE A 1 396 ? -8.614 0.609 22.148 1.00 94.12 396 ILE A CA 1
ATOM 3193 C C . ILE A 1 396 ? -7.901 0.960 23.451 1.00 94.12 396 ILE A C 1
ATOM 3195 O O . ILE A 1 396 ? -7.366 2.055 23.573 1.00 94.12 396 ILE A O 1
ATOM 3199 N N . ASN A 1 397 ? -7.892 0.035 24.408 1.00 92.75 397 ASN A N 1
ATOM 3200 C CA . ASN A 1 397 ? -7.168 0.156 25.674 1.00 92.75 397 ASN A CA 1
ATOM 3201 C C . ASN A 1 397 ? -5.928 -0.756 25.629 1.00 92.75 397 ASN A C 1
ATOM 3203 O O . ASN A 1 397 ? -6.063 -1.965 25.413 1.00 92.75 397 ASN A O 1
ATOM 3207 N N . ILE A 1 398 ? -4.734 -0.187 25.821 1.00 91.44 398 ILE A N 1
ATOM 3208 C CA . ILE A 1 398 ? -3.457 -0.924 25.857 1.00 91.44 398 ILE A CA 1
ATOM 3209 C C . ILE A 1 398 ? -2.854 -1.049 27.267 1.00 91.44 398 ILE A C 1
ATOM 3211 O O . ILE A 1 398 ? -1.787 -1.639 27.423 1.00 91.44 398 ILE A O 1
ATOM 3215 N N . ASN A 1 399 ? -3.526 -0.544 28.306 1.00 86.06 399 ASN A N 1
ATOM 3216 C CA . ASN A 1 399 ? -3.000 -0.473 29.676 1.00 86.06 399 ASN A CA 1
ATOM 3217 C C . ASN A 1 399 ? -2.949 -1.829 30.411 1.00 86.06 399 ASN A C 1
ATOM 3219 O O . ASN A 1 399 ? -2.517 -1.890 31.559 1.00 86.06 399 ASN A O 1
ATOM 3223 N N . TYR A 1 400 ? -3.397 -2.922 29.779 1.00 83.56 400 TYR A N 1
ATOM 3224 C CA . TYR A 1 400 ? -3.524 -4.277 30.355 1.00 83.56 400 TYR A CA 1
ATOM 3225 C C . TYR A 1 400 ? -4.386 -4.383 31.635 1.00 83.56 400 TYR A C 1
ATOM 3227 O O . TYR A 1 400 ? -4.474 -5.462 32.224 1.00 83.56 400 TYR A O 1
ATOM 3235 N N . ILE A 1 401 ? -5.066 -3.301 32.019 1.00 86.81 401 ILE A N 1
ATOM 3236 C CA . ILE A 1 401 ? -6.022 -3.212 33.126 1.00 86.81 401 ILE A CA 1
ATOM 3237 C C . ILE A 1 401 ? -7.402 -2.805 32.602 1.00 86.81 401 ILE A C 1
ATOM 3239 O O . ILE A 1 401 ? -7.526 -2.201 31.534 1.00 86.81 401 ILE A O 1
ATOM 3243 N N . GLU A 1 402 ? -8.437 -3.144 33.362 1.00 86.81 402 GLU A N 1
ATOM 3244 C CA . GLU A 1 402 ? -9.785 -2.611 33.164 1.00 86.81 402 GLU A CA 1
ATOM 3245 C C . GLU A 1 402 ? -9.825 -1.140 33.605 1.00 86.81 402 GLU A C 1
ATOM 3247 O O . GLU A 1 402 ? -9.121 -0.758 34.542 1.00 86.81 402 GLU A O 1
ATOM 3252 N N . ILE A 1 403 ? -10.597 -0.321 32.891 1.00 88.19 403 ILE A N 1
ATOM 3253 C CA . ILE A 1 403 ? -10.741 1.120 33.122 1.00 88.19 403 ILE A CA 1
ATOM 3254 C C . ILE A 1 403 ? -12.210 1.509 32.956 1.00 88.19 403 ILE A C 1
ATOM 3256 O O . ILE A 1 403 ? -12.898 0.950 32.097 1.00 88.19 403 ILE A O 1
ATOM 3260 N N . ASP A 1 404 ? -12.650 2.499 33.725 1.00 90.00 404 ASP A N 1
ATOM 3261 C CA . ASP A 1 404 ? -13.873 3.243 33.444 1.00 90.00 404 ASP A CA 1
ATOM 3262 C C . ASP A 1 404 ? -13.518 4.382 32.478 1.00 90.00 404 ASP A C 1
ATOM 3264 O O . ASP A 1 404 ? -12.598 5.147 32.756 1.00 90.00 404 ASP A O 1
ATOM 3268 N N . TYR A 1 405 ? -14.217 4.480 31.344 1.00 88.94 405 TYR A N 1
ATOM 3269 C CA . TYR A 1 405 ? -13.962 5.480 30.300 1.00 88.94 405 TYR A CA 1
ATOM 3270 C C . TYR A 1 405 ? -15.252 6.241 29.971 1.00 88.94 405 TYR A C 1
ATOM 3272 O O . TYR A 1 405 ? -16.240 5.639 29.540 1.00 88.94 405 TYR A O 1
ATOM 3280 N N . GLU A 1 406 ? -15.238 7.566 30.135 1.00 89.50 406 GLU A N 1
ATOM 3281 C CA . GLU A 1 406 ? -16.377 8.447 29.850 1.00 89.50 406 GLU A CA 1
ATOM 3282 C C . GLU A 1 406 ? -16.099 9.352 28.638 1.00 89.50 406 GLU A C 1
ATOM 3284 O O . GLU A 1 406 ? -15.070 10.020 28.557 1.00 89.50 406 GLU A O 1
ATOM 3289 N N . ALA A 1 407 ? -17.042 9.428 27.690 1.00 88.12 407 ALA A N 1
ATOM 3290 C CA . ALA A 1 407 ? -16.915 10.297 26.518 1.00 88.12 407 ALA A CA 1
ATOM 3291 C C . ALA A 1 407 ? -18.254 10.848 26.012 1.00 88.12 407 ALA A C 1
ATOM 3293 O O . ALA A 1 407 ? -19.264 10.144 25.968 1.00 88.12 407 ALA A O 1
ATOM 3294 N N . ASP A 1 408 ? -18.237 12.096 25.532 1.00 87.69 408 ASP A N 1
ATOM 3295 C CA . ASP A 1 408 ? -19.378 12.695 24.837 1.00 87.69 408 ASP A CA 1
ATOM 3296 C C . ASP A 1 408 ? -19.499 12.162 23.398 1.00 87.69 408 ASP A C 1
ATOM 3298 O O . ASP A 1 408 ? -18.745 12.524 22.490 1.00 87.69 408 ASP A O 1
ATOM 3302 N N . VAL A 1 409 ? -20.507 11.316 23.186 1.00 87.12 409 VAL A N 1
ATOM 3303 C CA . VAL A 1 409 ? -20.847 10.712 21.890 1.00 87.12 409 VAL A CA 1
ATOM 3304 C C . VAL A 1 409 ? -21.941 11.467 21.117 1.00 87.12 409 VAL A C 1
ATOM 3306 O O . VAL A 1 409 ? -22.261 11.086 19.984 1.00 87.12 409 VAL A O 1
ATOM 3309 N N . LEU A 1 410 ? -22.475 12.579 21.644 1.00 84.38 410 LEU A N 1
ATOM 3310 C CA . LEU A 1 410 ? -23.433 13.434 20.923 1.00 84.38 410 LEU A CA 1
ATOM 3311 C C . LEU A 1 410 ? -22.808 14.000 19.641 1.00 84.38 410 LEU A C 1
ATOM 3313 O O . LEU A 1 410 ? -23.488 14.136 18.620 1.00 84.38 410 LEU A O 1
ATOM 3317 N N . CYS A 1 411 ? -21.495 14.257 19.658 1.00 80.25 411 CYS A N 1
ATOM 3318 C CA . CYS A 1 411 ? -20.717 14.680 18.492 1.00 80.25 411 CYS A CA 1
ATOM 3319 C C . CYS A 1 411 ? -20.743 13.657 17.333 1.00 80.25 411 CYS A C 1
ATOM 3321 O O . CYS A 1 411 ? -20.663 14.041 16.165 1.00 80.25 411 CYS A O 1
ATOM 3323 N N . ALA A 1 412 ? -20.934 12.369 17.641 1.00 80.75 412 ALA A N 1
ATOM 3324 C CA . ALA A 1 412 ? -21.102 11.274 16.686 1.00 80.75 412 ALA A CA 1
ATOM 3325 C C . ALA A 1 412 ? -22.574 11.031 16.291 1.00 80.75 412 ALA A C 1
ATOM 3327 O O . ALA A 1 412 ? -22.890 10.069 15.584 1.00 80.75 412 ALA A O 1
ATOM 3328 N N . GLY A 1 413 ? -23.489 11.890 16.752 1.00 80.56 413 GLY A N 1
ATOM 3329 C CA . GLY A 1 413 ? -24.923 11.779 16.509 1.00 80.56 413 GLY A CA 1
ATOM 3330 C C . GLY A 1 413 ? -25.618 10.671 17.302 1.00 80.56 413 GLY A C 1
ATOM 3331 O O . GLY A 1 413 ? -26.723 10.295 16.913 1.00 80.56 413 GLY A O 1
ATOM 3332 N N . ILE A 1 414 ? -24.999 10.157 18.371 1.00 83.62 414 ILE A N 1
ATOM 3333 C CA . ILE A 1 414 ? -25.588 9.145 19.257 1.00 83.62 414 ILE A CA 1
ATOM 3334 C C . ILE A 1 414 ? -26.379 9.865 20.363 1.00 83.62 414 ILE A C 1
ATOM 3336 O O . ILE A 1 414 ? -25.766 10.549 21.182 1.00 83.62 414 ILE A O 1
ATOM 3340 N N . PRO A 1 415 ? -27.724 9.786 20.389 1.00 82.56 415 PRO A N 1
ATOM 3341 C CA . PRO A 1 415 ? -28.532 10.432 21.421 1.00 82.56 415 PRO A CA 1
ATOM 3342 C C . PRO A 1 415 ? -28.502 9.652 22.753 1.00 82.56 415 PRO A C 1
ATOM 3344 O O . PRO A 1 415 ? -28.240 8.450 22.739 1.00 82.56 415 PRO A O 1
ATOM 3347 N N . PRO A 1 416 ? -28.880 10.267 23.893 1.00 78.88 416 PRO A N 1
ATOM 3348 C CA . PRO A 1 416 ? -28.906 9.597 25.203 1.00 78.88 416 PRO A CA 1
ATOM 3349 C C . PRO A 1 416 ? -29.876 8.408 25.312 1.00 78.88 416 PRO A C 1
ATOM 3351 O O . PRO A 1 416 ? -29.839 7.679 26.294 1.00 78.88 416 PRO A O 1
ATOM 3354 N N . GLN A 1 417 ? -30.780 8.243 24.342 1.00 82.75 417 GLN A N 1
ATOM 3355 C CA . GLN A 1 417 ? -31.739 7.136 24.257 1.00 82.75 417 GLN A CA 1
ATOM 3356 C C . GLN A 1 417 ? -31.296 6.036 23.273 1.00 82.75 417 GLN A C 1
ATOM 3358 O O . GLN A 1 417 ? -32.115 5.203 22.892 1.00 82.75 417 GLN A O 1
ATOM 3363 N N . ALA A 1 418 ? -30.052 6.068 22.788 1.00 82.00 418 ALA A N 1
ATOM 3364 C CA . ALA A 1 418 ? -29.517 5.009 21.941 1.00 82.00 418 ALA A CA 1
ATOM 3365 C C . ALA A 1 418 ? -29.240 3.741 22.760 1.00 82.00 418 ALA A C 1
ATOM 3367 O O . ALA A 1 418 ? -28.675 3.808 23.850 1.00 82.00 418 ALA A O 1
ATOM 3368 N N . GLU A 1 419 ? -29.597 2.588 22.202 1.00 82.19 419 GLU A N 1
ATOM 3369 C CA . GLU A 1 419 ? -29.266 1.274 22.753 1.00 82.19 419 GLU A CA 1
ATOM 3370 C C . GLU A 1 419 ? -28.055 0.694 22.002 1.00 82.19 419 GLU A C 1
ATOM 3372 O O . GLU A 1 419 ? -27.829 0.995 20.827 1.00 82.19 419 GLU A O 1
ATOM 3377 N N . LEU A 1 420 ? -27.248 -0.126 22.680 1.00 84.06 420 LEU A N 1
ATOM 3378 C CA . LEU A 1 420 ? -26.129 -0.823 22.048 1.00 84.06 420 LEU A CA 1
ATOM 3379 C C . LEU A 1 420 ? -26.678 -1.977 21.193 1.00 84.06 420 LEU A C 1
ATOM 3381 O O . LEU A 1 420 ? -27.249 -2.915 21.738 1.00 84.06 420 LEU A O 1
ATOM 3385 N N . GLU A 1 421 ? -26.486 -1.919 19.871 1.00 80.06 421 GLU A N 1
ATOM 3386 C CA . GLU A 1 421 ? -26.978 -2.943 18.926 1.00 80.06 421 GLU A CA 1
ATOM 3387 C C . GLU A 1 421 ? -25.951 -4.039 18.584 1.00 80.06 421 GLU A C 1
ATOM 3389 O O . GLU A 1 421 ? -26.329 -5.089 18.071 1.00 80.06 421 GLU A O 1
ATOM 3394 N N . TYR A 1 422 ? -24.651 -3.816 18.817 1.00 79.81 422 TYR A N 1
ATOM 3395 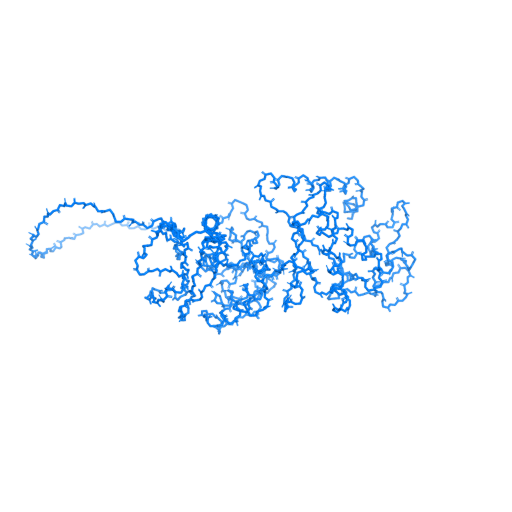C CA . TYR A 1 422 ? -23.588 -4.778 18.497 1.00 79.81 422 TYR A CA 1
ATOM 3396 C C . TYR A 1 422 ? -22.308 -4.504 19.297 1.00 79.81 422 TYR A C 1
ATOM 3398 O O . TYR A 1 422 ? -21.950 -3.342 19.495 1.00 79.81 422 TYR A O 1
ATOM 3406 N N . ALA A 1 423 ? -21.575 -5.551 19.694 1.00 81.81 423 ALA A N 1
ATOM 3407 C CA . ALA A 1 423 ? -20.262 -5.419 20.327 1.00 81.81 423 ALA A CA 1
ATOM 3408 C C . ALA A 1 423 ? -19.216 -6.359 19.698 1.00 81.81 423 ALA A C 1
ATOM 3410 O O . ALA A 1 423 ? -19.431 -7.564 19.559 1.00 81.81 423 ALA A O 1
ATOM 3411 N N . PHE A 1 424 ? -18.042 -5.806 19.376 1.00 78.94 424 PHE A N 1
ATOM 3412 C CA . PHE A 1 424 ? -16.852 -6.577 19.007 1.00 78.94 424 PHE A CA 1
ATOM 3413 C C . PHE A 1 424 ? -15.769 -6.361 20.061 1.00 78.94 424 PHE A C 1
ATOM 3415 O O . PHE A 1 424 ? -15.270 -5.248 20.218 1.00 78.94 424 PHE A O 1
ATOM 3422 N N . LEU A 1 425 ? -15.402 -7.416 20.786 1.00 80.75 425 LEU A N 1
ATOM 3423 C CA . LEU A 1 425 ? -14.477 -7.331 21.916 1.00 80.75 425 LEU A CA 1
ATOM 3424 C C . LEU A 1 425 ? -13.215 -8.146 21.637 1.00 80.75 425 LEU A C 1
ATOM 3426 O O . LEU A 1 425 ? -13.229 -9.374 21.709 1.00 80.75 425 LEU A O 1
ATOM 3430 N N . THR A 1 426 ? -12.097 -7.470 21.372 1.00 78.25 426 THR A N 1
ATOM 3431 C CA . THR A 1 426 ? -10.766 -8.094 21.356 1.00 78.25 426 THR A CA 1
ATOM 3432 C C . THR A 1 426 ? -10.223 -8.199 22.778 1.00 78.25 426 THR A C 1
ATOM 3434 O O . THR A 1 426 ? -10.159 -7.198 23.488 1.00 78.25 426 THR A O 1
ATOM 3437 N N . ARG A 1 427 ? -9.793 -9.392 23.196 1.00 78.75 427 ARG A N 1
ATOM 3438 C CA . ARG A 1 427 ? -9.195 -9.657 24.515 1.00 78.75 427 ARG A CA 1
ATOM 3439 C C . ARG A 1 427 ? -7.841 -10.357 24.354 1.00 78.75 427 ARG A C 1
ATOM 3441 O O . ARG A 1 427 ? -7.457 -10.772 23.258 1.00 78.75 427 ARG A O 1
ATOM 3448 N N . ARG A 1 428 ? -7.108 -10.549 25.456 1.00 73.31 428 ARG A N 1
ATOM 3449 C CA . ARG A 1 428 ? -5.838 -11.298 25.437 1.00 73.31 428 ARG A CA 1
ATOM 3450 C C . ARG A 1 428 ? -6.018 -12.750 24.972 1.00 73.31 428 ARG A C 1
ATOM 3452 O O . ARG A 1 428 ? -5.253 -13.228 24.144 1.00 73.31 428 ARG A O 1
ATOM 3459 N N . GLY A 1 429 ? -7.078 -13.411 25.438 1.00 74.31 429 GLY A N 1
ATOM 3460 C CA . GLY A 1 429 ? -7.412 -14.800 25.099 1.00 74.31 429 GLY A CA 1
ATOM 3461 C C . GLY A 1 429 ? -8.228 -15.012 23.817 1.00 74.31 429 GLY A C 1
ATOM 3462 O O . GLY A 1 429 ? -8.770 -16.098 23.662 1.00 74.31 429 GLY A O 1
ATOM 3463 N N . GLY A 1 430 ? -8.378 -14.001 22.951 1.00 81.56 430 GLY A N 1
ATOM 3464 C CA . GLY A 1 430 ? -9.096 -14.136 21.677 1.00 81.56 430 GLY A CA 1
ATOM 3465 C C . GLY A 1 430 ? -9.959 -12.927 21.331 1.00 81.56 430 GLY A C 1
ATOM 3466 O O . GLY A 1 430 ? -9.610 -11.789 21.652 1.00 81.56 430 GLY A O 1
ATOM 3467 N N . PHE A 1 431 ? -11.100 -13.153 20.685 1.00 82.69 431 PHE A N 1
ATOM 3468 C CA . PHE A 1 431 ? -12.103 -12.111 20.450 1.00 82.69 431 PHE A CA 1
ATOM 3469 C C . PHE A 1 431 ? -13.532 -12.671 20.453 1.00 82.69 431 PHE A C 1
ATOM 3471 O O . PHE A 1 431 ? -13.738 -13.859 20.207 1.00 82.69 431 PHE A O 1
ATOM 3478 N N . ILE A 1 432 ? -14.501 -11.797 20.726 1.00 77.69 432 ILE A N 1
ATOM 3479 C CA . ILE A 1 432 ? -15.936 -12.100 20.760 1.00 77.69 432 ILE A CA 1
ATOM 3480 C C . ILE A 1 432 ? -16.658 -11.173 19.777 1.00 77.69 432 ILE A C 1
ATOM 3482 O O . ILE A 1 432 ? -16.407 -9.967 19.753 1.00 77.69 432 ILE A O 1
ATOM 3486 N N . SER A 1 433 ? -17.560 -11.753 18.990 1.00 66.12 433 SER A N 1
ATOM 3487 C CA . SER A 1 433 ? -18.449 -11.074 18.048 1.00 66.12 433 SER A CA 1
ATOM 3488 C C . SER A 1 433 ? -19.889 -11.466 18.383 1.00 66.12 433 SER A C 1
ATOM 3490 O O . SER A 1 433 ? -20.342 -12.539 17.981 1.00 66.12 433 SER A O 1
ATOM 3492 N N . GLU A 1 434 ? -20.587 -10.624 19.143 1.00 61.09 434 GLU A N 1
ATOM 3493 C CA . GLU A 1 434 ? -21.938 -10.897 19.647 1.00 61.09 434 GLU A CA 1
ATOM 3494 C C . GLU A 1 434 ? -22.885 -9.732 19.328 1.00 61.09 434 GLU A C 1
ATOM 3496 O O . GLU A 1 434 ? -22.537 -8.557 19.476 1.00 61.09 434 GLU A O 1
ATOM 3501 N N . GLU A 1 435 ? -24.114 -10.064 18.927 1.00 45.66 435 GLU A N 1
ATOM 3502 C CA . GLU A 1 435 ? -25.242 -9.161 19.157 1.00 45.66 435 GLU A CA 1
ATOM 3503 C C . GLU A 1 435 ? -25.460 -9.113 20.683 1.00 45.66 435 GLU A C 1
ATOM 3505 O O . GLU A 1 435 ? -25.603 -10.178 21.296 1.00 45.66 435 GLU A O 1
ATOM 3510 N N . PRO A 1 436 ? -25.438 -7.932 21.328 1.00 42.28 436 PRO A N 1
ATOM 3511 C CA . PRO A 1 436 ? -25.632 -7.804 22.760 1.00 42.28 436 PRO A CA 1
ATOM 3512 C C . PRO A 1 436 ? -26.964 -8.433 23.139 1.00 42.28 436 PRO A C 1
ATOM 3514 O O . PRO A 1 436 ? -27.969 -8.303 22.435 1.00 42.28 436 PRO A O 1
ATOM 3517 N N . ALA A 1 437 ? -26.959 -9.130 24.270 1.00 36.75 437 ALA A N 1
ATOM 3518 C CA . ALA A 1 437 ? -28.137 -9.803 24.775 1.00 36.75 437 ALA A CA 1
ATOM 3519 C C . ALA A 1 437 ? -29.244 -8.778 25.059 1.00 36.75 437 ALA A C 1
ATOM 3521 O O . ALA A 1 437 ? -29.296 -8.200 26.144 1.00 36.75 437 ALA A O 1
ATOM 3522 N N . SER A 1 438 ? -30.154 -8.597 24.094 1.00 32.59 438 SER A N 1
ATOM 3523 C CA . SER A 1 438 ? -31.450 -7.973 24.353 1.00 32.59 438 SER A CA 1
ATOM 3524 C C . SER A 1 438 ? -32.042 -8.636 25.592 1.00 32.59 438 SER A C 1
ATOM 3526 O O . SER A 1 438 ? -32.064 -9.870 25.697 1.00 32.59 438 SER A O 1
ATOM 3528 N N . GLU A 1 439 ? -32.443 -7.820 26.570 1.00 33.22 439 GLU A N 1
ATOM 3529 C CA . GLU A 1 439 ? -32.917 -8.326 27.850 1.00 33.22 439 GLU A CA 1
ATOM 3530 C C . GLU A 1 439 ? -34.023 -9.353 27.609 1.00 33.22 439 GLU A C 1
ATOM 3532 O O . GLU A 1 439 ? -35.139 -9.018 27.194 1.00 33.22 439 GLU A O 1
ATOM 3537 N N . LYS A 1 440 ? -33.747 -10.622 27.930 1.00 28.94 440 LYS A N 1
ATOM 3538 C CA . LYS A 1 440 ? -34.812 -11.599 28.115 1.00 28.94 440 LYS A CA 1
ATOM 3539 C C . LYS A 1 440 ? -35.623 -11.143 29.320 1.00 28.94 440 LYS A C 1
ATOM 3541 O O . LYS A 1 440 ? -35.350 -11.555 30.445 1.00 28.94 440 LYS A O 1
ATOM 3546 N N . LYS A 1 441 ? -36.661 -10.342 29.062 1.00 30.27 441 LYS A N 1
ATOM 3547 C CA . LYS A 1 441 ? -37.794 -10.097 29.961 1.00 30.27 441 LYS A CA 1
ATOM 3548 C C . LYS A 1 441 ? -38.547 -11.410 30.183 1.00 30.27 441 LYS A C 1
ATOM 3550 O O . LYS A 1 441 ? -39.662 -11.612 29.710 1.00 30.27 441 LYS A O 1
ATOM 3555 N N . ALA A 1 442 ? -37.908 -12.317 30.916 1.00 27.73 442 ALA A N 1
ATOM 3556 C CA . ALA A 1 442 ? -38.519 -13.488 31.506 1.00 27.73 442 ALA A CA 1
ATOM 3557 C C . ALA A 1 442 ? -39.365 -13.006 32.686 1.00 27.73 442 ALA A C 1
ATOM 3559 O O . ALA A 1 442 ? -38.911 -12.884 33.822 1.00 27.73 442 ALA A O 1
ATOM 3560 N N . SER A 1 443 ? -40.611 -12.672 32.372 1.00 28.27 443 SER A N 1
ATOM 3561 C CA . SER A 1 443 ? -41.638 -12.310 33.334 1.00 28.27 443 SER A CA 1
ATOM 3562 C C . SER A 1 443 ? -41.768 -13.354 34.448 1.00 28.27 443 SER A C 1
ATOM 3564 O O . SER A 1 443 ? -42.102 -14.505 34.178 1.00 28.27 443 SER A O 1
ATOM 3566 N N . GLY A 1 444 ? -41.614 -12.904 35.693 1.00 28.94 444 GLY A N 1
ATOM 3567 C CA . GLY A 1 444 ? -42.311 -13.450 36.856 1.00 28.94 444 GLY A CA 1
ATOM 3568 C C . GLY A 1 444 ? -42.001 -14.891 37.268 1.00 28.94 444 GLY A C 1
ATOM 3569 O O . GLY A 1 444 ? -42.681 -15.829 36.857 1.00 28.94 444 GLY A O 1
ATOM 3570 N N . LYS A 1 445 ? -41.151 -15.029 38.290 1.00 26.56 445 LYS A N 1
ATOM 3571 C CA . LYS A 1 445 ? -41.486 -15.889 39.434 1.00 26.56 445 LYS A CA 1
ATOM 3572 C C . LYS A 1 445 ? -40.896 -15.339 40.728 1.00 26.56 445 LYS A C 1
ATOM 3574 O O . LYS A 1 445 ? -39.696 -15.403 40.967 1.00 26.56 445 LYS A O 1
ATOM 3579 N N . THR A 1 446 ? -41.778 -14.799 41.559 1.00 26.53 446 THR A N 1
ATOM 3580 C CA . THR A 1 446 ? -41.539 -14.541 42.977 1.00 26.53 446 THR A CA 1
ATOM 3581 C C . THR A 1 446 ? -41.244 -15.845 43.714 1.00 26.53 446 THR A C 1
ATOM 3583 O O . THR A 1 446 ? -41.971 -16.822 43.555 1.00 26.53 446 THR A O 1
ATOM 3586 N N . MET A 1 447 ? -40.234 -15.825 44.582 1.00 25.34 447 MET A N 1
ATOM 3587 C CA . MET A 1 447 ? -40.166 -16.625 45.808 1.00 25.34 447 MET A CA 1
ATOM 3588 C C . MET A 1 447 ? -39.227 -15.902 46.778 1.00 25.34 447 MET A C 1
ATOM 3590 O O . MET A 1 447 ? -38.090 -15.591 46.435 1.00 25.34 447 MET A O 1
ATOM 3594 N N . SER A 1 448 ? -39.740 -15.576 47.959 1.00 27.11 448 SER A N 1
ATOM 3595 C CA . SER A 1 448 ? -39.053 -14.803 48.995 1.00 27.11 448 SER A CA 1
ATOM 3596 C C . SER A 1 448 ? -38.222 -15.684 49.930 1.00 27.11 448 SER A C 1
ATOM 3598 O O . SER A 1 448 ? -38.649 -16.782 50.270 1.00 27.11 448 SER A O 1
ATOM 3600 N N . GLU A 1 449 ? -37.099 -15.130 50.391 1.00 28.08 449 GLU A N 1
ATOM 3601 C CA . GLU A 1 449 ? -36.470 -15.294 51.715 1.00 28.08 449 GLU A CA 1
ATOM 3602 C C . GLU A 1 449 ? -36.754 -16.558 52.559 1.00 28.08 449 GLU A C 1
ATOM 3604 O O . GLU A 1 449 ? -37.876 -16.780 53.020 1.00 28.08 449 GLU A O 1
ATOM 3609 N N . LYS A 1 450 ? -35.673 -17.210 53.021 1.00 27.08 450 LYS A N 1
ATOM 3610 C CA . LYS A 1 450 ? -35.340 -17.183 54.462 1.00 27.08 450 LYS A CA 1
ATOM 3611 C C . LYS A 1 450 ? -33.907 -17.615 54.786 1.00 27.08 450 LYS A C 1
ATOM 3613 O O . LYS A 1 450 ? -33.278 -18.380 54.065 1.00 27.08 450 LYS A O 1
ATOM 3618 N N . SER A 1 451 ? -33.418 -17.073 55.896 1.00 26.44 451 SER A N 1
ATOM 3619 C CA . SER A 1 451 ? -32.093 -17.250 56.491 1.00 26.44 451 SER A CA 1
ATOM 3620 C C . SER A 1 451 ? -31.956 -18.522 57.337 1.00 26.44 451 SER A C 1
ATOM 3622 O O . SER A 1 451 ? -32.944 -19.006 57.883 1.00 26.44 451 SER A O 1
ATOM 3624 N N . ALA A 1 452 ? -30.713 -18.976 57.547 1.00 26.77 452 ALA A N 1
ATOM 3625 C CA . ALA A 1 452 ? -30.185 -19.406 58.853 1.00 26.77 452 ALA A CA 1
ATOM 3626 C C . ALA A 1 452 ? -28.658 -19.625 58.781 1.00 26.77 452 ALA A C 1
ATOM 3628 O O . ALA A 1 452 ? -28.103 -19.807 57.700 1.00 26.77 452 ALA A O 1
ATOM 3629 N N . ALA A 1 453 ? -27.982 -19.589 59.932 1.00 27.91 453 ALA A N 1
ATOM 3630 C CA . ALA A 1 453 ? -26.524 -19.646 60.056 1.00 27.91 453 ALA A CA 1
ATOM 3631 C C . ALA A 1 453 ? -26.028 -20.904 60.798 1.00 27.91 453 ALA A C 1
ATOM 3633 O O . ALA A 1 453 ? -26.777 -21.511 61.559 1.00 27.91 453 ALA A O 1
ATOM 3634 N N . GLY A 1 454 ? -24.721 -21.177 60.680 1.00 24.23 454 GLY A N 1
ATOM 3635 C CA . GLY A 1 454 ? -23.933 -21.914 61.679 1.00 24.23 454 GLY A CA 1
ATOM 3636 C C . GLY A 1 454 ? -23.748 -23.421 61.447 1.00 24.23 454 GLY A C 1
ATOM 3637 O O . GLY A 1 454 ? -24.680 -24.127 61.083 1.00 24.23 454 GLY A O 1
ATOM 3638 N N . GLY A 1 455 ? -22.534 -23.922 61.720 1.00 25.59 455 GLY A N 1
ATOM 3639 C CA . GLY A 1 455 ? -22.241 -25.363 61.739 1.00 25.59 455 GLY A CA 1
ATOM 3640 C C . GLY A 1 455 ? -20.771 -25.720 61.500 1.00 25.59 455 GLY A C 1
ATOM 3641 O O . GLY A 1 455 ? -20.381 -26.029 60.380 1.00 25.59 455 GLY A O 1
ATOM 3642 N N . SER A 1 456 ? -19.949 -25.704 62.551 1.00 26.94 456 SER A N 1
ATOM 3643 C CA . SER A 1 456 ? -18.589 -26.266 62.548 1.00 26.94 456 SER A CA 1
ATOM 3644 C C . SER A 1 456 ? -18.608 -27.806 62.621 1.00 26.94 456 SER A C 1
ATOM 3646 O O . SER A 1 456 ? -19.477 -28.376 63.276 1.00 26.94 456 SER A O 1
ATOM 3648 N N . GLY A 1 457 ? -17.637 -28.501 62.004 1.00 27.38 457 GLY A N 1
ATOM 3649 C CA . GLY A 1 457 ? -17.620 -29.977 62.006 1.00 27.38 457 GLY A CA 1
ATOM 3650 C C . GLY A 1 457 ? -16.339 -30.640 61.477 1.00 27.38 457 GLY A C 1
ATOM 3651 O O . GLY A 1 457 ? -16.218 -30.915 60.293 1.00 27.38 457 GLY A O 1
ATOM 3652 N N . LYS A 1 458 ? -15.412 -30.904 62.399 1.00 29.73 458 LYS A N 1
ATOM 3653 C CA . LYS A 1 458 ? -14.114 -31.606 62.314 1.00 29.73 458 LYS A CA 1
ATOM 3654 C C . LYS A 1 458 ? -13.922 -32.809 61.358 1.00 29.73 458 LYS A C 1
ATOM 3656 O O . LYS A 1 458 ? -14.780 -33.673 61.241 1.00 29.73 458 LYS A O 1
ATOM 3661 N N . GLU A 1 459 ? -12.671 -32.901 60.884 1.00 29.61 459 GLU A N 1
ATOM 3662 C CA . GLU A 1 459 ? -11.750 -34.066 60.851 1.00 29.61 459 GLU A CA 1
ATOM 3663 C C . GLU A 1 459 ? -12.289 -35.495 60.614 1.00 29.61 459 GLU A C 1
ATOM 3665 O O . GLU A 1 459 ? -13.012 -36.049 61.442 1.00 29.61 459 GLU A O 1
ATOM 3670 N N . LYS A 1 460 ? -11.674 -36.197 59.644 1.00 29.47 460 LYS A N 1
ATOM 3671 C CA . LYS A 1 460 ? -11.046 -37.509 59.906 1.00 29.47 460 LYS A CA 1
ATOM 3672 C C . LYS A 1 460 ? -9.919 -37.837 58.917 1.00 29.47 460 LYS A C 1
ATOM 3674 O O . LYS A 1 460 ? -9.897 -37.338 57.798 1.00 29.47 460 LYS A O 1
ATOM 3679 N N . THR A 1 461 ? -8.967 -38.643 59.380 1.00 28.02 461 THR A N 1
ATOM 3680 C CA . THR A 1 461 ? -7.620 -38.840 58.815 1.00 28.02 461 THR A CA 1
ATOM 3681 C C . THR A 1 461 ? -7.385 -40.235 58.227 1.00 28.02 461 THR A C 1
ATOM 3683 O O . THR A 1 461 ? -7.652 -41.199 58.938 1.00 28.02 461 THR A O 1
ATOM 3686 N N . ALA A 1 462 ? -6.722 -40.279 57.056 1.00 26.91 462 ALA A N 1
ATOM 3687 C CA . ALA A 1 462 ? -5.696 -41.261 56.627 1.00 26.91 462 ALA A CA 1
ATOM 3688 C C . ALA A 1 462 ? -6.077 -42.774 56.583 1.00 26.91 462 ALA A C 1
ATOM 3690 O O . ALA A 1 462 ? -7.171 -43.135 57.018 1.00 26.91 462 ALA A O 1
ATOM 3691 N N . PRO A 1 463 ? -5.202 -43.691 56.103 1.00 42.03 463 PRO A N 1
ATOM 3692 C CA . PRO A 1 463 ? -3.931 -43.546 55.357 1.00 42.03 463 PRO A CA 1
ATOM 3693 C C . PRO A 1 463 ? -4.030 -44.286 53.975 1.00 42.03 463 PRO A C 1
ATOM 3695 O O . PRO A 1 463 ? -5.153 -44.417 53.494 1.00 42.03 463 PRO A O 1
ATOM 3698 N N . ASP A 1 464 ? -3.022 -44.779 53.226 1.00 28.47 464 ASP A N 1
ATOM 3699 C CA . ASP A 1 464 ? -1.536 -44.731 53.223 1.00 28.47 464 ASP A CA 1
ATOM 3700 C C . ASP A 1 464 ? -0.988 -45.067 51.794 1.00 28.47 464 ASP A C 1
ATOM 3702 O O . ASP A 1 464 ? -1.786 -45.347 50.903 1.00 28.47 464 ASP A O 1
ATOM 3706 N N . GLU A 1 465 ? 0.349 -45.123 51.629 1.00 29.77 465 GLU A N 1
ATOM 3707 C CA . GLU A 1 465 ? 1.153 -45.849 50.604 1.00 29.77 465 GLU A CA 1
ATOM 3708 C C . GLU A 1 465 ? 1.015 -45.506 49.087 1.00 29.77 465 GLU A C 1
ATOM 3710 O O . GLU A 1 465 ? -0.049 -45.178 48.582 1.00 29.77 465 GLU A O 1
ATOM 3715 N N . SER A 1 466 ? 2.045 -45.648 48.229 1.00 29.23 466 SER A N 1
ATOM 3716 C CA . SER A 1 466 ? 3.513 -45.576 48.404 1.00 29.23 466 SER A CA 1
ATOM 3717 C C . SER A 1 466 ? 4.247 -45.447 47.037 1.00 29.23 466 SER A C 1
ATOM 3719 O O . SER A 1 466 ? 3.723 -45.825 45.997 1.00 29.23 466 SER A O 1
ATOM 3721 N N . ALA A 1 467 ? 5.487 -44.936 47.080 1.00 30.98 467 ALA A N 1
ATOM 3722 C CA . ALA A 1 467 ? 6.649 -45.276 46.229 1.00 30.98 467 ALA A CA 1
ATOM 3723 C C . ALA A 1 467 ? 6.654 -45.162 44.667 1.00 30.98 467 ALA A C 1
ATOM 3725 O O . ALA A 1 467 ? 6.225 -46.055 43.948 1.00 30.98 467 ALA A O 1
ATOM 3726 N N . ALA A 1 468 ? 7.465 -44.190 44.207 1.00 30.80 468 ALA A N 1
ATOM 3727 C CA . ALA A 1 468 ? 8.686 -44.374 43.382 1.00 30.80 468 ALA A CA 1
ATOM 3728 C C . ALA A 1 468 ? 8.657 -44.553 41.835 1.00 30.80 468 ALA A C 1
ATOM 3730 O O . ALA A 1 468 ? 7.836 -45.253 41.259 1.00 30.80 468 ALA A O 1
ATOM 3731 N N . GLY A 1 469 ? 9.705 -43.994 41.197 1.00 28.58 469 GLY A N 1
ATOM 3732 C CA . GLY A 1 469 ? 10.102 -44.199 39.790 1.00 28.58 469 GLY A CA 1
ATOM 3733 C C . GLY A 1 469 ? 9.635 -43.087 38.827 1.00 28.58 469 GLY A C 1
ATOM 3734 O O . GLY A 1 469 ? 8.448 -42.811 38.760 1.00 28.58 469 GLY A O 1
ATOM 3735 N N . GLY A 1 470 ? 10.468 -42.396 38.039 1.00 30.81 470 GLY A N 1
ATOM 3736 C CA . GLY A 1 470 ? 11.927 -42.457 37.902 1.00 30.81 470 GLY A CA 1
ATOM 3737 C C . GLY A 1 470 ? 12.418 -42.841 36.501 1.00 30.81 470 GLY A C 1
ATOM 3738 O O . GLY A 1 470 ? 13.008 -43.906 36.374 1.00 30.81 470 GLY A O 1
ATOM 3739 N N . THR A 1 471 ? 12.212 -41.966 35.507 1.00 35.59 471 THR A N 1
ATOM 3740 C CA . THR A 1 471 ? 13.100 -41.685 34.347 1.00 35.59 471 THR A CA 1
ATOM 3741 C C . THR A 1 471 ? 12.617 -40.428 33.635 1.00 35.59 471 THR A C 1
ATOM 3743 O O . THR A 1 471 ? 11.379 -40.270 33.565 1.00 35.59 471 THR A O 1
#

Solvent-accessible surface area (backbone atoms only — not comparable to full-atom values): 26626 Å² total; per-residue (Å²): 110,66,75,57,46,52,54,76,68,36,63,70,50,48,52,51,49,53,53,50,49,25,49,51,43,52,56,33,47,77,70,76,42,83,47,67,40,81,41,69,68,29,37,48,50,29,75,33,70,54,31,23,69,76,57,72,47,63,79,43,95,84,66,65,46,13,26,30,50,25,83,84,19,92,35,35,48,41,38,50,61,79,66,91,55,68,63,67,47,88,46,57,50,27,56,95,69,38,73,60,29,35,29,37,27,45,88,72,17,71,63,53,49,52,49,54,42,48,52,57,24,50,48,31,18,82,83,36,54,33,42,26,35,39,25,43,61,49,81,64,36,36,95,42,73,70,53,32,54,54,49,37,34,54,38,34,57,46,30,39,71,51,28,72,79,38,43,36,30,27,43,54,98,63,94,52,39,85,46,51,74,72,58,38,34,52,31,35,44,30,44,70,50,38,30,42,28,52,34,18,27,73,36,11,21,49,61,48,22,78,45,76,39,73,87,27,41,28,28,40,66,57,26,47,60,41,30,48,38,35,80,70,68,47,36,49,68,76,22,38,54,57,16,37,36,30,72,33,51,78,73,25,14,20,50,43,18,41,44,35,58,61,68,52,42,43,93,83,62,38,75,65,55,24,57,54,71,44,38,67,43,56,44,52,51,51,50,52,48,43,44,53,39,80,26,32,64,38,84,36,92,36,60,49,33,67,48,50,11,27,23,70,71,39,37,67,61,79,72,57,82,97,68,49,37,64,64,48,40,47,53,51,52,53,42,50,49,50,27,68,71,36,57,14,34,57,72,23,55,78,46,80,47,60,77,44,86,23,28,49,37,34,30,24,25,26,74,62,79,72,75,77,81,73,82,87,72,102,77,70,77,95,72,83,72,75,69,74,66,43,62,45,81,48,78,46,75,70,71,90,63,91,78,91,84,81,66,82,45,59,87,53,71,49,57,98,84,66,76,84,76,66,48,76,47,80,43,84,94,48,74,47,83,45,70,56,80,71,79,80,82,74,76,82,81,91,80,82,88,86,88,87,83,88,85,88,84,82,90,86,79,86,88,81,92,81,86,88,86,90,133

Nearest PDB structures (foldseek):
  4jcm-assembly1_A  TM=7.870E-01  e=6.763E-13  Evansella clarkii
  1cxl-assembly1_A  TM=7.992E-01  e=3.536E-12  Niallia circulans
  5cgt-assembly1_A  TM=7.802E-01  e=5.673E-12  Niallia circulans
  6cgt-assembly1_A  TM=7.862E-01  e=5.682E-11  Niallia circulans
  6l2h-assembly1_A  TM=7.614E-01  e=6.395E-11  Paenibacillus macerans

Radius of gyration: 29.46 Å; Cα contacts (8 Å, |Δi|>4): 793; chains: 1; bounding box: 82×70×97 Å

Sequence (471 aa):
AERYLVRVTDPANLEASDRLFAKLVREAHSRGIRVILDGVFNHCGSFHRWMDAEKIYEKLPDGIRGAKASRRSPYAEYFRFANSEWPSNDTYDAWWKFETLPKLNYDGSEELCREIIRIGKKWVSPPYCADGWRLDVAADLGYSPSFNHQFWKRFRKAVKKANPEAVILAENYTDSQKWLQGEEWDTIMNYEFFMEPLTGFLTGMEKHSDARREDLYGDPTAFWREAGGMNRNALPEAALRVSMNQLSNHDHSRFLTRTNRVVGRVQSLGCAAALQGTHMEVMRQAVLIQMTWPGAPTIYYGDEAGLTGFTDPDNRRTYPWGHEDKELIRCHKDLIALRRASKALRRGSLVRLADEDGVLAYARFFRGCAGRPSGGNRNSPAGIRPVPAESWIVLININYIEIDYEADVLCAGIPPQAELEYAFLTRRGGFISEEPASEKKASGKTMSEKSAAGGSGKEKTAPDESAAGGT

Mean predicted aligned error: 9.9 Å

Foldseek 3Di:
DVVVLCCPPPPVNVVVVVVVLLVVQVVCVVVVHAAAEEQAQFWDFCCPQQNNLVVSCCPPPVNQHHLQQDCPHPSVQQWAAPDDDPPGGQGTDADVPPSRTTGTAVVRDPPSLVVSLVVLLPCCAPPNNHQAYEYEPLCPNHDDNVVSLVSQLSSLVSNCVRPVRYAFEYEDPDQCLVQCPVSGHQAYQPQFQAQQLLLCALQQAGFQLQDGHPVSHQDQVSSCVGNVVCVVSSPDLRHQQAHERENHEQFGWQNQLSNQVHRDFCVPPNLVNQNPNGQVLSLLLSLLCLLQDRHDRHYYAQSLQRQTHHGPPGRVDDRPVPNGPPQSVVSNVVSNVVSVVDPQSNPFDKDFKDGDRQKGKIKGKDFDDPDPPPDDDPDDDPDPDGDDIDMDIDMGGPPLDDDDDDTDCVVRVADPPDDQQWDWDRDSVGIDTDGPDDDPCPDDDDDDDDDDDDDDDDDDDDDDDDDDDDD

Secondary structure (DSSP, 8-state):
-HHHHHHHH-HHHHHHHHHHHHHHHHHHHHTT---EEEE--SB--TTSTTT-TT-SSTTSTT----TTT-TTSTTTTSB-BSS---S----B-BGGG-TTSBBB-TTT-HHHHHHHHHHHHHHHSTTT---EEEETTGGGSSSSHHHHHHHHHHHHHHHHHH-TT-EEEE--SS--GGGTTTTS-SEEB-IIIIIHHHHHHHHSB-TTSS-B-TTTTT-HHHHHHHHGGGGTTTS-HHHHTT-EEES--SSS--HHHHTT-----HHHH-GGGGTTT--HHHHHHHHHHHHHSSSEEEPPTTTTTT----STTGGGPPP-TT---HHHHHHHHHHHHHHHH-HHHHH-EEEE---BTTEEEEEEEE---PPP--S--TTS-S--PPPPPEEEEEEEE-SSS--------GGGT--TT-----EEEEETTEEEEE-------------------------------------